Protein AF-A0A355S7F3-F1 (afdb_monomer)

Sequence (382 aa):
MSLRIQCPACQRQFTVDEELRGRTVECGSCEKQFVVDQDSVVRERDRYFPGDIRKPGLKHYGVAPGQSDSTPRVDFPTAMYSESASAADVIPPAPGRTIAGVAGMVILLIYLVVLVFGWMGQGFFGEMETGKRILLSGFVIVVGLLLVFSGGLRRQKQAIMGGVGVAVAVLGLSVFMPSGDPITRAPASLGLGAAENVPSDSVRVRMSAGEARLAMTYDPIQRAIDTFGQESVWALWAPAMGQHFRYQIQRYLQRKTGSAARPAFYPREQGGLMVIEGVAIKMPELVSLVERFAKVEDVYEDLRVLRIEVKGESLLEPSSELEALLSTTGSESFIVLNRKELEHIDIDRVRDAAQRLSTVAPTRFRAEISARLVELLDEEVD

Foldseek 3Di:
DKFWFADPPPRDIDIDDPVQAQHWDADPPPRDIDHNYPVRTDPDPLDDDVPRDPDDDPPSHDPDPDDDDDDDPDDDDPPPPPDDDDPVNVDDPDVQLQVLLVVLLVLLVVLLVQLVCLLVQAHPCVQPDLVVLLVVLVVSLVSSLVSNPSNDDPPCVVSNVSSVVSSVSSNVSSVPRDNDPPPDDDYPDDDDDDDDDDPPPPPDDDDDPVVVCVVQVLVVQVVLCVVANPQFKAKEAEPADDPVCVVLVQVLCCLQQVQPDRFDWDDDDHGTMTMGHRGNDDPVSVCVSQVLFWDFDDDDSVSNYTYTHGPVVLRDDDDPVLVVLCQPQPDPCNLVSLVNQCSRSHLVSVVVSLVSVVVDDDPPCVVVSVVSVVSVVVVVVD

pLDDT: mean 75.39, std 16.21, range [26.91, 95.75]

Mean predicted aligned error: 21.68 Å

Nearest PDB structures (foldseek):
  1uk5-assembly1_A  TM=4.512E-01  e=2.126E-01  Mus musculus
  3sxq-assembly1_A  TM=3.564E-01  e=6.833E+00  Thioalkalivibrio paradoxus
  3f29-assembly1_B  TM=3.390E-01  e=6.478E+00  Thioalkalivibrio nitratireducens

Secondary structure (DSSP, 8-state):
-EEEEE-TTT--EEEEEGGGTTSEEE-TTT--EEE--TTTB----S---TTS--S--GGGS--PPP--S-------------S---GGGTSPPPHHHHHHHHHHHHHHHHHHHHHHHHHTT-STTSSS-HHHHHHHHHHHHHHHHHHHHHT-TTT-HHHHHHHHHHHHHHHHHHHHSPP--TTS----PPP------------PPPPPHHHHHHHHT-HHHHHHHHHH-GGG-EEEEESS--TTHHHHHHHHHHHHHT-SSPPEEEE-SSSEEEEE-S----HHHHHHHHTTTEEEEEEETTTTEEEEEE-GGGTSPPPHHHHHHHH-TTSHHHHHHHHHHHT-S-HHHHHHHHHHHHT---GGGHHHHHHHHHHHHHTT--

Solvent-accessible surface area (backbone atoms only — not comparable to full-atom values): 22964 Å² total; per-residue (Å²): 112,78,38,47,32,37,42,92,87,78,63,54,71,49,78,42,57,52,88,46,58,72,34,78,45,67,37,96,86,75,71,50,73,46,62,39,42,80,89,30,43,58,76,76,77,84,74,65,60,98,81,76,64,97,65,94,69,71,86,63,59,80,74,72,79,80,83,73,95,71,84,79,89,75,84,71,80,78,79,78,75,72,76,81,81,50,76,75,76,74,49,77,73,58,66,68,32,53,50,37,19,51,49,16,44,50,52,47,51,52,52,40,50,48,51,53,36,13,70,73,60,64,25,86,62,44,83,48,56,66,71,61,45,44,52,52,52,51,50,51,41,54,54,20,50,51,27,35,59,62,31,44,73,84,89,32,55,65,56,50,53,48,45,52,53,50,42,51,51,43,51,49,52,57,70,70,51,74,82,68,67,94,82,77,76,84,78,69,81,81,87,88,75,94,70,82,86,70,85,77,81,68,82,77,77,81,71,54,73,70,57,45,42,62,75,68,56,45,65,67,56,51,54,47,27,76,72,57,34,69,76,18,35,43,32,43,38,23,73,52,43,66,73,81,52,50,62,53,51,31,52,38,49,20,67,75,54,67,23,91,54,70,39,46,75,46,82,47,97,54,17,32,37,36,39,42,57,68,25,87,69,50,68,73,59,52,50,62,61,45,54,75,53,21,45,75,77,48,77,38,72,95,74,37,31,37,32,35,46,58,43,60,83,80,72,52,80,75,50,75,68,52,50,52,44,57,67,35,80,88,42,86,58,18,63,60,50,29,55,56,31,54,70,44,73,46,66,67,54,20,51,53,24,49,56,56,54,71,77,55,84,72,74,85,52,47,66,60,51,49,53,51,51,49,53,54,52,70,63,70,79,115

Structure (mmCIF, N/CA/C/O backbone):
data_AF-A0A355S7F3-F1
#
_entry.id   AF-A0A355S7F3-F1
#
loop_
_atom_site.group_PDB
_atom_site.id
_atom_site.type_symbol
_atom_site.label_atom_id
_atom_site.label_alt_id
_atom_site.label_comp_id
_atom_site.label_asym_id
_atom_site.label_entity_id
_atom_site.label_seq_id
_atom_site.pdbx_PDB_ins_code
_atom_site.Cartn_x
_atom_site.Cartn_y
_atom_site.Cartn_z
_atom_site.occupancy
_atom_site.B_iso_or_equiv
_atom_site.auth_seq_id
_atom_site.auth_comp_id
_atom_site.auth_asym_id
_atom_site.auth_atom_id
_atom_site.pdbx_PDB_model_num
ATOM 1 N N . MET A 1 1 ? -10.234 -18.118 103.569 1.00 63.91 1 MET A N 1
ATOM 2 C CA . MET A 1 1 ? -10.249 -18.127 102.090 1.00 63.91 1 MET A CA 1
ATOM 3 C C . MET A 1 1 ? -9.819 -19.516 101.649 1.00 63.91 1 MET A C 1
ATOM 5 O O . MET A 1 1 ? -9.007 -20.125 102.334 1.00 63.91 1 MET A O 1
ATOM 9 N N . SER A 1 2 ? -10.430 -20.062 100.599 1.00 75.94 2 SER A N 1
ATOM 10 C CA . SER A 1 2 ? -10.214 -21.450 100.182 1.00 75.94 2 SER A CA 1
ATOM 11 C C . SER A 1 2 ? -9.326 -21.514 98.940 1.00 75.94 2 SER A C 1
ATOM 13 O O . SER A 1 2 ? -9.592 -20.822 97.959 1.00 75.94 2 SER A O 1
ATOM 15 N N . LEU A 1 3 ? -8.310 -22.366 98.964 1.00 80.06 3 LEU A N 1
ATOM 16 C CA . LEU A 1 3 ? -7.310 -22.553 97.921 1.00 80.06 3 LEU A CA 1
ATOM 17 C C . LEU A 1 3 ? -7.609 -23.842 97.134 1.00 80.06 3 LEU A C 1
ATOM 19 O O . LEU A 1 3 ? -7.866 -24.892 97.723 1.00 80.06 3 LEU A O 1
ATOM 23 N N . ARG A 1 4 ? -7.570 -23.796 95.796 1.00 83.50 4 ARG A N 1
ATOM 24 C CA . ARG A 1 4 ? -7.663 -25.007 94.961 1.00 83.50 4 ARG A CA 1
ATOM 25 C C . ARG A 1 4 ? -6.277 -25.577 94.696 1.00 83.50 4 ARG A C 1
ATOM 27 O O . ARG A 1 4 ? -5.413 -24.886 94.158 1.00 83.50 4 ARG A O 1
ATOM 34 N N . ILE A 1 5 ? -6.093 -26.848 95.030 1.00 84.38 5 ILE A N 1
ATOM 35 C CA . ILE A 1 5 ? -4.834 -27.568 94.830 1.00 84.38 5 ILE A CA 1
ATOM 36 C C . ILE A 1 5 ? -5.048 -28.818 93.986 1.00 84.38 5 ILE A C 1
ATOM 38 O O . ILE A 1 5 ? -6.148 -29.372 93.941 1.00 84.38 5 ILE A O 1
ATOM 42 N N . GLN A 1 6 ? -3.992 -29.258 93.311 1.00 85.88 6 GLN A N 1
ATOM 43 C CA . GLN A 1 6 ? -3.972 -30.457 92.486 1.00 85.88 6 GLN A CA 1
ATOM 44 C C . GLN A 1 6 ? -2.928 -31.438 93.019 1.00 85.88 6 GLN A C 1
ATOM 46 O O . GLN A 1 6 ? -1.766 -31.084 93.205 1.00 85.88 6 GLN A O 1
ATOM 51 N N . CYS A 1 7 ? -3.331 -32.690 93.253 1.00 84.50 7 CYS A N 1
ATOM 52 C CA . CYS A 1 7 ? -2.388 -33.716 93.697 1.00 84.50 7 CYS A CA 1
ATOM 53 C C . CYS A 1 7 ? -1.378 -34.040 92.579 1.00 84.50 7 CYS A C 1
ATOM 55 O O . CYS A 1 7 ? -1.808 -34.406 91.484 1.00 84.50 7 CYS A O 1
ATOM 57 N N . PRO A 1 8 ? -0.058 -34.029 92.836 1.00 82.88 8 PRO A N 1
ATOM 58 C CA . PRO A 1 8 ? 0.940 -34.344 91.811 1.00 82.88 8 PRO A CA 1
ATOM 59 C C . PRO A 1 8 ? 0.906 -35.814 91.365 1.00 82.88 8 PRO A C 1
ATOM 61 O O . PRO A 1 8 ? 1.367 -36.138 90.276 1.00 82.88 8 PRO A O 1
ATOM 64 N N . ALA A 1 9 ? 0.357 -36.717 92.186 1.00 82.50 9 ALA A N 1
ATOM 65 C CA . ALA A 1 9 ? 0.338 -38.149 91.890 1.00 82.50 9 ALA A CA 1
ATOM 66 C C . ALA A 1 9 ? -0.895 -38.606 91.103 1.00 82.50 9 ALA A C 1
ATOM 68 O O . ALA A 1 9 ? -0.763 -39.430 90.206 1.00 82.50 9 ALA A O 1
ATOM 69 N N . CYS A 1 10 ? -2.086 -38.099 91.434 1.00 85.25 10 CYS A N 1
ATOM 70 C CA . CYS A 1 10 ? -3.331 -38.508 90.770 1.00 85.25 10 CYS A CA 1
ATOM 71 C C . CYS A 1 10 ? -4.015 -37.385 89.979 1.00 85.25 10 CYS A C 1
ATOM 73 O O . CYS A 1 10 ? -5.067 -37.614 89.390 1.00 85.25 10 CYS A O 1
ATOM 75 N N . GLN A 1 11 ? -3.452 -36.172 89.993 1.00 82.81 11 GLN A N 1
ATOM 76 C CA . GLN A 1 11 ? -3.935 -34.987 89.275 1.00 82.81 11 GLN A CA 1
ATOM 77 C C . GLN A 1 11 ? -5.374 -34.552 89.600 1.00 82.81 11 GLN A C 1
ATOM 79 O O . GLN A 1 11 ? -5.900 -33.651 88.944 1.00 82.81 11 GLN A O 1
ATOM 84 N N . ARG A 1 12 ? -6.012 -35.120 90.632 1.00 82.12 12 ARG A N 1
ATOM 85 C CA . ARG A 1 12 ? -7.327 -34.669 91.103 1.00 82.12 12 ARG A CA 1
ATOM 86 C C . ARG A 1 12 ? -7.215 -33.330 91.824 1.00 82.12 12 ARG A C 1
ATOM 88 O O . ARG A 1 12 ? -6.281 -33.109 92.597 1.00 82.12 12 ARG A O 1
ATOM 95 N N . GLN A 1 13 ? -8.187 -32.462 91.557 1.00 86.12 13 GLN A N 1
ATOM 96 C CA . GLN A 1 13 ? -8.298 -31.135 92.155 1.00 86.12 13 GLN A CA 1
ATOM 97 C C . GLN A 1 13 ? -9.235 -31.173 93.360 1.00 86.12 13 GLN A C 1
ATOM 99 O O . GLN A 1 13 ? -10.306 -31.776 93.295 1.00 86.12 13 GLN A O 1
ATOM 104 N N . PHE A 1 14 ? -8.845 -30.516 94.445 1.00 84.38 14 PHE A N 1
ATOM 105 C CA . PHE A 1 14 ? -9.673 -30.365 95.637 1.00 84.38 14 PHE A CA 1
ATOM 106 C C . PHE A 1 14 ? -9.397 -29.022 96.312 1.00 84.38 14 PHE A C 1
ATOM 108 O O . PHE A 1 14 ? -8.441 -28.316 95.987 1.00 84.38 14 PHE A O 1
ATOM 115 N N . THR A 1 15 ? -10.304 -28.621 97.195 1.00 84.00 15 THR A N 1
ATOM 116 C CA . THR A 1 15 ? -10.276 -27.315 97.850 1.00 84.00 15 THR A CA 1
ATOM 117 C C . THR A 1 15 ? -9.843 -27.491 99.298 1.00 84.00 15 THR A C 1
ATOM 119 O O . THR A 1 15 ? -10.433 -28.289 100.018 1.00 84.00 15 THR A O 1
ATOM 122 N N . VAL A 1 16 ? -8.805 -26.764 99.698 1.00 82.81 16 VAL A N 1
ATOM 123 C CA . VAL A 1 16 ? -8.253 -26.755 101.057 1.00 82.81 16 VAL A CA 1
ATOM 124 C C . VAL A 1 16 ? -8.269 -25.335 101.609 1.00 82.81 16 VAL A C 1
ATOM 126 O O . VAL A 1 16 ? -8.307 -24.372 100.844 1.00 82.81 16 VAL A O 1
ATOM 129 N N . ASP A 1 17 ? -8.231 -25.183 102.927 1.00 83.81 17 ASP A N 1
ATOM 130 C CA . ASP A 1 17 ? -8.086 -23.863 103.538 1.00 83.81 17 ASP A CA 1
ATOM 131 C C . ASP A 1 17 ? -6.689 -23.287 103.282 1.00 83.81 17 ASP A C 1
ATOM 133 O O . ASP A 1 17 ? -5.684 -24.000 103.280 1.00 83.81 17 ASP A O 1
ATOM 137 N N . GLU A 1 18 ? -6.614 -21.975 103.057 1.00 80.75 18 GLU A N 1
ATOM 138 C CA . GLU A 1 18 ? -5.370 -21.287 102.687 1.00 80.75 18 GLU A CA 1
ATOM 139 C C . GLU A 1 18 ? -4.278 -21.362 103.772 1.00 80.75 18 GLU A C 1
ATOM 141 O O . GLU A 1 18 ? -3.089 -21.290 103.463 1.00 80.75 18 GLU A O 1
ATOM 146 N N . GLU A 1 19 ? -4.658 -21.613 105.028 1.00 79.94 19 GLU A N 1
ATOM 147 C CA . GLU A 1 19 ? -3.740 -21.829 106.158 1.00 79.94 19 GLU A CA 1
ATOM 148 C C . GLU A 1 19 ? -2.859 -23.083 106.006 1.00 79.94 19 GLU A C 1
ATOM 150 O O . GLU A 1 19 ? -1.837 -23.221 106.682 1.00 79.94 19 GLU A O 1
ATOM 155 N N . LEU A 1 20 ? -3.234 -24.000 105.108 1.00 79.00 20 LEU A N 1
ATOM 156 C CA . LEU A 1 20 ? -2.491 -25.228 104.819 1.00 79.00 20 LEU A CA 1
ATOM 157 C C . LEU A 1 20 ? -1.425 -25.046 103.728 1.00 79.00 20 LEU A C 1
ATOM 159 O O . LEU A 1 20 ? -0.737 -26.002 103.369 1.00 79.00 20 LEU A O 1
ATOM 163 N N . ARG A 1 21 ? -1.243 -23.825 103.212 1.00 78.56 21 ARG A N 1
ATOM 164 C CA . ARG A 1 21 ? -0.188 -23.500 102.247 1.00 78.56 21 ARG A CA 1
ATOM 165 C C . ARG A 1 21 ? 1.198 -23.684 102.878 1.00 78.56 21 ARG A C 1
ATOM 167 O O . ARG A 1 21 ? 1.467 -23.169 103.959 1.00 78.56 21 ARG A O 1
ATOM 174 N N . GLY A 1 22 ? 2.075 -24.435 102.211 1.00 78.81 22 GLY A N 1
ATOM 175 C CA . GLY A 1 22 ? 3.391 -24.823 102.732 1.00 78.81 22 GLY A CA 1
ATOM 176 C C . GLY A 1 22 ? 3.368 -25.930 103.796 1.00 78.81 22 GLY A C 1
ATOM 177 O O . GLY A 1 22 ? 4.412 -26.244 104.363 1.00 78.81 22 GLY A O 1
ATOM 178 N N . ARG A 1 23 ? 2.203 -26.534 104.084 1.00 83.25 23 ARG A N 1
ATOM 179 C CA . ARG A 1 23 ? 2.080 -27.709 104.964 1.00 83.25 23 ARG A CA 1
ATOM 180 C C . ARG A 1 23 ? 1.858 -28.980 104.145 1.00 83.25 23 ARG A C 1
ATOM 182 O O . ARG A 1 23 ? 1.397 -28.927 103.004 1.00 83.25 23 ARG A O 1
ATOM 189 N N . THR A 1 24 ? 2.188 -30.127 104.734 1.00 85.44 24 THR A N 1
ATOM 190 C CA . THR A 1 24 ? 1.929 -31.440 104.134 1.00 85.44 24 THR A CA 1
ATOM 191 C C . THR A 1 24 ? 0.456 -31.794 104.282 1.00 85.44 24 THR A C 1
ATOM 193 O O . THR A 1 24 ? -0.073 -31.795 105.393 1.00 85.44 24 THR A O 1
ATOM 196 N N . VAL A 1 25 ? -0.198 -32.111 103.168 1.00 86.38 25 VAL A N 1
ATOM 197 C CA . VAL A 1 25 ? -1.593 -32.557 103.121 1.00 86.38 25 VAL A CA 1
ATOM 198 C C . VAL A 1 25 ? -1.684 -33.930 102.470 1.00 86.38 25 VAL A C 1
ATOM 200 O O . VAL A 1 25 ? -0.863 -34.295 101.625 1.00 86.38 25 VAL A O 1
ATOM 203 N N . GLU A 1 26 ? -2.692 -34.699 102.863 1.00 86.94 26 GLU A N 1
ATOM 204 C CA . GLU A 1 26 ? -2.960 -36.020 102.304 1.00 86.94 26 GLU A CA 1
ATOM 205 C C . GLU A 1 26 ? -4.058 -35.942 101.242 1.00 86.94 26 GLU A C 1
ATOM 207 O O . GLU A 1 26 ? -5.111 -35.333 101.446 1.00 86.94 26 GLU A O 1
ATOM 212 N N . CYS A 1 27 ? -3.819 -36.544 100.076 1.00 84.69 27 CYS A N 1
ATOM 213 C CA . CYS A 1 27 ? -4.837 -36.594 99.037 1.00 84.69 27 CYS A CA 1
ATOM 214 C C . CYS A 1 27 ? -5.923 -37.617 99.392 1.00 84.69 27 CYS A C 1
ATOM 216 O O . CYS A 1 27 ? -5.682 -38.814 99.289 1.00 84.69 27 CYS A O 1
ATOM 218 N N . GLY A 1 28 ? -7.158 -37.177 99.646 1.00 81.19 28 GLY A N 1
ATOM 219 C CA . GLY A 1 28 ? -8.289 -38.078 99.936 1.00 81.19 28 GLY A CA 1
ATOM 220 C C . GLY A 1 28 ? -8.726 -39.020 98.797 1.00 81.19 28 GLY A C 1
ATOM 221 O O . GLY A 1 28 ? -9.760 -39.663 98.906 1.00 81.19 28 GLY A O 1
ATOM 222 N N . SER A 1 29 ? -8.004 -39.076 97.671 1.00 83.50 29 SER A N 1
ATOM 223 C CA . SER A 1 29 ? -8.267 -40.015 96.565 1.00 83.50 29 SER A CA 1
ATOM 224 C C . SER A 1 29 ? -7.171 -41.052 96.336 1.00 83.50 29 SER A C 1
ATOM 226 O O . SER A 1 29 ? -7.470 -42.112 95.800 1.00 83.50 29 SER A O 1
ATOM 228 N N . CYS A 1 30 ? -5.915 -40.742 96.653 1.00 85.81 30 CYS A N 1
ATOM 229 C CA . CYS A 1 30 ? -4.793 -41.666 96.457 1.00 85.81 30 CYS A CA 1
ATOM 230 C C . CYS A 1 30 ? -3.911 -41.816 97.701 1.00 85.81 30 CYS A C 1
ATOM 232 O O . CYS A 1 30 ? -2.855 -42.434 97.605 1.00 85.81 30 CYS A O 1
ATOM 234 N N . GLU A 1 31 ? -4.316 -41.200 98.817 1.00 86.94 31 GLU A N 1
ATOM 235 C CA . GLU A 1 31 ? -3.708 -41.283 100.157 1.00 86.94 31 GLU A CA 1
ATOM 236 C C . GLU A 1 31 ? -2.231 -40.858 100.206 1.00 86.94 31 GLU A C 1
ATOM 238 O O . GLU A 1 31 ? -1.518 -41.045 101.187 1.00 86.94 31 GLU A O 1
ATOM 243 N N . LYS A 1 32 ? -1.739 -40.229 99.133 1.00 83.88 32 LYS A N 1
ATOM 244 C CA . LYS A 1 32 ? -0.359 -39.765 99.056 1.00 83.88 32 LYS A CA 1
ATOM 245 C C . LYS A 1 32 ? -0.225 -38.394 99.706 1.00 83.88 32 LYS A C 1
ATOM 247 O O . LYS A 1 32 ? -0.976 -37.470 99.381 1.00 83.88 32 LYS A O 1
ATOM 252 N N . GLN A 1 33 ? 0.773 -38.265 100.572 1.00 87.06 33 GLN A N 1
ATOM 253 C CA . GLN A 1 33 ? 1.126 -37.015 101.236 1.00 87.06 33 GLN A CA 1
ATOM 254 C C . GLN A 1 33 ? 2.036 -36.162 100.346 1.00 87.06 33 GLN A C 1
ATOM 256 O O . GLN A 1 33 ? 2.990 -36.667 99.749 1.00 87.06 33 GLN A O 1
ATOM 261 N N . PHE A 1 34 ? 1.731 -34.870 100.238 1.00 84.81 34 PHE A N 1
ATOM 262 C CA . PHE A 1 34 ? 2.532 -33.900 99.490 1.00 84.81 34 PHE A CA 1
ATOM 263 C C . PHE A 1 34 ? 2.426 -32.507 100.119 1.00 84.81 34 PHE A C 1
ATOM 265 O O . PHE A 1 34 ? 1.475 -32.215 100.842 1.00 84.81 34 PHE A O 1
ATOM 272 N N . VAL A 1 35 ? 3.418 -31.654 99.870 1.00 84.81 35 VAL A N 1
ATOM 273 C CA . VAL A 1 35 ? 3.452 -30.283 100.396 1.00 84.81 35 VAL A CA 1
ATOM 274 C C . VAL A 1 35 ? 2.694 -29.350 99.456 1.00 84.81 35 VAL A C 1
ATOM 276 O O . VAL A 1 35 ? 2.816 -29.454 98.233 1.00 84.81 35 VAL A O 1
ATOM 279 N N . VAL A 1 36 ? 1.895 -28.444 100.024 1.00 82.56 36 VAL A N 1
ATOM 280 C CA . VAL A 1 36 ? 1.154 -27.436 99.255 1.00 82.56 36 VAL A CA 1
ATOM 281 C C . VAL A 1 36 ? 2.084 -26.289 98.839 1.00 82.56 36 VAL A C 1
ATOM 283 O O . VAL A 1 36 ? 2.074 -25.210 99.436 1.00 82.56 36 VAL A O 1
ATOM 286 N N . ASP A 1 37 ? 2.894 -26.535 97.810 1.00 78.00 37 ASP A N 1
ATOM 287 C CA . ASP A 1 37 ? 3.798 -25.559 97.186 1.00 78.00 37 ASP A CA 1
ATOM 288 C C . ASP A 1 37 ? 3.135 -24.830 96.007 1.00 78.00 37 ASP A C 1
ATOM 290 O O . ASP A 1 37 ? 2.085 -25.258 95.525 1.00 78.00 37 ASP A O 1
ATOM 294 N N . GLN A 1 38 ? 3.736 -23.734 95.511 1.00 69.75 38 GLN A N 1
ATOM 295 C CA . GLN A 1 38 ? 3.157 -22.908 94.430 1.00 69.75 38 GLN A CA 1
ATOM 296 C C . GLN A 1 38 ? 2.800 -23.705 93.166 1.00 69.75 38 GLN A C 1
ATOM 298 O O . GLN A 1 38 ? 1.830 -23.352 92.500 1.00 69.75 38 GLN A O 1
ATOM 303 N N . ASP A 1 39 ? 3.520 -24.792 92.889 1.00 69.75 39 ASP A N 1
ATOM 304 C CA . ASP A 1 39 ? 3.288 -25.665 91.732 1.00 69.75 39 ASP A CA 1
ATOM 305 C C . ASP A 1 39 ? 2.082 -26.600 91.913 1.00 69.75 39 ASP A C 1
ATOM 307 O O . ASP A 1 39 ? 1.488 -27.056 90.939 1.00 69.75 39 ASP A O 1
ATOM 311 N N . SER A 1 40 ? 1.687 -26.868 93.161 1.00 67.19 40 SER A N 1
ATOM 312 C CA . SER A 1 40 ? 0.491 -27.656 93.486 1.00 67.19 40 SER A CA 1
ATOM 313 C C . SER A 1 40 ? -0.786 -26.810 93.529 1.00 67.19 40 SER A C 1
ATOM 315 O O . SER A 1 40 ? -1.891 -27.357 93.535 1.00 67.19 40 SER A O 1
ATOM 317 N N . VAL A 1 41 ? -0.656 -25.477 93.551 1.00 77.00 41 VAL A N 1
ATOM 318 C CA . VAL A 1 41 ? -1.783 -24.541 93.584 1.00 77.00 41 VAL A CA 1
ATOM 319 C C . VAL A 1 41 ? -2.264 -24.262 92.167 1.00 77.00 41 VAL A C 1
ATOM 321 O O . VAL A 1 41 ? -1.561 -23.662 91.354 1.00 77.00 41 VAL A O 1
ATOM 324 N N . VAL A 1 42 ? -3.511 -24.629 91.879 1.00 73.38 42 VAL A N 1
ATOM 325 C CA . VAL A 1 42 ? -4.126 -24.322 90.588 1.00 73.38 42 VAL A CA 1
ATOM 326 C C . VAL A 1 42 ? -4.536 -22.855 90.600 1.00 73.38 42 VAL A C 1
ATOM 328 O O . VAL A 1 42 ? -5.529 -22.484 91.226 1.00 73.38 42 VAL A O 1
ATOM 331 N N . ARG A 1 43 ? -3.769 -22.008 89.905 1.00 64.75 43 ARG A N 1
ATOM 332 C CA . ARG A 1 43 ? -4.152 -20.609 89.681 1.00 64.75 43 ARG A CA 1
ATOM 333 C C . ARG A 1 43 ? -5.426 -20.574 88.846 1.00 64.75 43 ARG A C 1
ATOM 335 O O . ARG A 1 43 ? -5.448 -21.054 87.712 1.00 64.75 43 ARG A O 1
ATOM 342 N N . GLU A 1 44 ? -6.491 -20.028 89.420 1.00 62.81 44 GLU A N 1
ATOM 343 C CA . GLU A 1 44 ? -7.728 -19.784 88.690 1.00 62.81 44 GLU A CA 1
ATOM 344 C C . GLU A 1 44 ? -7.416 -18.804 87.545 1.00 62.81 44 GLU A C 1
ATOM 346 O O . GLU A 1 44 ? -6.693 -17.824 87.721 1.00 62.81 44 GLU A O 1
ATOM 351 N N . ARG A 1 45 ? -7.840 -19.127 86.318 1.00 59.75 45 ARG A N 1
ATOM 352 C CA . ARG A 1 45 ? -7.601 -18.251 85.165 1.00 59.75 45 ARG A CA 1
ATOM 353 C C . ARG A 1 45 ? -8.482 -17.013 85.316 1.00 59.75 45 ARG A C 1
ATOM 355 O O . ARG A 1 45 ? -9.690 -17.101 85.138 1.00 59.75 45 ARG A O 1
ATOM 362 N N . ASP A 1 46 ? -7.865 -15.860 85.553 1.00 56.22 46 ASP A N 1
ATOM 363 C CA . ASP A 1 46 ? -8.576 -14.579 85.713 1.00 56.22 46 ASP A CA 1
ATOM 364 C C . ASP A 1 46 ? -9.115 -13.991 84.398 1.00 56.22 46 ASP A C 1
ATOM 366 O O . ASP A 1 46 ? -9.776 -12.954 84.389 1.00 56.22 46 ASP A O 1
ATOM 370 N N . ARG A 1 47 ? -8.822 -14.621 83.254 1.00 57.16 47 ARG A N 1
ATOM 371 C CA . ARG A 1 47 ? -9.232 -14.130 81.935 1.00 57.16 47 ARG A CA 1
ATOM 372 C C . ARG A 1 47 ? -9.986 -15.216 81.191 1.00 57.16 47 ARG A C 1
ATOM 374 O O . ARG A 1 47 ? -9.398 -16.211 80.773 1.00 57.16 47 ARG A O 1
ATOM 381 N N . TYR A 1 48 ? -11.279 -14.985 81.020 1.00 59.16 48 TYR A N 1
ATOM 382 C CA . TYR A 1 48 ? -12.153 -15.795 80.185 1.00 59.16 48 TYR A CA 1
ATOM 383 C C . TYR A 1 48 ? -12.443 -15.046 78.888 1.00 59.16 48 TYR A C 1
ATOM 385 O O . TYR A 1 48 ? -12.811 -13.869 78.920 1.00 59.16 48 TYR A O 1
ATOM 393 N N . PHE A 1 49 ? -12.268 -15.717 77.749 1.00 57.41 49 PHE A N 1
ATOM 394 C CA . PHE A 1 49 ? -12.594 -15.141 76.449 1.00 57.41 49 PHE A CA 1
ATOM 395 C C . PHE A 1 49 ? -14.076 -15.373 76.112 1.00 57.41 49 PHE A C 1
ATOM 397 O O . PHE A 1 49 ? -14.654 -16.379 76.542 1.00 57.41 49 PHE A O 1
ATOM 404 N N . PRO A 1 50 ? -14.725 -14.455 75.368 1.00 55.06 50 PRO A N 1
ATOM 405 C CA . PRO A 1 50 ? -16.116 -14.622 74.954 1.00 55.06 50 PRO A CA 1
ATOM 406 C C . PRO A 1 50 ? -16.277 -15.917 74.141 1.00 55.06 50 PRO A C 1
ATOM 408 O O . PRO A 1 50 ? -15.804 -16.008 73.013 1.00 55.06 50 PRO A O 1
ATOM 411 N N . GLY A 1 51 ? -16.907 -16.930 74.744 1.00 59.47 51 GLY A N 1
ATOM 412 C CA . GLY A 1 51 ? -17.047 -18.282 74.184 1.00 59.47 51 GLY A CA 1
ATOM 413 C C . GLY A 1 51 ? -16.729 -19.408 75.177 1.00 59.47 51 GLY A C 1
ATOM 414 O O . GLY A 1 51 ? -17.322 -20.482 75.081 1.00 59.47 51 GLY A O 1
ATOM 415 N N . ASP A 1 52 ? -15.885 -19.145 76.179 1.00 61.34 52 ASP A N 1
ATOM 416 C CA . ASP A 1 52 ? -15.424 -20.174 77.126 1.00 61.34 52 ASP A CA 1
ATOM 417 C C . ASP A 1 52 ? -16.417 -20.461 78.268 1.00 61.34 52 ASP A C 1
ATOM 419 O O . ASP A 1 52 ? -16.416 -21.553 78.837 1.00 61.34 52 ASP A O 1
ATOM 423 N N . ILE A 1 53 ? -17.299 -19.514 78.615 1.00 60.34 53 ILE A N 1
ATOM 424 C CA . ILE A 1 53 ? -18.286 -19.685 79.694 1.00 60.34 53 ILE A CA 1
ATOM 425 C C . ILE A 1 53 ? -19.712 -19.618 79.134 1.00 60.34 53 ILE A C 1
ATOM 427 O O . ILE A 1 53 ? -20.141 -18.590 78.621 1.00 60.34 53 ILE A O 1
ATOM 431 N N . ARG A 1 54 ? -20.500 -20.687 79.316 1.00 56.34 54 ARG A N 1
ATOM 432 C CA . ARG A 1 54 ? -21.938 -20.738 78.965 1.00 56.34 54 ARG A CA 1
ATOM 433 C C . ARG A 1 54 ? -22.869 -20.200 80.064 1.00 56.34 54 ARG A C 1
ATOM 435 O O . ARG A 1 54 ? -24.033 -20.587 80.128 1.00 56.34 54 ARG A O 1
ATOM 442 N N . LYS A 1 55 ? -22.367 -19.361 80.974 1.00 58.88 55 LYS A N 1
ATOM 443 C CA . LYS A 1 55 ? -23.174 -18.774 82.055 1.00 58.88 55 LYS A CA 1
ATOM 444 C C . LYS A 1 55 ? -23.507 -17.316 81.719 1.00 58.88 55 LYS A C 1
ATOM 446 O O . LYS A 1 55 ? -22.594 -16.571 81.370 1.00 58.88 55 LYS A O 1
ATOM 451 N N . PRO A 1 56 ? -24.777 -16.889 81.824 1.00 55.31 56 PRO A N 1
ATOM 452 C CA . PRO A 1 56 ? -25.153 -15.504 81.571 1.00 55.31 56 PRO A CA 1
ATOM 453 C C . PRO A 1 56 ? -24.682 -14.596 82.720 1.00 55.31 56 PRO A C 1
ATOM 455 O O . PRO A 1 56 ? -25.020 -14.827 83.879 1.00 55.31 56 PRO A O 1
ATOM 458 N N . GLY A 1 57 ? -23.899 -13.559 82.403 1.00 60.66 57 GLY A N 1
ATOM 459 C CA . GLY A 1 57 ? -23.484 -12.524 83.357 1.00 60.66 57 GLY A CA 1
ATOM 460 C C . GLY A 1 57 ? -22.182 -11.808 82.973 1.00 60.66 57 GLY A C 1
ATOM 461 O O . GLY A 1 57 ? -21.173 -12.446 82.696 1.00 60.66 57 GLY A O 1
ATOM 462 N N . LEU A 1 58 ? -22.188 -10.469 83.004 1.00 60.81 58 LEU A N 1
ATOM 463 C CA . LEU A 1 58 ? -21.035 -9.614 82.659 1.00 60.81 58 LEU A CA 1
ATOM 464 C C . LEU A 1 58 ? -19.964 -9.522 83.760 1.00 60.81 58 LEU A C 1
ATOM 466 O O . LEU A 1 58 ? -18.885 -8.996 83.522 1.00 60.81 58 LEU A O 1
ATOM 470 N N . LYS A 1 59 ? -20.233 -10.058 84.957 1.00 61.88 59 LYS A N 1
ATOM 471 C CA . LYS A 1 59 ? -19.344 -9.941 86.129 1.00 61.88 59 LYS A CA 1
ATOM 472 C C . LYS A 1 59 ? -17.996 -10.663 85.974 1.00 61.88 59 LYS A C 1
ATOM 474 O O . LYS A 1 59 ? -17.101 -10.434 86.774 1.00 61.88 59 LYS A O 1
ATOM 479 N N . HIS A 1 60 ? -17.862 -11.537 84.977 1.00 58.28 60 HIS A N 1
ATOM 480 C CA . HIS A 1 60 ? -16.656 -12.338 84.728 1.00 58.28 60 HIS A CA 1
ATOM 481 C C . HIS A 1 60 ? -15.776 -11.776 83.605 1.00 58.28 60 HIS A C 1
ATOM 483 O O . HIS A 1 60 ? -14.676 -12.274 83.380 1.00 58.28 60 HIS A O 1
ATOM 489 N N . TYR A 1 61 ? -16.252 -10.745 82.905 1.00 58.12 61 TYR A N 1
ATOM 490 C CA . TYR A 1 61 ? -15.512 -10.091 81.838 1.00 58.12 61 TYR A CA 1
ATOM 491 C C . TYR A 1 61 ? -14.921 -8.790 82.384 1.00 58.12 61 TYR A C 1
ATOM 493 O O . TYR A 1 61 ? -15.652 -7.868 82.731 1.00 58.12 61 TYR A O 1
ATOM 501 N N . GLY A 1 62 ? -13.592 -8.715 82.466 1.00 57.22 62 GLY A N 1
ATOM 502 C CA . GLY A 1 62 ? -12.891 -7.449 82.699 1.00 57.22 62 GLY A CA 1
ATOM 503 C C . GLY A 1 62 ? -12.767 -6.993 84.154 1.00 57.22 62 GLY A C 1
ATOM 504 O O . GLY A 1 62 ? -12.809 -5.793 84.409 1.00 57.22 62 GLY A O 1
ATOM 505 N N . VAL A 1 63 ? -12.550 -7.904 85.108 1.00 57.75 63 VAL A N 1
ATOM 506 C CA . VAL A 1 63 ? -12.025 -7.484 86.417 1.00 57.75 63 VAL A CA 1
ATOM 507 C C . VAL A 1 63 ? -10.550 -7.127 86.230 1.00 57.75 63 VAL A C 1
ATOM 509 O O . VAL A 1 63 ? -9.700 -8.000 86.059 1.00 57.75 63 VAL A O 1
ATOM 512 N N . ALA A 1 64 ? -10.249 -5.828 86.187 1.00 51.72 64 ALA A N 1
ATOM 513 C CA . ALA A 1 64 ? -8.877 -5.345 86.253 1.00 51.72 64 ALA A CA 1
ATOM 514 C C . ALA A 1 64 ? -8.272 -5.778 87.602 1.00 51.72 64 ALA A C 1
ATOM 516 O O . ALA A 1 64 ? -8.948 -5.633 88.625 1.00 51.72 64 ALA A O 1
ATOM 517 N N . PRO A 1 65 ? -7.038 -6.316 87.642 1.00 53.38 65 PRO A N 1
ATOM 518 C CA . PRO A 1 65 ? -6.387 -6.601 88.912 1.00 53.38 65 PRO A CA 1
ATOM 519 C C . PRO A 1 65 ? -6.315 -5.305 89.726 1.00 53.38 65 PRO A C 1
ATOM 521 O O . PRO A 1 65 ? -5.911 -4.263 89.204 1.00 53.38 65 PRO A O 1
ATOM 524 N N . GLY A 1 66 ? -6.760 -5.367 90.984 1.00 51.03 66 GLY A N 1
ATOM 525 C CA . GLY A 1 66 ? -6.667 -4.252 91.920 1.00 51.03 66 GLY A CA 1
ATOM 526 C C . GLY A 1 66 ? -5.226 -3.754 91.972 1.00 51.03 66 GLY A C 1
ATOM 527 O O . GLY A 1 66 ? -4.303 -4.553 92.122 1.00 51.03 66 GLY A O 1
ATOM 528 N N . GLN A 1 67 ? -5.053 -2.449 91.771 1.00 44.84 67 GLN A N 1
ATOM 529 C CA . GLN A 1 67 ? -3.763 -1.768 91.763 1.00 44.84 67 GLN A CA 1
ATOM 530 C C . GLN A 1 67 ? -2.981 -2.108 93.037 1.00 44.84 67 GLN A C 1
ATOM 532 O O . GLN A 1 67 ? -3.285 -1.607 94.114 1.00 44.84 67 GLN A O 1
ATOM 537 N N . SER A 1 68 ? -1.958 -2.952 92.917 1.00 45.12 68 SER A N 1
ATOM 538 C CA . SER A 1 68 ? -0.817 -2.881 93.818 1.00 45.12 68 SER A CA 1
ATOM 539 C C . SER A 1 68 ? 0.005 -1.669 93.394 1.00 45.12 68 SER A C 1
ATOM 541 O O . SER A 1 68 ? 0.445 -1.601 92.243 1.00 45.12 68 SER A O 1
ATOM 543 N N . ASP A 1 69 ? 0.170 -0.720 94.309 1.00 52.75 69 ASP A N 1
ATOM 544 C CA . ASP A 1 69 ? 0.963 0.495 94.151 1.00 52.75 69 ASP A CA 1
ATOM 545 C C . ASP A 1 69 ? 2.353 0.205 93.573 1.00 52.75 69 ASP A C 1
ATOM 547 O O . ASP A 1 69 ? 3.245 -0.312 94.241 1.00 52.75 69 ASP A O 1
ATOM 551 N N . SER A 1 70 ? 2.525 0.514 92.292 1.00 52.72 70 SER A N 1
ATOM 552 C CA . SER A 1 70 ? 3.793 0.900 91.665 1.00 52.72 70 SER A CA 1
ATOM 553 C C . SER A 1 70 ? 3.536 1.123 90.179 1.00 52.72 70 SER A C 1
ATOM 555 O O . SER A 1 70 ? 3.722 0.245 89.344 1.00 52.72 70 SER A O 1
ATOM 557 N N . THR A 1 71 ? 3.083 2.320 89.814 1.00 43.53 71 THR A N 1
ATOM 558 C CA . THR A 1 71 ? 3.177 2.769 88.422 1.00 43.53 71 THR A CA 1
ATOM 559 C C . THR A 1 71 ? 4.647 3.068 88.112 1.00 43.53 71 THR A C 1
ATOM 561 O O . THR A 1 71 ? 5.188 4.010 88.700 1.00 43.53 71 THR A O 1
ATOM 564 N N . PRO A 1 72 ? 5.321 2.350 87.192 1.00 52.59 72 PRO A N 1
ATOM 565 C CA . PRO A 1 72 ? 6.522 2.893 86.586 1.00 52.59 72 PRO A CA 1
ATOM 566 C C . PRO A 1 72 ? 6.089 4.085 85.732 1.00 52.59 72 PRO A C 1
ATOM 568 O O . PRO A 1 72 ? 5.170 3.984 84.917 1.00 52.59 72 PRO A O 1
ATOM 571 N N . ARG A 1 73 ? 6.720 5.239 85.948 1.00 50.72 73 ARG A N 1
ATOM 572 C CA . ARG A 1 73 ? 6.521 6.432 85.126 1.00 50.72 73 ARG A CA 1
ATOM 573 C C . ARG A 1 73 ? 7.065 6.136 83.729 1.00 50.72 73 ARG A C 1
ATOM 575 O O . ARG A 1 73 ? 8.269 6.189 83.509 1.00 50.72 73 ARG A O 1
ATOM 582 N N . VAL A 1 74 ? 6.180 5.767 82.810 1.00 60.50 74 VAL A N 1
ATOM 583 C CA . VAL A 1 74 ? 6.502 5.656 81.388 1.00 60.50 74 VAL A CA 1
ATOM 584 C C . VAL A 1 74 ? 6.248 7.034 80.786 1.00 60.50 74 VAL A C 1
ATOM 586 O O . VAL A 1 74 ? 5.097 7.448 80.658 1.00 60.50 74 VAL A O 1
ATOM 589 N N . ASP A 1 75 ? 7.317 7.772 80.484 1.00 54.31 75 ASP A N 1
ATOM 590 C CA . ASP A 1 75 ? 7.210 9.010 79.712 1.00 54.31 75 ASP A CA 1
ATOM 591 C C . ASP A 1 75 ? 6.797 8.643 78.285 1.00 54.31 75 ASP A C 1
ATOM 593 O O . ASP A 1 75 ? 7.580 8.114 77.494 1.00 54.31 75 ASP A O 1
ATOM 597 N N . PHE A 1 76 ? 5.535 8.905 77.960 1.00 57.56 76 PHE A N 1
ATOM 598 C CA . PHE A 1 76 ? 5.088 8.898 76.579 1.00 57.56 76 PHE A CA 1
ATOM 599 C C . PHE A 1 76 ? 5.552 10.206 75.932 1.00 57.56 76 PHE A C 1
ATOM 601 O O . PHE A 1 76 ? 5.240 11.276 76.464 1.00 57.56 76 PHE A O 1
ATOM 608 N N . PRO A 1 77 ? 6.266 10.170 74.794 1.00 55.41 77 PRO A N 1
ATOM 609 C CA . PRO A 1 77 ? 6.511 11.382 74.031 1.00 55.41 77 PRO A CA 1
ATOM 610 C C . PRO A 1 77 ? 5.156 11.993 73.664 1.00 55.41 77 PRO A C 1
ATOM 612 O O . PRO A 1 77 ? 4.281 11.319 73.114 1.00 55.41 77 PRO A O 1
ATOM 615 N N . THR A 1 78 ? 4.962 13.262 74.015 1.00 57.75 78 THR A N 1
ATOM 616 C CA . THR A 1 78 ? 3.759 14.011 73.666 1.00 57.75 78 THR A CA 1
ATOM 617 C C . THR A 1 78 ? 3.635 14.039 72.149 1.00 57.75 78 THR A C 1
ATOM 619 O O . THR A 1 78 ? 4.483 14.585 71.445 1.00 57.75 78 THR A O 1
ATOM 622 N N . ALA A 1 79 ? 2.581 13.412 71.629 1.00 54.34 79 ALA A N 1
ATOM 623 C CA . ALA A 1 79 ? 2.277 13.469 70.213 1.00 54.34 79 ALA A CA 1
ATOM 624 C C . ALA A 1 79 ? 1.978 14.931 69.853 1.00 54.34 79 ALA A C 1
ATOM 626 O O . ALA A 1 79 ? 0.936 15.473 70.223 1.00 54.34 79 ALA A O 1
ATOM 627 N N . MET A 1 80 ? 2.907 15.587 69.155 1.00 45.69 80 MET A N 1
ATOM 628 C CA . MET A 1 80 ? 2.594 16.823 68.451 1.00 45.69 80 MET A CA 1
ATOM 629 C C . MET A 1 80 ? 1.667 16.440 67.305 1.00 45.69 80 MET A C 1
ATOM 631 O O . MET A 1 80 ? 2.109 15.946 66.269 1.00 45.69 80 MET A O 1
ATOM 635 N N . TYR A 1 81 ? 0.364 16.607 67.516 1.00 51.81 81 TYR A N 1
ATOM 636 C CA . TYR A 1 81 ? -0.600 16.497 66.437 1.00 51.81 81 TYR A CA 1
ATOM 637 C C . TYR A 1 81 ? -0.304 17.627 65.456 1.00 51.81 81 TYR A C 1
ATOM 639 O O . TYR A 1 81 ? -0.486 18.803 65.774 1.00 51.81 81 TYR A O 1
ATOM 647 N N . SER A 1 82 ? 0.200 17.262 64.277 1.00 53.84 82 SER A N 1
ATOM 648 C CA . SER A 1 82 ? 0.233 18.168 63.140 1.00 53.84 82 SER A CA 1
ATOM 649 C C . SER A 1 82 ? -1.176 18.711 62.924 1.00 53.84 82 SER A C 1
ATOM 651 O O . SER A 1 82 ? -2.138 17.942 62.919 1.00 53.84 82 SER A O 1
ATOM 653 N N . GLU A 1 83 ? -1.240 20.029 62.795 1.00 57.12 83 GLU A N 1
ATOM 654 C CA . GLU A 1 83 ? -2.363 20.880 62.418 1.00 57.12 83 GLU A CA 1
ATOM 655 C C . GLU A 1 83 ? -3.573 20.141 61.823 1.00 57.12 83 GLU A C 1
ATOM 657 O O . GLU A 1 83 ? -3.455 19.369 60.872 1.00 57.12 83 GLU A O 1
ATOM 662 N N . SER A 1 84 ? -4.739 20.383 62.431 1.00 52.16 84 SER A N 1
ATOM 663 C CA . SER A 1 84 ? -6.023 19.719 62.188 1.00 52.16 84 SER A CA 1
ATOM 664 C C . SER A 1 84 ? -6.244 19.321 60.726 1.00 52.16 84 SER A C 1
ATOM 666 O O . SER A 1 84 ? -6.479 20.184 59.874 1.00 52.16 84 SER A O 1
ATOM 668 N N . ALA A 1 85 ? -6.238 18.011 60.460 1.00 53.31 85 ALA A N 1
ATOM 669 C CA . ALA A 1 85 ? -6.716 17.456 59.201 1.00 53.31 85 ALA A CA 1
ATOM 670 C C . ALA A 1 85 ? -8.147 17.961 58.964 1.00 53.31 85 ALA A C 1
ATOM 672 O O . ALA A 1 85 ? -9.067 17.686 59.739 1.00 53.31 85 ALA A O 1
ATOM 673 N N . SER A 1 86 ? -8.316 18.770 57.922 1.00 58.12 86 SER A N 1
ATOM 674 C CA . SER A 1 86 ? -9.613 19.323 57.551 1.00 58.12 86 SER A CA 1
ATOM 675 C C . SER A 1 86 ? -10.478 18.190 57.000 1.00 58.12 86 SER A C 1
ATOM 677 O O . SER A 1 86 ? -9.960 17.281 56.359 1.00 58.12 86 SER A O 1
ATOM 679 N N . ALA A 1 87 ? -11.802 18.236 57.178 1.00 54.22 87 ALA A N 1
ATOM 680 C CA . ALA A 1 87 ? -12.720 17.227 56.627 1.00 54.22 87 ALA A CA 1
ATOM 681 C C . ALA A 1 87 ? -12.546 17.002 55.103 1.00 54.22 87 ALA A C 1
ATOM 683 O O . ALA A 1 87 ? -12.878 15.938 54.589 1.00 54.22 87 ALA A O 1
ATOM 684 N N . ALA A 1 88 ? -11.959 17.969 54.389 1.00 57.25 88 ALA A N 1
ATOM 685 C CA . ALA A 1 88 ? -11.579 17.855 52.982 1.00 57.25 88 ALA A CA 1
ATOM 686 C C . ALA A 1 88 ? -10.392 16.902 52.696 1.00 57.25 88 ALA A C 1
ATOM 688 O O . ALA A 1 88 ? -10.209 16.522 51.544 1.00 57.25 88 ALA A O 1
ATOM 689 N N . ASP A 1 89 ? -9.599 16.506 53.698 1.00 56.91 89 ASP A N 1
ATOM 690 C CA . ASP A 1 89 ? -8.470 15.567 53.552 1.00 56.91 89 ASP A CA 1
ATOM 691 C C . ASP A 1 89 ? -8.892 14.094 53.668 1.00 56.91 89 ASP A C 1
ATOM 693 O O . ASP A 1 89 ? -8.152 13.201 53.241 1.00 56.91 89 ASP A O 1
ATOM 697 N N . VAL A 1 90 ? -10.076 13.848 54.242 1.00 57.59 90 VAL A N 1
ATOM 698 C CA . VAL A 1 90 ? -10.657 12.511 54.449 1.00 57.59 90 VAL A CA 1
ATOM 699 C C . VAL A 1 90 ? -11.636 12.148 53.329 1.00 57.59 90 VAL A C 1
ATOM 701 O O . VAL A 1 90 ? -11.859 10.970 53.062 1.00 57.59 90 VAL A O 1
ATOM 704 N N . ILE A 1 91 ? -12.195 13.144 52.633 1.00 59.97 91 ILE A N 1
ATOM 705 C CA . ILE A 1 91 ? -13.070 12.906 51.484 1.00 59.97 91 ILE A CA 1
ATOM 706 C C . ILE A 1 91 ? -12.185 12.574 50.275 1.00 59.97 91 ILE A C 1
ATOM 708 O O . ILE A 1 91 ? -11.423 13.439 49.831 1.00 59.97 91 ILE A O 1
ATOM 712 N N . PRO A 1 92 ? -12.261 11.351 49.713 1.00 59.81 92 PRO A N 1
ATOM 713 C CA . PRO A 1 92 ? -11.558 11.055 48.479 1.00 59.81 92 PRO A CA 1
ATOM 714 C C . PRO A 1 92 ? -12.056 12.033 47.405 1.00 59.81 92 PRO A C 1
ATOM 716 O O . PRO A 1 92 ? -13.271 12.190 47.239 1.00 59.81 92 PRO A O 1
ATOM 719 N N . PRO A 1 93 ? -11.156 12.737 46.695 1.00 60.47 93 PRO A N 1
ATOM 720 C CA . PRO A 1 93 ? -11.573 13.599 45.604 1.00 60.47 93 PRO A CA 1
ATOM 721 C C . PRO A 1 93 ? -12.391 12.770 44.615 1.00 60.47 93 PRO A C 1
ATOM 723 O O . PRO A 1 93 ? -12.048 11.620 44.333 1.00 60.47 93 PRO A O 1
ATOM 726 N N . ALA A 1 94 ? -13.476 13.353 44.100 1.00 65.50 94 ALA A N 1
ATOM 727 C CA . ALA A 1 94 ? -14.279 12.701 43.075 1.00 65.50 94 ALA A CA 1
ATOM 728 C C . ALA A 1 94 ? -13.343 12.201 41.958 1.00 65.50 94 ALA A C 1
ATOM 730 O O . ALA A 1 94 ? -12.515 12.992 41.486 1.00 65.50 94 ALA A O 1
ATOM 731 N N . PRO A 1 95 ? -13.453 10.928 41.533 1.00 66.56 95 PRO A N 1
ATOM 732 C CA . PRO A 1 95 ? -12.480 10.300 40.637 1.00 66.56 95 PRO A CA 1
ATOM 733 C C . PRO A 1 95 ? -12.287 11.101 39.344 1.00 66.56 95 PRO A C 1
ATOM 735 O O . PRO A 1 95 ? -11.182 11.181 38.823 1.00 66.56 95 PRO A O 1
ATOM 738 N N . GLY A 1 96 ? -13.323 11.800 38.873 1.00 71.44 96 GLY A N 1
ATOM 739 C CA . GLY A 1 96 ? -13.227 12.662 37.694 1.00 71.44 96 GLY A CA 1
ATOM 740 C C . GLY A 1 96 ? -12.201 13.797 37.810 1.00 71.44 96 GLY A C 1
ATOM 741 O O . GLY A 1 96 ? -11.566 14.137 36.817 1.00 71.44 96 GLY A O 1
ATOM 742 N N . ARG A 1 97 ? -11.977 14.366 39.003 1.00 73.94 97 ARG A N 1
ATOM 743 C CA . ARG A 1 97 ? -11.025 15.480 39.182 1.00 73.94 97 ARG A CA 1
ATOM 744 C C . ARG A 1 97 ? -9.582 14.989 39.162 1.00 73.94 97 ARG A C 1
ATOM 746 O O . ARG A 1 97 ? -8.743 15.582 38.491 1.00 73.94 97 ARG A O 1
ATOM 753 N N . THR A 1 98 ? -9.290 13.877 39.834 1.00 74.12 98 THR A N 1
ATOM 754 C CA . THR A 1 98 ? -7.944 13.284 39.797 1.00 74.12 98 THR A CA 1
ATOM 755 C C . THR A 1 98 ? -7.595 12.785 38.400 1.00 74.12 98 THR A C 1
ATOM 757 O O . THR A 1 98 ? -6.483 13.029 37.936 1.00 74.12 98 THR A O 1
ATOM 760 N N . ILE A 1 99 ? -8.557 12.176 37.699 1.00 79.12 99 ILE A N 1
ATOM 761 C CA . ILE A 1 99 ? -8.397 11.745 36.305 1.00 79.12 99 ILE A CA 1
ATOM 762 C C . ILE A 1 99 ? -8.130 12.947 35.390 1.00 79.12 99 ILE A C 1
ATOM 764 O O . ILE A 1 99 ? -7.205 12.884 34.586 1.00 79.12 99 ILE A O 1
ATOM 768 N N . ALA A 1 100 ? -8.862 14.057 35.542 1.00 82.38 100 ALA A N 1
ATOM 769 C CA . ALA A 1 100 ? -8.651 15.262 34.735 1.00 82.38 100 ALA A CA 1
ATOM 770 C C . ALA A 1 100 ? -7.244 15.859 34.919 1.00 82.38 100 ALA A C 1
ATOM 772 O O . ALA A 1 100 ? -6.581 16.186 33.934 1.00 82.38 100 ALA A O 1
ATOM 773 N N . GLY A 1 101 ? -6.753 15.936 36.161 1.00 80.94 101 GLY A N 1
ATOM 774 C CA . GLY A 1 101 ? -5.405 16.439 36.441 1.00 80.94 101 GLY A CA 1
ATOM 775 C C . GLY A 1 101 ? -4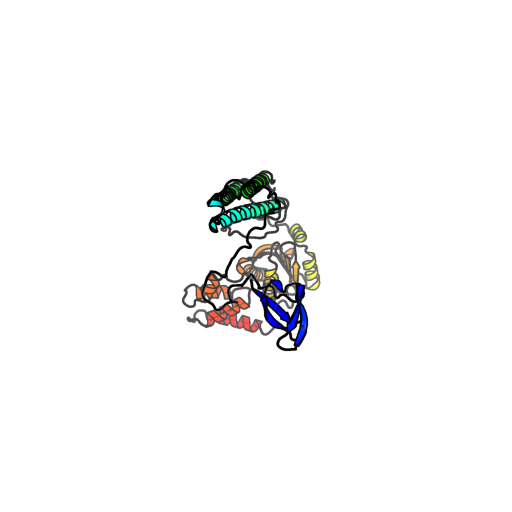.298 15.559 35.848 1.00 80.94 101 GLY A C 1
ATOM 776 O O . GLY A 1 101 ? -3.358 16.070 35.239 1.00 80.94 101 GLY A O 1
ATOM 777 N N . VAL A 1 102 ? -4.430 14.232 35.971 1.00 82.25 102 VAL A N 1
ATOM 778 C CA . VAL A 1 102 ? -3.479 13.271 35.385 1.00 82.25 102 VAL A CA 1
ATOM 779 C C . VAL A 1 102 ? -3.534 13.313 33.857 1.00 82.25 102 VAL A C 1
ATOM 781 O O . VAL A 1 102 ? -2.489 13.367 33.213 1.00 82.25 102 VAL A O 1
ATOM 784 N N . ALA A 1 103 ? -4.731 13.362 33.270 1.00 85.75 103 ALA A N 1
ATOM 785 C CA . ALA A 1 103 ? -4.912 13.454 31.825 1.00 85.75 103 ALA A CA 1
ATOM 786 C C . ALA A 1 103 ? -4.274 14.726 31.247 1.00 85.75 103 ALA A C 1
ATOM 788 O O . ALA A 1 103 ? -3.561 14.648 30.249 1.00 85.75 103 ALA A O 1
ATOM 789 N N . GLY A 1 104 ? -4.450 15.880 31.903 1.00 85.06 104 GLY A N 1
ATOM 790 C CA . GLY A 1 104 ? -3.813 17.135 31.490 1.00 85.06 104 GLY A CA 1
ATOM 791 C C . GLY A 1 104 ? -2.284 17.052 31.478 1.00 85.06 104 GLY A C 1
ATOM 792 O O . GLY A 1 104 ? -1.644 17.494 30.524 1.00 85.06 104 GLY A O 1
ATOM 793 N N . MET A 1 105 ? -1.692 16.421 32.496 1.00 84.25 105 MET A N 1
ATOM 794 C CA . MET A 1 105 ? -0.242 16.213 32.561 1.00 84.25 105 MET A CA 1
ATOM 795 C C . MET A 1 105 ? 0.254 15.255 31.468 1.00 84.25 105 MET A C 1
ATOM 797 O O . MET A 1 105 ? 1.273 15.526 30.833 1.00 84.25 105 MET A O 1
ATOM 801 N N . VAL A 1 106 ? -0.479 14.170 31.206 1.00 87.88 106 VAL A N 1
ATOM 802 C CA . VAL A 1 106 ? -0.158 13.205 30.143 1.00 87.88 106 VAL A CA 1
ATOM 803 C C . VAL A 1 106 ? -0.218 13.863 28.763 1.00 87.88 106 VAL A C 1
ATOM 805 O O . VAL A 1 106 ? 0.699 13.674 27.971 1.00 87.88 106 VAL A O 1
ATOM 808 N N . ILE A 1 107 ? -1.232 14.690 28.488 1.00 89.31 107 ILE A N 1
ATOM 809 C CA . ILE A 1 107 ? -1.359 15.420 27.216 1.00 89.31 107 ILE A CA 1
ATOM 810 C C . ILE A 1 107 ? -0.157 16.348 26.990 1.00 89.31 107 ILE A C 1
ATOM 812 O O . ILE A 1 107 ? 0.427 16.336 25.907 1.00 89.31 107 ILE A O 1
ATOM 816 N N . LEU A 1 108 ? 0.252 17.112 28.011 1.00 87.25 108 LEU A N 1
ATOM 817 C CA . LEU A 1 108 ? 1.415 18.002 27.917 1.00 87.25 108 LEU A CA 1
ATOM 818 C C . LEU A 1 108 ? 2.721 17.230 27.690 1.00 87.25 108 LEU A C 1
ATOM 820 O O . LEU A 1 108 ? 3.551 17.659 26.890 1.00 87.25 108 LEU A O 1
ATOM 824 N N . LEU A 1 109 ? 2.899 16.089 28.362 1.00 88.19 109 LEU A N 1
ATOM 825 C CA . LEU A 1 109 ? 4.081 15.241 28.192 1.00 88.19 109 LEU A CA 1
ATOM 826 C C . LEU A 1 109 ? 4.132 14.593 26.807 1.00 88.19 109 LEU A C 1
ATOM 828 O O . LEU A 1 109 ? 5.180 14.625 26.168 1.00 88.19 109 LEU A O 1
ATOM 832 N N . ILE A 1 110 ? 3.014 14.054 26.318 1.00 89.31 110 ILE A N 1
ATOM 833 C CA . ILE A 1 110 ? 2.930 13.497 24.962 1.00 89.31 110 ILE A CA 1
ATOM 834 C C . ILE A 1 110 ? 3.252 14.589 23.942 1.00 89.31 110 ILE A C 1
ATOM 836 O O . ILE A 1 110 ? 4.078 14.376 23.061 1.00 89.31 110 ILE A O 1
ATOM 840 N N . TYR A 1 111 ? 2.670 15.779 24.088 1.00 87.94 111 TYR A N 1
ATOM 841 C CA . TYR A 1 111 ? 2.929 16.880 23.166 1.00 87.94 111 TYR A CA 1
ATOM 842 C C . TYR A 1 111 ? 4.395 17.341 23.183 1.00 87.94 111 TYR A C 1
ATOM 844 O O . TYR A 1 111 ? 4.982 17.559 22.123 1.00 87.94 111 TYR A O 1
ATOM 852 N N . LEU A 1 112 ? 5.022 17.419 24.364 1.00 86.44 112 LEU A N 1
ATOM 853 C CA . LEU A 1 112 ? 6.456 17.696 24.494 1.00 86.44 112 LEU A CA 1
ATOM 854 C C . LEU A 1 112 ? 7.295 16.651 23.748 1.00 86.44 112 LEU A C 1
ATOM 856 O O . LEU A 1 112 ? 8.214 17.010 23.015 1.00 86.44 112 LEU A O 1
ATOM 860 N N . VAL A 1 113 ? 6.965 15.368 23.905 1.00 84.81 113 VAL A N 1
ATOM 861 C CA . VAL A 1 113 ? 7.649 14.269 23.215 1.00 84.81 113 VAL A CA 1
ATOM 862 C C . VAL A 1 113 ? 7.516 14.417 21.696 1.00 84.81 113 VAL A C 1
ATOM 864 O O . VAL A 1 113 ? 8.518 14.326 20.988 1.00 84.81 113 VAL A O 1
ATOM 867 N N . VAL A 1 114 ? 6.323 14.735 21.186 1.00 83.38 114 VAL A N 1
ATOM 868 C CA . VAL A 1 114 ? 6.109 14.956 19.744 1.00 83.38 114 VAL A CA 1
ATOM 869 C C . VAL A 1 114 ? 6.916 16.156 19.228 1.00 83.38 114 VAL A C 1
ATOM 871 O O . VAL A 1 114 ? 7.488 16.080 18.141 1.00 83.38 114 VAL A O 1
ATOM 874 N N . LEU A 1 115 ? 7.036 17.242 20.000 1.00 80.75 115 LEU A N 1
ATOM 875 C CA . LEU A 1 115 ? 7.884 18.383 19.630 1.00 80.75 115 LEU A CA 1
ATOM 876 C C . LEU A 1 115 ? 9.377 18.028 19.601 1.00 80.75 115 LEU A C 1
ATOM 878 O O . LEU A 1 115 ? 10.087 18.459 18.694 1.00 80.75 115 LEU A O 1
ATOM 882 N N . VAL A 1 116 ? 9.852 17.218 20.550 1.00 81.50 116 VAL A N 1
ATOM 883 C CA . VAL A 1 116 ? 11.245 16.744 20.581 1.00 81.50 116 VAL A CA 1
ATOM 884 C C . VAL A 1 116 ? 11.549 15.849 19.374 1.00 81.50 116 VAL A C 1
ATOM 886 O O . VAL A 1 116 ? 12.587 16.019 18.734 1.00 81.50 116 VAL A O 1
ATOM 889 N N . PHE A 1 117 ? 10.627 14.960 18.995 1.00 74.56 117 PHE A N 1
ATOM 890 C CA . PHE A 1 117 ? 10.748 14.179 17.758 1.00 74.56 117 PHE A CA 1
ATOM 891 C C . PHE A 1 117 ? 10.676 15.050 16.495 1.00 74.56 117 PHE A C 1
ATOM 893 O O . PHE A 1 117 ? 11.392 14.792 15.526 1.00 74.56 117 PHE A O 1
ATOM 900 N N . GLY A 1 118 ? 9.882 16.125 16.523 1.00 69.75 118 GLY A N 1
ATOM 901 C CA . GLY A 1 118 ? 9.879 17.155 15.484 1.00 69.75 118 GLY A CA 1
ATOM 902 C C . GLY A 1 118 ? 11.245 17.826 15.326 1.00 69.75 118 GLY A C 1
ATOM 903 O O . GLY A 1 118 ? 11.727 17.978 14.206 1.00 69.75 118 GLY A O 1
ATOM 904 N N . TRP A 1 119 ? 11.916 18.163 16.431 1.00 67.12 119 TRP A N 1
ATOM 905 C CA . TRP A 1 119 ? 13.249 18.775 16.406 1.00 67.12 119 TRP A CA 1
ATOM 906 C C . TRP A 1 119 ? 14.330 17.832 15.850 1.00 67.12 119 TRP A C 1
ATOM 908 O O . TRP A 1 119 ? 15.233 18.279 15.141 1.00 67.12 119 TRP A O 1
ATOM 918 N N . MET A 1 120 ? 14.199 16.522 16.088 1.00 64.88 120 MET A N 1
ATOM 919 C CA . MET A 1 120 ? 15.081 15.497 15.511 1.00 64.88 120 MET A CA 1
ATOM 920 C C . MET A 1 120 ? 14.792 15.182 14.030 1.00 64.88 120 MET A C 1
ATOM 922 O O . MET A 1 120 ? 15.463 14.337 13.444 1.00 64.88 120 MET A O 1
ATOM 926 N N . GLY A 1 121 ? 13.836 15.874 13.398 1.00 59.03 121 GLY A N 1
ATOM 927 C CA . GLY A 1 121 ? 13.520 15.709 11.977 1.00 59.03 121 GLY A CA 1
ATOM 928 C C . GLY A 1 121 ? 12.711 14.452 11.643 1.00 59.03 121 GLY A C 1
ATOM 929 O O . GLY A 1 121 ? 12.635 14.090 10.476 1.00 59.03 121 GLY A O 1
ATOM 930 N N . GLN A 1 122 ? 12.112 13.792 12.642 1.00 58.03 122 GLN A N 1
ATOM 931 C CA . GLN A 1 122 ? 11.286 12.585 12.471 1.00 58.03 122 GLN A CA 1
ATOM 932 C C . GLN A 1 122 ? 9.846 12.758 12.993 1.00 58.03 122 GLN A C 1
ATOM 934 O O . GLN A 1 122 ? 9.180 11.782 13.327 1.00 58.03 122 GLN A O 1
ATOM 939 N N . GLY A 1 123 ? 9.351 13.995 13.102 1.00 58.34 123 GLY A N 1
ATOM 940 C CA . GLY A 1 123 ? 8.032 14.283 13.672 1.00 58.34 123 GLY A CA 1
ATOM 941 C C . GLY A 1 123 ? 7.153 15.160 12.784 1.00 58.34 123 GLY A C 1
ATOM 942 O O . GLY A 1 123 ? 7.646 16.042 12.085 1.00 58.34 123 GLY A O 1
ATOM 943 N N . PHE A 1 124 ? 5.834 14.973 12.900 1.00 59.34 124 PHE A N 1
ATOM 944 C CA . PHE A 1 124 ? 4.773 15.702 12.181 1.00 59.34 124 PHE A CA 1
ATOM 945 C C . PHE A 1 124 ? 4.906 17.231 12.167 1.00 59.34 124 PHE A C 1
ATOM 947 O O . PHE A 1 124 ? 4.427 17.886 11.248 1.00 59.34 124 PHE A O 1
ATOM 954 N N . PHE A 1 125 ? 5.529 17.825 13.188 1.00 59.62 125 PHE A N 1
ATOM 955 C CA . PHE A 1 125 ? 5.656 19.281 13.311 1.00 59.62 125 PHE A CA 1
ATOM 956 C C . PHE A 1 125 ? 6.907 19.864 12.638 1.00 59.62 125 PHE A C 1
ATOM 958 O O . PHE A 1 125 ? 7.121 21.073 12.726 1.00 59.62 125 PHE A O 1
ATOM 965 N N . GLY A 1 126 ? 7.730 19.033 11.988 1.00 58.34 126 GLY A N 1
ATOM 966 C CA . GLY A 1 126 ? 8.892 19.485 11.217 1.00 58.34 126 GLY A CA 1
ATOM 967 C C . GLY A 1 126 ? 8.513 20.265 9.953 1.00 58.34 126 GLY A C 1
ATOM 968 O O . GLY A 1 126 ? 9.193 21.225 9.610 1.00 58.34 126 GLY A O 1
ATOM 969 N N . GLU A 1 127 ? 7.396 19.901 9.317 1.00 56.41 127 GLU A N 1
ATOM 970 C CA . GLU A 1 127 ? 6.892 20.516 8.075 1.00 56.41 127 GLU A CA 1
ATOM 971 C C . GLU A 1 127 ? 5.863 21.636 8.331 1.00 56.41 127 GLU A C 1
ATOM 973 O O . GLU A 1 127 ? 5.417 22.316 7.407 1.00 56.41 127 GLU A O 1
ATOM 978 N N . MET A 1 128 ? 5.467 21.849 9.592 1.00 65.62 128 MET A N 1
ATOM 979 C CA . MET A 1 128 ? 4.441 22.826 9.953 1.00 65.62 128 MET A CA 1
ATOM 980 C C . MET A 1 128 ? 5.032 24.235 10.070 1.00 65.62 128 MET A C 1
ATOM 982 O O . MET A 1 128 ? 5.970 24.469 10.832 1.00 65.62 128 MET A O 1
ATOM 986 N N . GLU A 1 129 ? 4.430 25.187 9.353 1.00 72.56 129 GLU A N 1
ATOM 987 C CA . GLU A 1 129 ? 4.762 26.613 9.414 1.00 72.56 129 GLU A CA 1
ATOM 988 C C . GLU A 1 129 ? 4.860 27.105 10.871 1.00 72.56 129 GLU A C 1
ATOM 990 O O . GLU A 1 129 ? 3.990 26.821 11.705 1.00 72.56 129 GLU A O 1
ATOM 995 N N . THR A 1 130 ? 5.916 27.862 11.184 1.00 70.81 130 THR A N 1
ATOM 996 C CA . THR A 1 130 ? 6.252 28.298 12.552 1.00 70.81 130 THR A CA 1
ATOM 997 C C . THR A 1 130 ? 5.095 29.014 13.249 1.00 70.81 130 THR A C 1
ATOM 999 O O . THR A 1 130 ? 4.849 28.769 14.431 1.00 70.81 130 THR A O 1
ATOM 1002 N N . GLY A 1 131 ? 4.317 29.819 12.518 1.00 76.56 131 GLY A N 1
ATOM 1003 C CA . GLY A 1 131 ? 3.126 30.491 13.046 1.00 76.56 131 GLY A CA 1
ATOM 1004 C C . GLY A 1 131 ? 2.027 29.521 13.498 1.00 76.56 131 GLY A C 1
ATOM 1005 O O . GLY A 1 131 ? 1.489 29.657 14.598 1.00 76.56 131 GLY A O 1
ATOM 1006 N N . LYS A 1 132 ? 1.737 28.488 12.697 1.00 79.06 132 LYS A N 1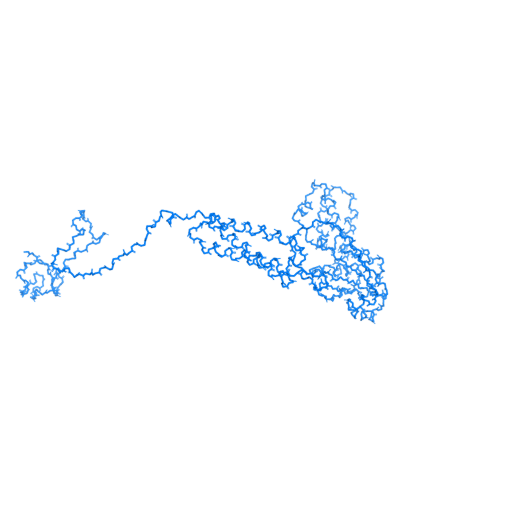
ATOM 1007 C CA . LYS A 1 132 ? 0.728 27.463 13.026 1.00 79.06 132 LYS A CA 1
ATOM 1008 C C . LYS A 1 132 ? 1.179 26.597 14.203 1.00 79.06 132 LYS A C 1
ATOM 1010 O O . LYS A 1 132 ? 0.365 26.241 15.054 1.00 79.06 132 LYS A O 1
ATOM 1015 N N . ARG A 1 133 ? 2.485 26.320 14.301 1.00 78.38 133 ARG A N 1
ATOM 1016 C CA . ARG A 1 133 ? 3.101 25.582 15.416 1.00 78.38 133 ARG A CA 1
ATOM 1017 C C . ARG A 1 133 ? 2.979 26.303 16.748 1.00 78.38 133 ARG A C 1
ATOM 1019 O O . ARG A 1 133 ? 2.574 25.675 17.722 1.00 78.38 133 ARG A O 1
ATOM 1026 N N . ILE A 1 134 ? 3.265 27.603 16.776 1.00 83.00 134 ILE A N 1
ATOM 1027 C CA . ILE A 1 134 ? 3.154 28.422 17.991 1.00 83.00 134 ILE A CA 1
ATOM 1028 C C . ILE A 1 134 ? 1.690 28.529 18.447 1.00 83.00 134 ILE A C 1
ATOM 1030 O O . ILE A 1 134 ? 1.401 28.434 19.642 1.00 83.00 134 ILE A O 1
ATOM 1034 N N . LEU A 1 135 ? 0.753 28.668 17.502 1.00 86.44 135 LEU A N 1
ATOM 1035 C CA . LEU A 1 135 ? -0.681 28.720 17.800 1.00 86.44 135 LEU A CA 1
ATOM 1036 C C . LEU A 1 135 ? -1.169 27.397 18.413 1.00 86.44 135 LEU A C 1
ATOM 1038 O O . LEU A 1 135 ? -1.818 27.402 19.462 1.00 86.44 135 LEU A O 1
ATOM 1042 N N . LEU A 1 136 ? -0.800 26.262 17.812 1.00 86.12 136 LEU A N 1
ATOM 1043 C CA . LEU A 1 136 ? -1.184 24.937 18.300 1.00 86.12 136 LEU A CA 1
ATOM 1044 C C . LEU A 1 136 ? -0.541 24.610 19.656 1.00 86.12 136 LEU A C 1
ATOM 1046 O O . LEU A 1 136 ? -1.235 24.136 20.556 1.00 86.12 136 LEU A O 1
ATOM 1050 N N . SER A 1 137 ? 0.743 24.934 19.860 1.00 86.06 137 SER A N 1
ATOM 1051 C CA . SER A 1 137 ? 1.383 24.768 21.173 1.00 86.06 137 SER A CA 1
ATOM 1052 C C . SER A 1 137 ? 0.724 25.630 22.245 1.00 86.06 137 SER A C 1
ATOM 1054 O O . SER A 1 137 ? 0.530 25.160 23.364 1.00 86.06 137 SER A O 1
ATOM 1056 N N . GLY A 1 138 ? 0.333 26.862 21.905 1.00 87.94 138 GLY A N 1
ATOM 1057 C CA . GLY A 1 138 ? -0.405 27.738 22.811 1.00 87.94 138 GLY A CA 1
ATOM 1058 C C . GLY A 1 138 ? -1.732 27.119 23.249 1.00 87.94 138 GLY A C 1
ATOM 1059 O O . GLY A 1 138 ? -2.026 27.069 24.443 1.00 87.94 138 GLY A O 1
ATOM 1060 N N . PHE A 1 139 ? -2.499 26.570 22.304 1.00 90.00 139 PHE A N 1
ATOM 1061 C CA . PHE A 1 139 ? -3.770 25.910 22.600 1.00 90.00 139 PHE A CA 1
ATOM 1062 C C . PHE A 1 139 ? -3.598 24.693 23.522 1.00 90.00 139 PHE A C 1
ATOM 1064 O O . PHE A 1 139 ? -4.285 24.584 24.540 1.00 90.00 139 PHE A O 1
ATOM 1071 N N . VAL A 1 140 ? -2.641 23.810 23.216 1.00 89.50 140 VAL A N 1
ATOM 1072 C CA . VAL A 1 140 ? -2.382 22.599 24.015 1.00 89.50 140 VAL A CA 1
ATOM 1073 C C . VAL A 1 140 ? -1.937 22.948 25.435 1.00 89.50 140 VAL A C 1
ATOM 1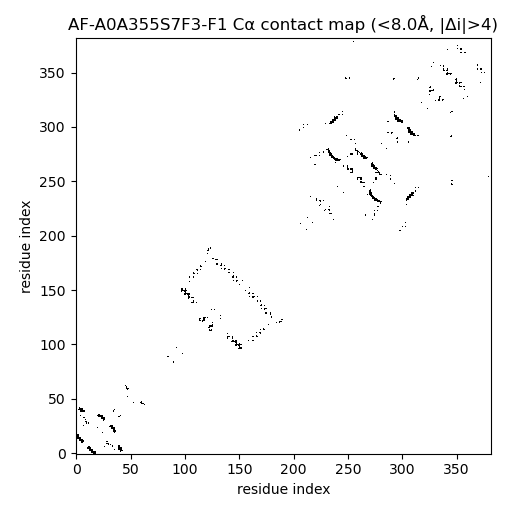075 O O . VAL A 1 140 ? -2.359 22.297 26.390 1.00 89.50 140 VAL A O 1
ATOM 1078 N N . ILE A 1 141 ? -1.144 24.008 25.603 1.00 90.06 141 ILE A N 1
ATOM 1079 C CA . ILE A 1 141 ? -0.721 24.482 26.925 1.00 90.06 141 ILE A CA 1
ATOM 1080 C C . ILE A 1 141 ? -1.897 25.002 27.740 1.00 90.06 141 ILE A C 1
ATOM 1082 O O . ILE A 1 141 ? -2.022 24.648 28.912 1.00 90.06 141 ILE A O 1
ATOM 1086 N N . VAL A 1 142 ? -2.770 25.812 27.138 1.00 91.31 142 VAL A N 1
ATOM 1087 C CA . VAL A 1 142 ? -3.944 26.359 27.831 1.00 91.31 142 VAL A CA 1
ATOM 1088 C C . VAL A 1 142 ? -4.863 25.229 28.290 1.00 91.31 142 VAL A C 1
ATOM 1090 O O . VAL A 1 142 ? -5.247 25.190 29.459 1.00 91.31 142 VAL A O 1
ATOM 1093 N N . VAL A 1 143 ? -5.164 24.274 27.407 1.00 90.62 143 VAL A N 1
ATOM 1094 C CA . VAL A 1 143 ? -6.022 23.124 27.733 1.00 90.62 143 VAL A CA 1
ATOM 1095 C C . VAL A 1 143 ? -5.366 22.226 28.784 1.00 90.62 143 VAL A C 1
ATOM 1097 O O . VAL A 1 143 ? -6.011 21.852 29.764 1.00 90.62 143 VAL A O 1
ATOM 1100 N N . GLY A 1 144 ? -4.075 21.922 28.631 1.00 86.25 144 GLY A N 1
ATOM 1101 C CA . GLY A 1 144 ? -3.322 21.095 29.572 1.00 86.25 144 GLY A CA 1
ATOM 1102 C C . GLY A 1 144 ? -3.252 21.709 30.971 1.00 86.25 144 GLY A C 1
ATOM 1103 O O . GLY A 1 144 ? -3.531 21.026 31.957 1.00 86.25 144 GLY A O 1
ATOM 1104 N N . LEU A 1 145 ? -2.960 23.009 31.077 1.00 86.88 145 LEU A N 1
ATOM 1105 C CA . LEU A 1 145 ? -2.922 23.716 32.360 1.00 86.88 145 LEU A CA 1
ATOM 1106 C C . LEU A 1 145 ? -4.308 23.843 32.998 1.00 86.88 145 LEU A C 1
ATOM 1108 O O . LEU A 1 145 ? -4.421 23.702 34.214 1.00 86.88 145 LEU A O 1
ATOM 1112 N N . LEU A 1 146 ? -5.363 24.057 32.206 1.00 87.81 146 LEU A N 1
ATOM 1113 C CA . LEU A 1 146 ? -6.738 24.114 32.709 1.00 87.81 146 LEU A CA 1
ATOM 1114 C C . LEU A 1 146 ? -7.163 22.763 33.300 1.00 87.81 146 LEU A C 1
ATOM 1116 O O . LEU A 1 146 ? -7.724 22.720 34.397 1.00 87.81 146 LEU A O 1
ATOM 1120 N N . LEU A 1 147 ? -6.823 21.658 32.631 1.00 84.81 147 LEU A N 1
ATOM 1121 C CA . LEU A 1 147 ? -7.063 20.304 33.134 1.00 84.81 147 LEU A CA 1
ATOM 1122 C C . LEU A 1 147 ? -6.266 20.016 34.415 1.00 84.81 147 LEU A C 1
ATOM 1124 O O . LEU A 1 147 ? -6.844 19.542 35.394 1.00 84.81 147 LEU A O 1
ATOM 1128 N N . VAL A 1 148 ? -4.982 20.386 34.465 1.00 84.69 148 VAL A N 1
ATOM 1129 C CA . VAL A 1 148 ? -4.150 20.252 35.676 1.00 84.69 148 VAL A CA 1
ATOM 1130 C C . VAL A 1 148 ? -4.710 21.088 36.834 1.00 84.69 148 VAL A C 1
ATOM 1132 O O . VAL A 1 148 ? -4.785 20.608 37.964 1.00 84.69 148 VAL A O 1
ATOM 1135 N N . PHE A 1 149 ? -5.186 22.307 36.569 1.00 83.62 149 PHE A N 1
ATOM 1136 C CA . PHE A 1 149 ? -5.790 23.173 37.585 1.00 83.62 149 PHE A CA 1
ATOM 1137 C C . PHE A 1 149 ? -7.139 22.637 38.088 1.00 83.62 149 PHE A C 1
ATOM 1139 O O . PHE A 1 149 ? -7.447 22.725 39.280 1.00 83.62 149 PHE A O 1
ATOM 1146 N N . SER A 1 150 ? -7.924 22.011 37.205 1.00 79.38 150 SER A N 1
ATOM 1147 C CA . SER A 1 150 ? -9.197 21.370 37.559 1.00 79.38 150 SER A CA 1
ATOM 1148 C C . SER A 1 150 ? -9.036 20.156 38.494 1.00 79.38 150 SER A C 1
ATOM 1150 O O . SER A 1 150 ? -9.989 19.789 39.192 1.00 79.38 150 SER A O 1
ATOM 1152 N N . GLY A 1 151 ? -7.820 19.590 38.568 1.00 72.38 151 GLY A N 1
ATOM 1153 C CA . GLY A 1 151 ? -7.463 18.423 39.380 1.00 72.38 151 GLY A CA 1
ATOM 1154 C C . GLY A 1 151 ? -7.311 18.657 40.889 1.00 72.38 151 GLY A C 1
ATOM 1155 O O . GLY A 1 151 ? -7.349 17.694 41.656 1.00 72.38 151 GLY A O 1
ATOM 1156 N N . GLY A 1 152 ? -7.257 19.918 41.339 1.00 66.69 152 GLY A N 1
ATOM 1157 C CA . GLY A 1 152 ? -7.351 20.306 42.755 1.00 66.69 152 GLY A CA 1
ATOM 1158 C C . GLY A 1 152 ? -6.052 20.843 43.376 1.00 66.69 152 GLY A C 1
ATOM 1159 O O . GLY A 1 152 ? -5.028 20.179 43.431 1.00 66.69 152 GLY A O 1
ATOM 1160 N N . LEU A 1 153 ? -6.109 22.048 43.949 1.00 57.69 153 LEU A N 1
ATOM 1161 C CA . LEU A 1 153 ? -4.942 22.871 44.314 1.00 57.69 153 LEU A CA 1
ATOM 1162 C C . LEU A 1 153 ? -4.104 22.424 45.530 1.00 57.69 153 LEU A C 1
ATOM 1164 O O . LEU A 1 153 ? -2.932 22.791 45.625 1.00 57.69 153 LEU A O 1
ATOM 1168 N N . ARG A 1 154 ? -4.667 21.691 46.503 1.00 56.44 154 ARG A N 1
ATOM 1169 C CA . ARG A 1 154 ? -4.010 21.519 47.820 1.00 56.44 154 ARG A CA 1
ATOM 1170 C C . ARG A 1 154 ? -3.030 20.345 47.912 1.00 56.44 154 ARG A C 1
ATOM 1172 O O . ARG A 1 154 ? -1.958 20.532 48.478 1.00 56.44 154 ARG A O 1
ATOM 1179 N N . ARG A 1 155 ? -3.342 19.181 47.325 1.00 57.69 155 ARG A N 1
ATOM 1180 C CA . ARG A 1 155 ? -2.433 18.008 47.289 1.00 57.69 155 ARG A CA 1
ATOM 1181 C C . ARG A 1 155 ? -1.598 17.901 46.008 1.00 57.69 155 ARG A C 1
ATOM 1183 O O . ARG A 1 155 ? -0.650 17.129 45.973 1.00 57.69 155 ARG A O 1
ATOM 1190 N N . GLN A 1 156 ? -1.890 18.709 44.988 1.00 63.00 156 GLN A N 1
ATOM 1191 C CA . GLN A 1 156 ? -1.198 18.685 43.695 1.00 63.00 156 GLN A CA 1
ATOM 1192 C C . GLN A 1 156 ? -0.296 19.903 43.451 1.00 63.00 156 GLN A C 1
ATOM 1194 O O . GLN A 1 156 ? 0.043 20.175 42.306 1.00 63.00 156 GLN A O 1
ATOM 1199 N N . LYS A 1 157 ? 0.175 20.618 44.488 1.00 68.69 157 LYS A N 1
ATOM 1200 C CA . LYS A 1 157 ? 1.174 21.696 44.296 1.00 68.69 157 LYS A CA 1
ATOM 1201 C C . LYS A 1 157 ? 2.386 21.219 43.476 1.00 68.69 157 LYS A C 1
ATOM 1203 O O . LYS A 1 157 ? 2.865 21.949 42.617 1.00 68.69 157 LYS A O 1
ATOM 1208 N N . GLN A 1 158 ? 2.812 19.968 43.678 1.00 67.12 158 GLN A N 1
ATOM 1209 C CA . GLN A 1 158 ? 3.868 19.324 42.889 1.00 67.12 158 GLN A CA 1
ATOM 1210 C C . GLN A 1 158 ? 3.457 19.054 41.430 1.00 67.12 158 GLN A C 1
ATOM 1212 O O . GLN A 1 158 ? 4.262 19.270 40.532 1.00 67.12 158 GLN A O 1
ATOM 1217 N N . ALA A 1 159 ? 2.210 18.642 41.171 1.00 68.94 159 ALA A N 1
ATOM 1218 C CA . ALA A 1 159 ? 1.724 18.394 39.810 1.00 68.94 159 ALA A CA 1
ATOM 1219 C C . ALA A 1 159 ? 1.459 19.697 39.038 1.00 68.94 159 ALA A C 1
ATOM 1221 O O . ALA A 1 159 ? 1.733 19.761 37.846 1.00 68.94 159 ALA A O 1
ATOM 1222 N N . ILE A 1 160 ? 1.010 20.758 39.716 1.00 75.69 160 ILE A N 1
ATOM 1223 C CA . ILE A 1 160 ? 0.885 22.102 39.137 1.00 75.69 160 ILE A CA 1
ATOM 1224 C C . ILE A 1 160 ? 2.273 22.643 38.783 1.00 75.69 160 ILE A C 1
ATOM 1226 O O . ILE A 1 160 ? 2.475 23.114 37.669 1.00 75.69 160 ILE A O 1
ATOM 1230 N N . MET A 1 161 ? 3.250 22.520 39.687 1.00 80.38 161 MET A N 1
ATOM 1231 C CA . MET A 1 161 ? 4.628 22.942 39.418 1.00 80.38 161 MET A CA 1
ATOM 1232 C C . MET A 1 161 ? 5.259 22.138 38.269 1.00 80.38 161 MET A C 1
ATOM 1234 O O . MET A 1 161 ? 5.899 22.718 37.396 1.00 80.38 161 MET A O 1
ATOM 1238 N N . GLY A 1 162 ? 5.014 20.823 38.220 1.00 78.62 162 GLY A N 1
ATOM 1239 C CA . GLY A 1 162 ? 5.428 19.962 37.111 1.00 78.62 162 GLY A CA 1
ATOM 1240 C C . GLY A 1 162 ? 4.764 20.340 35.784 1.00 78.62 162 GLY A C 1
ATOM 1241 O O . GLY A 1 162 ? 5.452 20.485 34.779 1.00 78.62 162 GLY A O 1
ATOM 1242 N N . GLY A 1 163 ? 3.448 20.570 35.777 1.00 80.56 163 GLY A N 1
ATOM 1243 C CA . GLY A 1 163 ? 2.698 20.981 34.586 1.00 80.56 163 GLY A CA 1
ATOM 1244 C C . GLY A 1 163 ? 3.144 22.338 34.040 1.00 80.56 163 GLY A C 1
ATOM 1245 O O . GLY A 1 163 ? 3.320 22.483 32.833 1.00 80.56 163 GLY A O 1
ATOM 1246 N N . VAL A 1 164 ? 3.412 23.309 34.920 1.00 84.81 164 VAL A N 1
ATOM 1247 C CA . VAL A 1 164 ? 3.981 24.611 34.535 1.00 84.81 164 VAL A CA 1
ATOM 1248 C C . VAL A 1 164 ? 5.393 24.444 33.967 1.00 84.81 164 VAL A C 1
ATOM 1250 O O . VAL A 1 164 ? 5.693 25.023 32.926 1.00 84.81 164 VAL A O 1
ATOM 1253 N N . GLY A 1 165 ? 6.242 23.617 34.585 1.00 84.81 165 GLY A N 1
ATOM 1254 C CA . GLY A 1 165 ? 7.584 23.328 34.068 1.00 84.81 165 GLY A CA 1
ATOM 1255 C C . GLY A 1 165 ? 7.562 22.719 32.662 1.00 84.81 165 GLY A C 1
ATOM 1256 O O . GLY A 1 165 ? 8.293 23.169 31.780 1.00 84.81 165 GLY A O 1
ATOM 1257 N N . VAL A 1 166 ? 6.670 21.753 32.422 1.00 83.44 166 VAL A N 1
ATOM 1258 C CA . VAL A 1 166 ? 6.484 21.141 31.095 1.00 83.44 166 VAL A CA 1
ATOM 1259 C C . VAL A 1 166 ? 5.941 22.160 30.090 1.00 83.44 166 VAL A C 1
ATOM 1261 O O . VAL A 1 166 ? 6.442 22.226 28.973 1.00 83.44 166 VAL A O 1
ATOM 1264 N N . ALA A 1 167 ? 4.982 23.006 30.472 1.00 85.75 167 ALA A N 1
ATOM 1265 C CA . ALA A 1 167 ? 4.452 24.052 29.594 1.00 85.75 167 ALA A CA 1
ATOM 1266 C C . ALA A 1 167 ? 5.528 25.065 29.157 1.00 85.75 167 ALA A C 1
ATOM 1268 O O . ALA A 1 167 ? 5.580 25.443 27.986 1.00 85.75 167 ALA A O 1
ATOM 1269 N N . VAL A 1 168 ? 6.420 25.466 30.069 1.00 87.69 168 VAL A N 1
ATOM 1270 C CA . VAL A 1 168 ? 7.562 26.340 29.745 1.00 87.69 168 VAL A CA 1
ATOM 1271 C C . VAL A 1 168 ? 8.526 25.645 28.782 1.00 87.69 168 VAL A C 1
ATOM 1273 O O . VAL A 1 168 ? 8.965 26.263 27.813 1.00 87.69 168 VAL A O 1
ATOM 1276 N N . ALA A 1 169 ? 8.812 24.357 28.996 1.00 84.44 169 ALA A N 1
ATOM 1277 C CA . ALA A 1 169 ? 9.647 23.575 28.086 1.00 84.44 169 ALA A CA 1
ATOM 1278 C C . ALA A 1 169 ? 9.027 23.465 26.681 1.00 84.44 169 ALA A C 1
ATOM 1280 O O . ALA A 1 169 ? 9.727 23.654 25.689 1.00 84.44 169 ALA A O 1
ATOM 1281 N N . VAL A 1 170 ? 7.711 23.237 26.591 1.00 85.31 170 VAL A N 1
ATOM 1282 C CA . VAL A 1 170 ? 6.958 23.192 25.326 1.00 85.31 170 VAL A CA 1
ATOM 1283 C C . VAL A 1 170 ? 7.019 24.537 24.593 1.00 85.31 170 VAL A C 1
ATOM 1285 O O . VAL A 1 170 ? 7.301 24.557 23.394 1.00 85.31 170 VAL A O 1
ATOM 1288 N N . LEU A 1 171 ? 6.804 25.663 25.289 1.00 84.50 171 LEU A N 1
ATOM 1289 C CA . LEU A 1 171 ? 6.918 26.998 24.679 1.00 84.50 171 LEU A CA 1
ATOM 1290 C C . LEU A 1 171 ? 8.331 27.264 24.177 1.00 84.50 171 LEU A C 1
ATOM 1292 O O . LEU A 1 171 ? 8.495 27.677 23.030 1.00 84.50 171 LEU A O 1
ATOM 1296 N N . GLY A 1 172 ? 9.342 26.978 25.000 1.00 82.62 172 GLY A N 1
ATOM 1297 C CA . GLY A 1 172 ? 10.741 27.117 24.611 1.00 82.62 172 GLY A CA 1
ATOM 1298 C C . GLY A 1 172 ? 11.045 26.326 23.340 1.00 82.62 172 GLY A C 1
ATOM 1299 O O . GLY A 1 172 ? 11.511 26.897 22.356 1.00 82.62 172 GLY A O 1
ATOM 1300 N N . LEU A 1 173 ? 10.694 25.038 23.305 1.00 79.19 173 LEU A N 1
ATOM 1301 C CA . LEU A 1 173 ? 10.944 24.202 22.130 1.00 79.19 173 LEU A CA 1
ATOM 1302 C C . LEU A 1 173 ? 10.197 24.705 20.886 1.00 79.19 173 LEU A C 1
ATOM 1304 O O . LEU A 1 173 ? 10.748 24.691 19.791 1.00 79.19 173 LEU A O 1
ATOM 1308 N N . SER A 1 174 ? 8.962 25.189 21.044 1.00 80.12 174 SER A N 1
ATOM 1309 C CA . SER A 1 174 ? 8.154 25.673 19.917 1.00 80.12 174 SER A CA 1
ATOM 1310 C C . SER A 1 174 ? 8.731 26.927 19.241 1.00 80.12 174 SER A C 1
ATOM 1312 O O . SER A 1 174 ? 8.604 27.066 18.019 1.00 80.12 174 SER A O 1
ATOM 1314 N N . VAL A 1 175 ? 9.392 27.801 20.014 1.00 79.38 175 VAL A N 1
ATOM 1315 C CA . VAL A 1 175 ? 9.969 29.076 19.552 1.00 79.38 175 VAL A CA 1
ATOM 1316 C C . VAL A 1 175 ? 11.401 28.902 19.043 1.00 79.38 175 VAL A C 1
ATOM 1318 O O . VAL A 1 175 ? 11.749 29.477 18.017 1.00 79.38 175 VAL A O 1
ATOM 1321 N N . PHE A 1 176 ? 12.225 28.100 19.725 1.00 74.56 176 PHE A N 1
ATOM 1322 C CA . PHE A 1 176 ? 13.642 27.918 19.377 1.00 74.56 176 PHE A CA 1
ATOM 1323 C C . PHE A 1 176 ? 13.899 26.841 18.313 1.00 74.56 176 PHE A C 1
ATOM 1325 O O . PHE A 1 176 ? 15.031 26.698 17.854 1.00 74.56 176 PHE A O 1
ATOM 1332 N N . MET A 1 177 ? 12.881 26.080 17.904 1.00 67.62 177 MET A N 1
ATOM 1333 C CA . MET A 1 177 ? 13.026 25.100 16.830 1.00 67.62 177 MET A CA 1
ATOM 1334 C C . MET A 1 177 ? 13.222 25.822 15.480 1.00 67.62 177 MET A C 1
ATOM 1336 O O . MET A 1 177 ? 12.302 26.532 15.049 1.00 67.62 177 MET A O 1
ATOM 1340 N N . PRO A 1 178 ? 14.381 25.643 14.809 1.00 58.22 178 PRO A N 1
ATOM 1341 C CA . PRO A 1 178 ? 14.700 26.338 13.566 1.00 58.22 178 PRO A CA 1
ATOM 1342 C C . PRO A 1 178 ? 13.661 26.017 12.489 1.00 58.22 178 PRO A C 1
ATOM 1344 O O . PRO A 1 178 ? 13.204 24.876 12.379 1.00 58.22 178 PRO A O 1
ATOM 1347 N N . SER A 1 179 ? 13.270 27.031 11.716 1.00 51.56 179 SER A N 1
ATOM 1348 C CA . SER A 1 179 ? 12.460 26.856 10.510 1.00 51.56 179 SER A CA 1
ATOM 1349 C C . SER A 1 179 ? 13.210 25.904 9.582 1.00 51.56 179 SER A C 1
ATOM 1351 O O . SER A 1 179 ? 14.346 26.191 9.210 1.00 51.56 179 SER A O 1
ATOM 1353 N N . GLY A 1 180 ? 12.631 24.747 9.266 1.00 49.22 180 GLY A N 1
ATOM 1354 C CA . GLY A 1 180 ? 13.234 23.840 8.298 1.00 49.22 180 GLY A CA 1
ATOM 1355 C C . GLY A 1 180 ? 13.233 24.507 6.928 1.00 49.22 180 GLY A C 1
ATOM 1356 O O . GLY A 1 180 ? 12.170 24.659 6.333 1.00 49.22 180 GLY A O 1
ATOM 1357 N N . ASP A 1 181 ? 14.401 24.919 6.435 1.00 39.72 181 ASP A N 1
ATOM 1358 C CA . ASP A 1 181 ? 14.559 25.201 5.011 1.00 39.72 181 ASP A CA 1
ATOM 1359 C C . ASP A 1 181 ? 14.276 23.903 4.236 1.00 39.72 181 ASP A C 1
ATOM 1361 O O . ASP A 1 181 ? 14.834 22.851 4.578 1.00 39.72 181 ASP A O 1
ATOM 1365 N N . PRO A 1 182 ? 13.440 23.937 3.186 1.00 41.97 182 PRO A N 1
ATOM 1366 C CA . PRO A 1 182 ? 12.872 22.738 2.570 1.00 41.97 182 PRO A CA 1
ATOM 1367 C C . PRO A 1 182 ? 13.858 21.927 1.706 1.00 41.97 182 PRO A C 1
ATOM 1369 O O . PRO A 1 182 ? 13.429 21.127 0.883 1.00 41.97 182 PRO A O 1
ATOM 1372 N N . ILE A 1 183 ? 15.177 22.109 1.844 1.00 37.03 183 ILE A N 1
ATOM 1373 C CA . ILE A 1 183 ? 16.154 21.549 0.888 1.00 37.03 183 ILE A CA 1
ATOM 1374 C C . ILE A 1 183 ? 16.961 20.367 1.436 1.00 37.03 183 ILE A C 1
ATOM 1376 O O . ILE A 1 183 ? 17.545 19.619 0.660 1.00 37.03 183 ILE A O 1
ATOM 1380 N N . THR A 1 184 ? 16.963 20.086 2.737 1.00 37.84 184 THR A N 1
ATOM 1381 C CA . THR A 1 184 ? 17.695 18.906 3.229 1.00 37.84 184 THR A CA 1
ATOM 1382 C C . THR A 1 184 ? 16.977 18.235 4.382 1.00 37.84 184 THR A C 1
ATOM 1384 O O . THR A 1 184 ? 17.241 18.554 5.535 1.00 37.84 184 THR A O 1
ATOM 1387 N N . ARG A 1 185 ? 16.085 17.288 4.071 1.00 32.41 185 ARG A N 1
ATOM 1388 C CA . ARG A 1 185 ? 15.850 16.044 4.833 1.00 32.41 185 ARG A CA 1
ATOM 1389 C C . ARG A 1 185 ? 14.694 15.271 4.201 1.00 32.41 185 ARG A C 1
ATOM 1391 O O . ARG A 1 185 ? 13.585 15.776 4.096 1.00 32.41 185 ARG A O 1
ATOM 1398 N N . ALA A 1 186 ? 14.983 14.042 3.785 1.00 32.03 186 ALA A N 1
ATOM 1399 C CA . ALA A 1 186 ? 13.985 13.058 3.388 1.00 32.03 186 ALA A CA 1
ATOM 1400 C C . ALA A 1 186 ? 12.994 12.812 4.545 1.00 32.03 186 ALA A C 1
ATOM 1402 O O . ALA A 1 186 ? 13.452 12.643 5.681 1.00 32.03 186 ALA A O 1
ATOM 1403 N N . PRO A 1 187 ? 11.670 12.766 4.309 1.00 37.16 187 PRO A N 1
ATOM 1404 C CA . PRO A 1 187 ? 10.722 12.544 5.385 1.00 37.16 187 PRO A CA 1
ATOM 1405 C C . PRO A 1 187 ? 10.497 11.043 5.574 1.00 37.16 187 PRO A C 1
ATOM 1407 O O . PRO A 1 187 ? 10.082 10.338 4.656 1.00 37.16 187 PRO A O 1
ATOM 1410 N N . ALA A 1 188 ? 10.744 10.548 6.783 1.00 30.27 188 ALA A N 1
ATOM 1411 C CA . ALA A 1 188 ? 10.102 9.331 7.260 1.00 30.27 188 ALA A CA 1
ATOM 1412 C C . ALA A 1 188 ? 8.699 9.727 7.739 1.00 30.27 188 ALA A C 1
ATOM 1414 O O . ALA A 1 188 ? 8.547 10.323 8.805 1.00 30.27 188 ALA A O 1
ATOM 1415 N N . SER A 1 189 ? 7.683 9.454 6.923 1.00 34.88 189 SER A N 1
ATOM 1416 C CA . SER A 1 189 ? 6.284 9.714 7.247 1.00 34.88 189 SER A CA 1
ATOM 1417 C C . SER A 1 189 ? 5.690 8.551 8.051 1.00 34.88 189 SER A C 1
ATOM 1419 O O . SER A 1 189 ? 5.555 7.426 7.576 1.00 34.88 189 SER A O 1
ATOM 1421 N N . LEU A 1 190 ? 5.298 8.835 9.290 1.00 32.81 190 LEU A N 1
ATOM 1422 C CA . LEU A 1 190 ? 4.182 8.162 9.954 1.00 32.81 190 LEU A CA 1
ATOM 1423 C C . LEU A 1 190 ? 3.019 9.142 9.860 1.00 32.81 1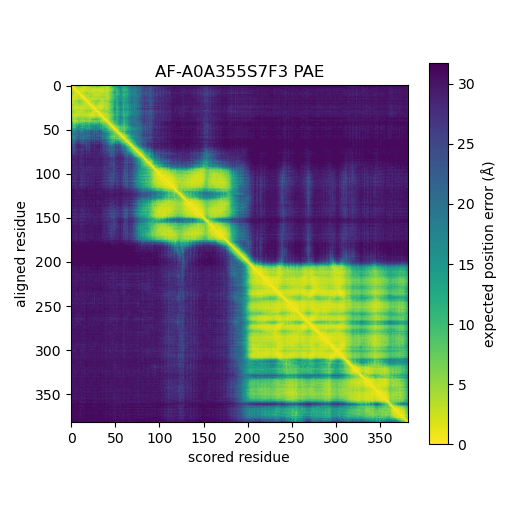90 LEU A C 1
ATOM 1425 O O . LEU A 1 190 ? 3.186 10.296 10.225 1.00 32.81 190 LEU A O 1
ATOM 1429 N N . GLY A 1 191 ? 1.899 8.709 9.282 1.00 35.28 191 GLY A N 1
ATOM 1430 C CA . GLY A 1 191 ? 0.732 9.539 8.983 1.00 35.28 191 GLY A CA 1
ATOM 1431 C C . GLY A 1 191 ? -0.373 9.420 10.030 1.00 35.28 191 GLY A C 1
ATOM 1432 O O . GLY A 1 191 ? -0.520 8.384 10.671 1.00 35.28 191 GLY A O 1
ATOM 1433 N N . LEU A 1 192 ? -1.117 10.513 10.213 1.00 36.28 192 LEU A N 1
ATOM 1434 C CA . LEU A 1 192 ? -2.405 10.605 10.898 1.00 36.28 192 LEU A CA 1
ATOM 1435 C C . LEU A 1 192 ? -2.884 12.055 10.816 1.00 36.28 192 LEU A C 1
ATOM 1437 O O . LEU A 1 192 ? -2.347 12.951 11.461 1.00 36.28 192 LEU A O 1
ATOM 1441 N N . GLY A 1 193 ? -3.904 12.264 9.995 1.00 26.91 193 GLY A N 1
ATOM 1442 C CA . GLY A 1 193 ? -4.561 13.549 9.828 1.00 26.91 193 GLY A CA 1
ATOM 1443 C C . GLY A 1 193 ? -5.086 13.681 8.414 1.00 26.91 193 GLY A C 1
ATOM 1444 O O . GLY A 1 193 ? -4.351 14.087 7.524 1.00 26.91 193 GLY A O 1
ATOM 1445 N N . ALA A 1 194 ? -6.349 13.296 8.232 1.00 40.16 194 ALA A N 1
ATOM 1446 C CA . ALA A 1 194 ? -7.127 13.534 7.029 1.00 40.16 194 ALA A CA 1
ATOM 1447 C C . ALA A 1 194 ? -6.984 15.002 6.600 1.00 40.16 194 ALA A C 1
ATOM 1449 O O . ALA A 1 194 ? -7.478 15.904 7.277 1.00 40.16 194 ALA A O 1
ATOM 1450 N N . ALA A 1 195 ? -6.268 15.232 5.504 1.00 31.64 195 ALA A N 1
ATOM 1451 C CA . ALA A 1 195 ? -6.189 16.525 4.855 1.00 31.64 195 ALA A CA 1
ATOM 1452 C C . ALA A 1 195 ? -6.981 16.424 3.557 1.00 31.64 195 ALA A C 1
ATOM 1454 O O . ALA A 1 195 ? -6.642 15.676 2.645 1.00 31.64 195 ALA A O 1
ATOM 1455 N N . GLU A 1 196 ? -8.080 17.161 3.547 1.00 31.59 196 GLU A N 1
ATOM 1456 C CA . GLU A 1 196 ? -8.904 17.470 2.395 1.00 31.59 196 GLU A CA 1
ATOM 1457 C C . GLU A 1 196 ? -8.016 17.834 1.196 1.00 31.59 196 GLU A C 1
ATOM 1459 O O . GLU A 1 196 ? -7.181 18.739 1.269 1.00 31.59 196 GLU A O 1
ATOM 1464 N N . ASN A 1 197 ? -8.163 17.067 0.115 1.00 33.94 197 ASN A N 1
ATOM 1465 C CA . ASN A 1 197 ? -7.394 17.201 -1.114 1.00 33.94 197 ASN A CA 1
ATOM 1466 C C . ASN A 1 197 ? -7.620 18.582 -1.747 1.00 33.94 197 ASN A C 1
ATOM 1468 O O . ASN A 1 197 ? -8.548 18.774 -2.532 1.00 33.94 197 ASN A O 1
ATOM 1472 N N . VAL A 1 198 ? -6.729 19.531 -1.464 1.00 32.56 198 VAL A N 1
ATOM 1473 C CA . VAL A 1 198 ? -6.461 20.644 -2.377 1.00 32.56 198 VAL A CA 1
ATOM 1474 C C . VAL A 1 198 ? -5.373 20.160 -3.338 1.00 32.56 198 VAL A C 1
ATOM 1476 O O . VAL A 1 198 ? -4.277 19.832 -2.876 1.00 32.56 198 VAL A O 1
ATOM 1479 N N . PRO A 1 199 ? -5.625 20.079 -4.656 1.00 40.88 199 PRO A N 1
ATOM 1480 C CA . PRO A 1 199 ? -4.597 19.683 -5.602 1.00 40.88 199 PRO A CA 1
ATOM 1481 C C . PRO A 1 199 ? -3.551 20.801 -5.670 1.00 40.88 199 PRO A C 1
ATOM 1483 O O . PRO A 1 199 ? -3.764 21.842 -6.287 1.00 40.88 199 PRO A O 1
ATOM 1486 N N . SER A 1 200 ? -2.418 20.599 -4.997 1.00 36.84 200 SER A N 1
ATOM 1487 C CA . SER A 1 200 ? -1.220 21.402 -5.221 1.00 36.84 200 SER A CA 1
ATOM 1488 C C . SER A 1 200 ? -0.620 20.966 -6.551 1.00 36.84 200 SER A C 1
ATOM 1490 O O . SER A 1 200 ? 0.194 20.042 -6.620 1.00 36.84 200 SER A O 1
ATOM 1492 N N . ASP A 1 201 ? -1.057 21.628 -7.618 1.00 39.75 201 ASP A N 1
ATOM 1493 C CA . ASP A 1 201 ? -0.461 21.557 -8.951 1.00 39.75 201 ASP A CA 1
ATOM 1494 C C . ASP A 1 201 ? 0.885 22.309 -8.941 1.00 39.75 201 ASP A C 1
ATOM 1496 O O . ASP A 1 201 ? 1.108 23.315 -9.611 1.00 39.75 201 ASP A O 1
ATOM 1500 N N . SER A 1 202 ? 1.796 21.857 -8.076 1.00 46.66 202 SER A N 1
ATOM 1501 C CA . SER A 1 202 ? 3.211 22.172 -8.204 1.00 46.66 202 SER A CA 1
ATOM 1502 C C . SER A 1 202 ? 3.696 21.444 -9.450 1.00 46.66 202 SER A C 1
ATOM 1504 O O . SER A 1 202 ? 3.735 20.215 -9.489 1.00 46.66 202 SER A O 1
ATOM 1506 N N . VAL A 1 203 ? 3.994 22.207 -10.498 1.00 48.44 203 VAL A N 1
ATOM 1507 C CA . VAL A 1 203 ? 4.503 21.696 -11.772 1.00 48.44 203 VAL A CA 1
ATOM 1508 C C . VAL A 1 203 ? 5.781 20.895 -11.494 1.00 48.44 203 VAL A C 1
ATOM 1510 O O . VAL A 1 203 ? 6.860 21.464 -11.325 1.00 48.44 203 VAL A O 1
ATOM 1513 N N . ARG A 1 204 ? 5.659 19.564 -11.382 1.00 60.69 204 ARG A N 1
ATOM 1514 C CA . ARG A 1 204 ? 6.803 18.659 -11.224 1.00 60.69 204 ARG A CA 1
ATOM 1515 C C . ARG A 1 204 ? 7.598 18.719 -12.527 1.00 60.69 204 ARG A C 1
ATOM 1517 O O . ARG A 1 204 ? 7.087 18.389 -13.594 1.00 60.69 204 ARG A O 1
ATOM 1524 N N . VAL A 1 205 ? 8.842 19.182 -12.450 1.00 73.62 205 VAL A N 1
ATOM 1525 C CA . VAL A 1 205 ? 9.737 19.232 -13.610 1.00 73.62 205 VAL A CA 1
ATOM 1526 C C . VAL A 1 205 ? 10.215 17.811 -13.908 1.00 73.62 205 VAL A C 1
ATOM 1528 O O . VAL A 1 205 ? 10.837 17.173 -13.057 1.00 73.62 205 VAL A O 1
ATOM 1531 N N . ARG A 1 206 ? 9.922 17.317 -15.117 1.00 82.31 206 ARG A N 1
ATOM 1532 C CA . ARG A 1 206 ? 10.407 16.021 -15.610 1.00 82.31 206 ARG A CA 1
ATOM 1533 C C . ARG A 1 206 ? 11.934 15.986 -15.562 1.00 82.31 206 ARG A C 1
ATOM 1535 O O . ARG A 1 206 ? 12.593 16.839 -16.153 1.00 82.31 206 ARG A O 1
ATOM 1542 N N . MET A 1 207 ? 12.491 14.982 -14.886 1.00 84.75 207 MET A N 1
ATOM 1543 C CA . MET A 1 207 ? 13.944 14.780 -14.827 1.00 84.75 207 MET A CA 1
ATOM 1544 C C . MET A 1 207 ? 14.472 14.393 -16.209 1.00 84.75 207 MET A C 1
ATOM 1546 O O . MET A 1 207 ? 13.794 13.670 -16.948 1.00 84.75 207 MET A O 1
ATOM 1550 N N . SER A 1 208 ? 15.695 14.806 -16.541 1.00 88.69 208 SER A N 1
ATOM 1551 C CA . SER A 1 208 ? 16.366 14.316 -17.748 1.00 88.69 208 SER A CA 1
ATOM 1552 C C . SER A 1 208 ? 16.625 12.803 -17.658 1.00 88.69 208 SER A C 1
ATOM 1554 O O . SER A 1 208 ? 16.698 12.230 -16.569 1.00 88.69 208 SER A O 1
ATOM 1556 N N . ALA A 1 209 ? 16.793 12.127 -18.800 1.00 86.25 209 ALA A N 1
ATOM 1557 C CA . ALA A 1 209 ? 17.035 10.680 -18.819 1.00 86.25 209 ALA A CA 1
ATOM 1558 C C . ALA A 1 209 ? 18.307 10.279 -18.040 1.00 86.25 209 ALA A C 1
ATOM 1560 O O . ALA A 1 209 ? 18.319 9.256 -17.359 1.00 86.25 209 ALA A O 1
ATOM 1561 N N . GLY A 1 210 ? 19.364 11.100 -18.089 1.00 87.31 210 GLY A N 1
ATOM 1562 C CA . GLY A 1 210 ? 20.603 10.856 -17.343 1.00 87.31 210 GLY A CA 1
ATOM 1563 C C . GLY A 1 210 ? 20.414 10.948 -15.827 1.00 87.31 210 GLY A C 1
ATOM 1564 O O . GLY A 1 210 ? 20.868 10.070 -15.092 1.00 87.31 210 GLY A O 1
ATOM 1565 N N . GLU A 1 211 ? 19.685 11.962 -15.359 1.00 88.31 211 GLU A N 1
ATOM 1566 C CA . GLU A 1 211 ? 19.354 12.123 -13.938 1.00 88.31 211 GLU A CA 1
ATOM 1567 C C . GLU A 1 211 ? 18.445 10.996 -13.444 1.00 88.31 211 GLU A C 1
ATOM 1569 O O . GLU A 1 211 ? 18.688 10.430 -12.378 1.00 88.31 211 GLU A O 1
ATOM 1574 N N . ALA A 1 212 ? 17.435 10.618 -14.235 1.00 86.94 212 ALA A N 1
ATOM 1575 C CA . ALA A 1 212 ? 16.544 9.510 -13.908 1.00 86.94 212 ALA A CA 1
ATOM 1576 C C . ALA A 1 212 ? 17.319 8.187 -13.792 1.00 86.94 212 ALA A C 1
ATOM 1578 O O . ALA A 1 212 ? 17.117 7.441 -12.834 1.00 86.94 212 ALA A O 1
ATOM 1579 N N . ARG A 1 213 ? 18.250 7.917 -14.722 1.00 91.25 213 ARG A N 1
ATOM 1580 C CA . ARG A 1 213 ? 19.101 6.713 -14.721 1.00 91.25 213 ARG A CA 1
ATOM 1581 C C . ARG A 1 213 ? 19.920 6.586 -13.432 1.00 91.25 213 ARG A C 1
ATOM 1583 O O . ARG A 1 213 ? 20.014 5.490 -12.876 1.00 91.25 213 ARG A O 1
ATOM 1590 N N . LEU A 1 214 ? 20.490 7.697 -12.960 1.00 88.56 214 LEU A N 1
ATOM 1591 C CA . LEU A 1 214 ? 21.231 7.756 -11.697 1.00 88.56 214 LEU A CA 1
ATOM 1592 C C . LEU A 1 214 ? 20.299 7.555 -10.496 1.00 88.56 214 LEU A C 1
ATOM 1594 O O . LEU A 1 214 ? 20.572 6.707 -9.648 1.00 88.56 214 LEU A O 1
ATOM 1598 N N . ALA A 1 215 ? 19.175 8.273 -10.457 1.00 86.38 215 ALA A N 1
ATOM 1599 C CA . ALA A 1 215 ? 18.231 8.239 -9.342 1.00 86.38 215 ALA A CA 1
ATOM 1600 C C . ALA A 1 215 ? 17.581 6.860 -9.130 1.00 86.38 215 ALA A C 1
ATOM 1602 O O . ALA A 1 215 ? 17.388 6.436 -7.992 1.00 86.38 215 ALA A O 1
ATOM 1603 N N . MET A 1 216 ? 17.266 6.129 -10.205 1.00 88.44 216 MET A N 1
ATOM 1604 C CA . MET A 1 216 ? 16.638 4.804 -10.099 1.00 88.44 216 MET A CA 1
ATOM 1605 C C . MET A 1 216 ? 17.637 3.658 -9.856 1.00 88.44 216 MET A C 1
ATOM 1607 O O . MET A 1 216 ? 17.224 2.540 -9.521 1.00 88.44 216 MET A O 1
ATOM 1611 N N . THR A 1 217 ? 18.942 3.925 -10.001 1.00 89.94 217 THR A N 1
ATOM 1612 C CA . THR A 1 217 ? 20.006 2.908 -10.036 1.00 89.94 217 THR A CA 1
ATOM 1613 C C . THR A 1 217 ? 19.705 1.860 -11.112 1.00 89.94 217 THR A C 1
ATOM 1615 O O . THR A 1 217 ? 19.207 0.774 -10.820 1.00 89.94 217 THR A O 1
ATOM 1618 N N . TYR A 1 218 ? 19.950 2.223 -12.373 1.00 92.94 218 TYR A N 1
ATOM 1619 C CA . TYR A 1 218 ? 19.496 1.504 -13.574 1.00 92.94 218 TYR A CA 1
ATOM 1620 C C . TYR A 1 218 ? 20.104 0.102 -13.805 1.00 92.94 218 TYR A C 1
ATOM 1622 O O . TYR A 1 218 ? 19.608 -0.653 -14.641 1.00 92.94 218 TYR A O 1
ATOM 1630 N N . ASP A 1 219 ? 21.143 -0.290 -13.065 1.00 94.25 219 ASP A N 1
ATOM 1631 C CA . ASP A 1 219 ? 21.874 -1.552 -13.277 1.00 94.25 219 ASP A CA 1
ATOM 1632 C C . ASP A 1 219 ? 21.006 -2.826 -13.332 1.00 94.25 219 ASP A C 1
ATOM 1634 O O . ASP A 1 219 ? 21.312 -3.724 -14.119 1.00 94.25 219 ASP A O 1
ATOM 1638 N N . PRO A 1 220 ? 19.923 -2.978 -12.541 1.00 94.31 220 PRO A N 1
ATOM 1639 C CA . PRO A 1 220 ? 19.040 -4.133 -12.665 1.00 94.31 220 PRO A CA 1
ATOM 1640 C C . PRO A 1 220 ? 18.321 -4.210 -14.014 1.00 94.31 220 PRO A C 1
ATOM 1642 O O . PRO A 1 220 ? 18.178 -5.298 -14.559 1.00 94.31 220 PRO A O 1
ATOM 1645 N N . ILE A 1 221 ? 17.917 -3.065 -14.568 1.00 94.31 221 ILE A N 1
ATOM 1646 C CA . ILE A 1 221 ? 17.229 -3.001 -15.862 1.00 94.31 221 ILE A CA 1
ATOM 1647 C C . ILE A 1 221 ? 18.215 -3.326 -16.972 1.00 94.31 221 ILE A C 1
ATOM 1649 O O . ILE A 1 221 ? 17.898 -4.117 -17.850 1.00 94.31 221 ILE A O 1
ATOM 1653 N N . GLN A 1 222 ? 19.429 -2.770 -16.897 1.00 94.88 222 GLN A N 1
ATOM 1654 C CA . GLN A 1 222 ? 20.474 -3.076 -17.868 1.00 94.88 222 GLN A CA 1
ATOM 1655 C C . GLN A 1 222 ? 20.758 -4.582 -17.912 1.00 94.88 222 GLN A C 1
ATOM 1657 O O . GLN A 1 222 ? 20.721 -5.165 -18.985 1.00 94.88 222 GLN A O 1
ATOM 1662 N N . ARG A 1 223 ? 20.917 -5.236 -16.754 1.00 94.81 223 ARG A N 1
ATOM 1663 C CA . ARG A 1 223 ? 21.122 -6.695 -16.692 1.00 94.81 223 ARG A CA 1
ATOM 1664 C C . ARG A 1 223 ? 19.964 -7.494 -17.291 1.00 94.81 223 ARG A C 1
ATOM 1666 O O . ARG A 1 223 ? 20.200 -8.497 -17.963 1.00 94.81 223 ARG A O 1
ATOM 1673 N N . ALA A 1 224 ? 18.725 -7.065 -17.053 1.00 93.69 224 ALA A N 1
ATOM 1674 C CA . ALA A 1 224 ? 17.555 -7.696 -17.654 1.00 93.69 224 ALA A CA 1
ATOM 1675 C C . ALA A 1 224 ? 17.546 -7.517 -19.182 1.00 93.69 224 ALA A C 1
ATOM 1677 O O . ALA A 1 224 ? 17.328 -8.485 -19.907 1.00 93.69 224 ALA A O 1
ATOM 1678 N N . ILE A 1 225 ? 17.853 -6.314 -19.677 1.00 94.75 225 ILE A N 1
ATOM 1679 C CA . ILE A 1 225 ? 17.969 -6.017 -21.113 1.00 94.75 225 ILE A CA 1
ATOM 1680 C C . ILE A 1 225 ? 19.075 -6.856 -21.758 1.00 94.75 225 ILE A C 1
ATOM 1682 O O . ILE A 1 225 ? 18.861 -7.408 -22.833 1.00 94.75 225 ILE A O 1
ATOM 1686 N N . ASP A 1 226 ? 20.222 -7.003 -21.098 1.00 95.56 226 ASP A N 1
ATOM 1687 C CA . ASP A 1 226 ? 21.340 -7.806 -21.601 1.00 95.56 226 A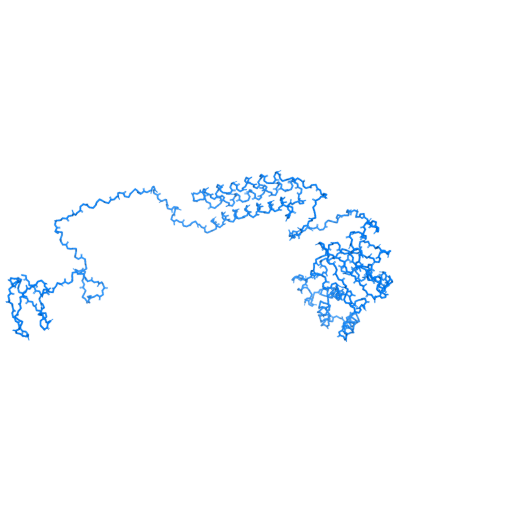SP A CA 1
ATOM 1688 C C . ASP A 1 226 ? 20.968 -9.300 -21.711 1.00 95.56 226 ASP A C 1
ATOM 1690 O O . ASP A 1 226 ? 21.514 -10.017 -22.547 1.00 95.56 226 ASP A O 1
ATOM 1694 N N . THR A 1 227 ? 20.022 -9.769 -20.886 1.00 94.25 227 THR A N 1
ATOM 1695 C CA . THR A 1 227 ? 19.585 -11.175 -20.839 1.00 94.25 227 THR A CA 1
ATOM 1696 C C . THR A 1 227 ? 18.431 -11.470 -21.800 1.00 94.25 227 THR A C 1
ATOM 1698 O O . THR A 1 227 ? 18.454 -12.479 -22.500 1.00 94.25 227 THR A O 1
ATOM 1701 N N . PHE A 1 228 ? 17.409 -10.611 -21.832 1.00 91.38 228 PHE A N 1
ATOM 1702 C CA . PHE A 1 228 ? 16.152 -10.860 -22.550 1.00 91.38 228 PHE A CA 1
ATOM 1703 C C . PHE A 1 228 ? 15.993 -10.012 -23.822 1.00 91.38 228 PHE A C 1
ATOM 1705 O O . PHE A 1 228 ? 15.130 -10.307 -24.653 1.00 91.38 228 PHE A O 1
ATOM 1712 N N . GLY A 1 229 ? 16.815 -8.977 -23.997 1.00 92.00 229 GLY A N 1
ATOM 1713 C CA . GLY A 1 229 ? 16.699 -7.984 -25.062 1.00 92.00 229 GLY A CA 1
ATOM 1714 C C . GLY A 1 229 ? 15.898 -6.746 -24.646 1.00 92.00 229 GLY A C 1
ATOM 1715 O O . GLY A 1 229 ? 15.028 -6.790 -23.781 1.00 92.00 229 GLY A O 1
ATOM 1716 N N . GLN A 1 230 ? 16.175 -5.609 -25.287 1.00 91.12 230 GLN A N 1
ATOM 1717 C CA . GLN A 1 230 ? 15.552 -4.326 -24.931 1.00 91.12 230 GLN A CA 1
ATOM 1718 C C . GLN A 1 230 ? 14.037 -4.316 -25.164 1.00 91.12 230 GLN A C 1
ATOM 1720 O O . GLN A 1 230 ? 13.300 -3.673 -24.420 1.00 91.12 230 GLN A O 1
ATOM 1725 N N . GLU A 1 231 ? 13.560 -5.033 -26.183 1.00 89.56 231 GLU A N 1
ATOM 1726 C CA . GLU A 1 231 ? 12.140 -5.059 -26.538 1.00 89.56 231 GLU A CA 1
ATOM 1727 C C . GLU A 1 231 ? 11.275 -5.848 -25.560 1.00 89.56 231 GLU A C 1
ATOM 1729 O O . GLU A 1 231 ? 10.083 -5.558 -25.457 1.00 89.56 231 GLU A O 1
ATOM 1734 N N . SER A 1 232 ? 11.873 -6.773 -24.811 1.00 91.56 232 SER A N 1
ATOM 1735 C CA . SER A 1 232 ? 11.161 -7.700 -23.932 1.00 91.56 232 SER A CA 1
ATOM 1736 C C . SER A 1 232 ? 11.190 -7.302 -22.453 1.00 91.56 232 SER A C 1
ATOM 1738 O O . SER A 1 232 ? 10.691 -8.036 -21.596 1.00 91.56 232 SER A O 1
ATOM 1740 N N . VAL A 1 233 ? 11.789 -6.148 -22.143 1.00 94.44 233 VAL A N 1
ATOM 1741 C CA . VAL A 1 233 ? 11.967 -5.652 -20.778 1.00 94.44 233 VAL A CA 1
ATOM 1742 C C . VAL A 1 233 ? 11.258 -4.317 -20.607 1.00 94.44 233 VAL A C 1
ATOM 1744 O O . VAL A 1 233 ? 11.313 -3.425 -21.461 1.00 94.44 233 VAL A O 1
ATOM 1747 N N . TRP A 1 234 ? 10.597 -4.186 -19.463 1.00 95.56 234 TRP A N 1
ATOM 1748 C CA . TRP A 1 234 ? 10.013 -2.942 -18.986 1.00 95.56 234 TRP A CA 1
ATOM 1749 C C . TRP A 1 234 ? 10.232 -2.811 -17.489 1.00 95.56 234 TRP A C 1
ATOM 1751 O O . TRP A 1 234 ? 10.163 -3.797 -16.758 1.00 95.56 234 TRP A O 1
ATOM 1761 N N . ALA A 1 235 ? 10.450 -1.588 -17.016 1.00 95.44 235 ALA A N 1
ATOM 1762 C CA . ALA A 1 235 ? 10.567 -1.317 -15.594 1.00 95.44 235 ALA A CA 1
ATOM 1763 C C . ALA A 1 235 ? 9.555 -0.278 -15.117 1.00 95.44 235 ALA A C 1
ATOM 1765 O O . ALA A 1 235 ? 9.246 0.686 -15.816 1.00 95.44 235 ALA A O 1
ATOM 1766 N N . LEU A 1 236 ? 9.070 -0.463 -13.894 1.00 95.75 236 LEU A N 1
ATOM 1767 C CA . LEU A 1 236 ? 8.251 0.502 -13.178 1.00 95.75 236 LEU A CA 1
ATOM 1768 C C . LEU A 1 236 ? 9.076 1.066 -12.028 1.00 95.75 236 LEU A C 1
ATOM 1770 O O . LEU A 1 236 ? 9.455 0.339 -11.106 1.00 95.75 236 LEU A O 1
ATOM 1774 N N . TRP A 1 237 ? 9.357 2.360 -12.082 1.00 95.06 237 TRP A N 1
ATOM 1775 C CA . TRP A 1 237 ? 10.055 3.074 -11.028 1.00 95.06 237 TRP A CA 1
ATOM 1776 C C . TRP A 1 237 ? 9.050 3.836 -10.171 1.00 95.06 237 TRP A C 1
ATOM 1778 O O . TRP A 1 237 ? 8.441 4.799 -10.629 1.00 95.06 237 TRP A O 1
ATOM 1788 N N . ALA A 1 238 ? 8.896 3.406 -8.920 1.00 93.25 238 ALA A N 1
ATOM 1789 C CA . ALA A 1 238 ? 8.075 4.078 -7.925 1.00 93.25 238 ALA A CA 1
ATOM 1790 C C . ALA A 1 238 ? 8.991 4.691 -6.852 1.00 93.25 238 ALA A C 1
ATOM 1792 O O . ALA A 1 238 ? 9.497 3.949 -6.004 1.00 93.25 238 ALA A O 1
ATOM 1793 N N . PRO A 1 239 ? 9.237 6.017 -6.862 1.00 88.62 239 PRO A N 1
ATOM 1794 C CA . PRO A 1 239 ? 10.072 6.671 -5.851 1.00 88.62 239 PRO A CA 1
ATOM 1795 C C . PRO A 1 239 ? 9.527 6.483 -4.430 1.00 88.62 239 PRO A C 1
ATOM 1797 O O . PRO A 1 239 ? 10.297 6.255 -3.498 1.00 88.62 239 PRO A O 1
ATOM 1800 N N . ALA A 1 240 ? 8.199 6.508 -4.298 1.00 85.88 240 ALA A N 1
ATOM 1801 C CA . ALA A 1 240 ? 7.470 6.236 -3.070 1.00 85.88 240 ALA A CA 1
ATOM 1802 C C . ALA A 1 240 ? 6.443 5.118 -3.309 1.00 85.88 240 ALA A C 1
ATOM 1804 O O . ALA A 1 240 ? 5.578 5.227 -4.179 1.00 85.88 240 ALA A O 1
ATOM 1805 N N . MET A 1 241 ? 6.545 4.026 -2.550 1.00 84.69 241 MET A N 1
ATOM 1806 C CA . MET A 1 241 ? 5.599 2.913 -2.588 1.00 84.69 241 MET A CA 1
ATOM 1807 C C . MET A 1 241 ? 5.626 2.142 -1.267 1.00 84.69 241 MET A C 1
ATOM 1809 O O . MET A 1 241 ? 6.660 1.607 -0.865 1.00 84.69 241 MET A O 1
ATOM 1813 N N . GLY A 1 242 ? 4.460 2.006 -0.631 1.00 77.25 242 GLY A N 1
ATOM 1814 C CA . GLY A 1 242 ? 4.300 1.152 0.544 1.00 77.25 242 GLY A CA 1
ATOM 1815 C C . GLY A 1 242 ? 4.678 -0.303 0.243 1.00 77.25 242 GLY A C 1
ATOM 1816 O O . GLY A 1 242 ? 4.214 -0.887 -0.736 1.00 77.25 242 GLY A O 1
ATOM 1817 N N . GLN A 1 243 ? 5.504 -0.918 1.095 1.00 76.88 243 GLN A N 1
ATOM 1818 C CA . GLN A 1 243 ? 6.006 -2.280 0.852 1.00 76.88 243 GLN A CA 1
ATOM 1819 C C . GLN A 1 243 ? 4.906 -3.349 0.801 1.00 76.88 243 GLN A C 1
ATOM 1821 O O . GLN A 1 243 ? 5.075 -4.364 0.130 1.00 76.88 243 GLN A O 1
ATOM 1826 N N . HIS A 1 244 ? 3.777 -3.123 1.472 1.00 77.75 244 HIS A N 1
ATOM 1827 C CA . HIS A 1 244 ? 2.637 -4.042 1.484 1.00 77.75 244 HIS A CA 1
ATOM 1828 C C . HIS A 1 244 ? 1.979 -4.182 0.100 1.00 77.75 244 HIS A C 1
ATOM 1830 O O . HIS A 1 244 ? 1.526 -5.267 -0.252 1.00 77.75 244 HIS A O 1
ATOM 1836 N N . PHE A 1 245 ? 2.031 -3.142 -0.741 1.00 82.19 245 PHE A N 1
ATOM 1837 C CA . PHE A 1 245 ? 1.494 -3.184 -2.107 1.00 82.19 245 PHE A CA 1
ATOM 1838 C C . PHE A 1 245 ? 2.358 -3.991 -3.081 1.00 82.19 245 PHE A C 1
ATOM 1840 O O . PHE A 1 245 ? 1.877 -4.432 -4.125 1.00 82.19 245 PHE A O 1
ATOM 1847 N N . ARG A 1 246 ? 3.634 -4.226 -2.742 1.00 86.94 246 ARG A N 1
ATOM 1848 C CA . ARG A 1 246 ? 4.610 -4.905 -3.607 1.00 86.94 246 ARG A CA 1
ATOM 1849 C C . ARG A 1 246 ? 4.067 -6.224 -4.148 1.00 86.94 246 ARG A C 1
ATOM 1851 O O . ARG A 1 246 ? 4.116 -6.462 -5.350 1.00 86.94 246 ARG A O 1
ATOM 1858 N N . TYR A 1 247 ? 3.584 -7.090 -3.261 1.00 86.69 247 TYR A N 1
ATOM 1859 C CA . TYR A 1 247 ? 3.192 -8.447 -3.634 1.00 86.69 247 TYR A CA 1
ATOM 1860 C C . TYR A 1 247 ? 1.975 -8.462 -4.563 1.00 86.69 247 TYR A C 1
ATOM 1862 O O . TYR A 1 247 ? 1.950 -9.202 -5.549 1.00 86.69 247 TYR A O 1
ATOM 1870 N N . GLN A 1 248 ? 0.998 -7.606 -4.269 1.00 86.44 248 GLN A N 1
ATOM 1871 C CA . GLN A 1 248 ? -0.234 -7.460 -5.037 1.00 86.44 248 GLN A CA 1
ATOM 1872 C C . GLN A 1 248 ? 0.064 -6.934 -6.448 1.00 86.44 248 GLN A C 1
ATOM 1874 O O . GLN A 1 248 ? -0.374 -7.537 -7.427 1.00 86.44 248 GLN A O 1
ATOM 1879 N N . ILE A 1 249 ? 0.897 -5.891 -6.559 1.00 90.06 249 ILE A N 1
ATOM 1880 C CA . ILE A 1 249 ? 1.318 -5.318 -7.844 1.00 90.06 249 ILE A CA 1
ATOM 1881 C C . ILE A 1 249 ? 2.142 -6.329 -8.650 1.00 90.06 249 ILE A C 1
ATOM 1883 O O . ILE A 1 249 ? 1.862 -6.545 -9.826 1.00 90.06 249 ILE A O 1
ATOM 1887 N N . GLN A 1 250 ? 3.121 -7.002 -8.033 1.00 91.56 250 GLN A N 1
ATOM 1888 C CA . GLN A 1 250 ? 3.936 -8.011 -8.717 1.00 91.56 250 GLN A CA 1
ATOM 1889 C C . GLN A 1 250 ? 3.079 -9.150 -9.286 1.00 91.56 250 GLN A C 1
ATOM 1891 O O . GLN A 1 250 ? 3.275 -9.548 -10.432 1.00 91.56 250 GLN A O 1
ATOM 1896 N N . ARG A 1 251 ? 2.123 -9.668 -8.503 1.00 88.94 251 ARG A N 1
ATOM 1897 C CA . ARG A 1 251 ? 1.196 -10.705 -8.974 1.00 88.94 251 ARG A CA 1
ATOM 1898 C C . ARG A 1 251 ? 0.290 -10.188 -10.087 1.00 88.94 251 ARG A C 1
ATOM 1900 O O . ARG A 1 251 ? 0.110 -10.887 -11.075 1.00 88.94 251 ARG A O 1
ATOM 1907 N N . TYR A 1 252 ? -0.259 -8.985 -9.944 1.00 88.94 252 TYR A N 1
ATOM 1908 C CA . TYR A 1 252 ? -1.101 -8.376 -10.972 1.00 88.94 252 TYR A CA 1
ATOM 1909 C C . TYR A 1 252 ? -0.354 -8.225 -12.303 1.00 88.94 252 TYR A C 1
ATOM 1911 O O . TYR A 1 252 ? -0.857 -8.651 -13.340 1.00 88.94 252 TYR A O 1
ATOM 1919 N N . LEU A 1 253 ? 0.871 -7.697 -12.268 1.00 91.25 253 LEU A N 1
ATOM 1920 C CA . LEU A 1 253 ? 1.707 -7.537 -13.455 1.00 91.25 253 LEU A CA 1
ATOM 1921 C C . LEU A 1 253 ? 2.087 -8.881 -14.068 1.00 91.25 253 LEU A C 1
ATOM 1923 O O . LEU A 1 253 ? 1.989 -9.021 -15.279 1.00 91.25 253 LEU A O 1
ATOM 1927 N N . GLN A 1 254 ? 2.466 -9.876 -13.260 1.00 90.94 254 GLN A N 1
ATOM 1928 C CA . GLN A 1 254 ? 2.748 -11.225 -13.759 1.00 90.94 254 GLN A CA 1
ATOM 1929 C C . GLN A 1 254 ? 1.554 -11.775 -14.552 1.00 90.94 254 GLN A C 1
ATOM 1931 O O . GLN A 1 254 ? 1.717 -12.152 -15.709 1.00 90.94 254 GLN A O 1
ATOM 1936 N N . ARG A 1 255 ? 0.347 -11.716 -13.966 1.00 86.06 255 ARG A N 1
ATOM 1937 C CA . ARG A 1 255 ? -0.894 -12.182 -14.604 1.00 86.06 255 ARG A CA 1
ATOM 1938 C C . ARG A 1 255 ? -1.206 -11.423 -15.892 1.00 86.06 255 ARG A C 1
ATOM 1940 O O . ARG A 1 255 ? -1.521 -12.033 -16.903 1.00 86.06 255 ARG A O 1
ATOM 1947 N N . LYS A 1 256 ? -1.124 -10.088 -15.874 1.00 87.44 256 LYS A N 1
ATOM 1948 C CA . LYS A 1 256 ? -1.553 -9.256 -17.013 1.00 87.44 256 LYS A CA 1
ATOM 1949 C C . LYS A 1 256 ? -0.529 -9.100 -18.123 1.00 87.44 256 LYS A C 1
ATOM 1951 O O . LYS A 1 256 ? -0.910 -8.761 -19.234 1.00 87.44 256 LYS A O 1
ATOM 1956 N N . THR A 1 257 ? 0.742 -9.357 -17.846 1.00 88.12 257 THR A N 1
ATOM 1957 C CA . THR A 1 257 ? 1.793 -9.325 -18.873 1.00 88.12 257 THR A CA 1
ATOM 1958 C C . THR A 1 257 ? 2.132 -10.706 -19.427 1.00 88.12 257 THR A C 1
ATOM 1960 O O . THR A 1 257 ? 2.877 -10.787 -20.399 1.00 88.12 257 THR A O 1
ATOM 1963 N N . GLY A 1 258 ? 1.614 -11.783 -18.819 1.00 84.00 258 GLY A N 1
ATOM 1964 C CA . GLY A 1 258 ? 1.957 -13.158 -19.187 1.00 84.00 258 GLY A CA 1
ATOM 1965 C C . GLY A 1 258 ? 3.427 -13.502 -18.928 1.00 84.00 258 GLY A C 1
ATOM 1966 O O . GLY A 1 258 ? 3.969 -14.406 -19.559 1.00 84.00 258 GLY A O 1
ATOM 1967 N N . SER A 1 259 ? 4.105 -12.760 -18.043 1.00 87.31 259 SER A N 1
ATOM 1968 C CA . SER A 1 259 ? 5.506 -13.034 -17.718 1.00 87.31 259 SER A CA 1
ATOM 1969 C C . SER A 1 259 ? 5.622 -14.388 -17.017 1.00 87.31 259 SER A C 1
ATOM 1971 O O . SER A 1 259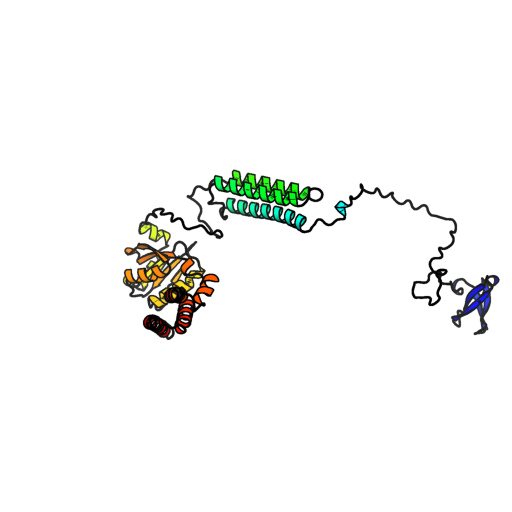 ? 4.936 -14.650 -16.026 1.00 87.31 259 SER A O 1
ATOM 1973 N N . ALA A 1 260 ? 6.527 -15.239 -17.509 1.00 84.00 260 ALA A N 1
ATOM 1974 C CA . ALA A 1 260 ? 6.769 -16.568 -16.944 1.00 84.00 260 ALA A CA 1
ATOM 1975 C C . ALA A 1 260 ? 7.231 -16.506 -15.477 1.00 84.00 260 ALA A C 1
ATOM 1977 O O . ALA A 1 260 ? 6.935 -17.394 -14.679 1.00 84.00 260 ALA A O 1
ATOM 1978 N N . ALA A 1 261 ? 7.948 -15.443 -15.111 1.00 86.50 261 ALA A N 1
ATOM 1979 C CA . ALA A 1 261 ? 8.401 -15.198 -13.754 1.00 86.50 261 ALA A CA 1
ATOM 1980 C C . ALA A 1 261 ? 7.683 -13.992 -13.150 1.00 86.50 261 ALA A C 1
ATOM 1982 O O . ALA A 1 261 ? 7.232 -13.072 -13.831 1.00 86.50 261 ALA A O 1
ATOM 1983 N N . ARG A 1 262 ? 7.609 -13.961 -11.820 1.00 90.00 262 ARG A N 1
ATOM 1984 C CA . ARG A 1 262 ? 7.127 -12.772 -11.124 1.00 90.00 262 ARG A CA 1
ATOM 1985 C C . ARG A 1 262 ? 8.109 -11.614 -11.358 1.00 90.00 262 ARG A C 1
ATOM 1987 O O . ARG A 1 262 ? 9.300 -11.824 -11.124 1.00 90.00 262 ARG A O 1
ATOM 1994 N N . PRO A 1 263 ? 7.635 -10.398 -11.699 1.00 93.25 263 PRO A N 1
ATOM 1995 C CA . PRO A 1 263 ? 8.497 -9.234 -11.875 1.00 93.25 263 PRO A CA 1
ATOM 1996 C C . PRO A 1 263 ? 9.445 -9.041 -10.694 1.00 93.25 263 PRO A C 1
ATOM 1998 O O . PRO A 1 263 ? 9.005 -9.030 -9.539 1.00 93.25 263 PRO A O 1
ATOM 2001 N N . ALA A 1 264 ? 10.739 -8.889 -10.958 1.00 93.00 264 ALA A N 1
ATOM 2002 C CA . ALA A 1 264 ? 11.741 -8.699 -9.920 1.00 93.00 264 ALA A CA 1
ATOM 2003 C C . ALA A 1 264 ? 11.536 -7.341 -9.237 1.00 93.00 264 ALA A C 1
ATOM 2005 O O . ALA A 1 264 ? 11.273 -6.340 -9.896 1.00 93.00 264 ALA A O 1
ATOM 2006 N N . PHE A 1 265 ? 11.651 -7.290 -7.908 1.00 92.75 265 PHE A N 1
ATOM 2007 C CA . PHE A 1 265 ? 11.529 -6.043 -7.151 1.00 92.75 265 PHE A CA 1
ATOM 2008 C C . PHE A 1 265 ? 12.837 -5.709 -6.452 1.00 92.75 265 PHE A C 1
ATOM 2010 O O . PHE A 1 265 ? 13.343 -6.499 -5.651 1.00 92.75 265 PHE A O 1
ATOM 2017 N N . TYR A 1 266 ? 13.328 -4.503 -6.706 1.00 92.06 266 TYR A N 1
ATOM 2018 C CA . TYR A 1 266 ? 14.524 -3.951 -6.099 1.00 92.06 266 TYR A CA 1
ATOM 2019 C C . TYR A 1 266 ? 14.117 -2.802 -5.165 1.00 92.06 266 TYR A C 1
ATOM 2021 O O . TYR A 1 266 ? 13.731 -1.736 -5.654 1.00 92.06 266 TYR A O 1
ATOM 2029 N N . PRO A 1 267 ? 14.178 -2.995 -3.833 1.00 88.75 267 PRO A N 1
ATOM 2030 C CA . PRO A 1 267 ? 13.785 -1.964 -2.880 1.00 88.75 267 PRO A CA 1
ATOM 2031 C C . PRO A 1 267 ? 14.686 -0.729 -2.986 1.00 88.75 267 PRO A C 1
ATOM 2033 O O . PRO A 1 267 ? 15.878 -0.827 -3.296 1.00 88.75 267 PRO A O 1
ATOM 2036 N N . ARG A 1 268 ? 14.097 0.436 -2.723 1.00 86.62 268 ARG A N 1
ATOM 2037 C CA . ARG A 1 268 ? 14.766 1.731 -2.539 1.00 86.62 268 ARG A CA 1
ATOM 2038 C C . ARG A 1 268 ? 14.249 2.350 -1.241 1.00 86.62 268 ARG A C 1
ATOM 2040 O O . ARG A 1 268 ? 13.327 1.804 -0.644 1.00 86.62 268 ARG A O 1
ATOM 2047 N N . GLU A 1 269 ? 14.831 3.464 -0.809 1.00 80.56 269 GLU A N 1
ATOM 2048 C CA . GLU A 1 269 ? 14.551 4.068 0.504 1.00 80.56 269 GLU A CA 1
ATOM 2049 C C . GLU A 1 269 ? 13.053 4.146 0.842 1.00 80.56 269 GLU A C 1
ATOM 2051 O O . GLU A 1 269 ? 12.632 3.604 1.861 1.00 80.56 269 GLU A O 1
ATOM 2056 N N . GLN A 1 270 ? 12.245 4.755 -0.032 1.00 80.62 270 GLN A N 1
ATOM 2057 C CA . GLN A 1 270 ? 10.805 4.953 0.196 1.00 80.62 270 GLN A CA 1
ATOM 2058 C C . GLN A 1 270 ? 9.907 4.192 -0.788 1.00 80.62 270 GLN A C 1
ATOM 2060 O O . GLN A 1 270 ? 8.683 4.258 -0.690 1.00 80.62 270 GLN A O 1
ATOM 2065 N N . GLY A 1 271 ? 10.490 3.448 -1.726 1.00 87.31 271 GLY A N 1
ATOM 2066 C CA . GLY A 1 271 ? 9.759 2.787 -2.802 1.00 87.31 271 GLY A CA 1
ATOM 2067 C C . GLY A 1 271 ? 10.566 1.666 -3.438 1.00 87.31 271 GLY A C 1
ATOM 2068 O O . GLY A 1 271 ? 11.184 0.850 -2.749 1.00 87.31 271 GLY A O 1
ATOM 2069 N N . GLY A 1 272 ? 10.572 1.594 -4.764 1.00 90.50 272 GLY A N 1
ATOM 2070 C CA . GLY A 1 272 ? 11.357 0.580 -5.447 1.00 90.50 272 GLY A CA 1
ATOM 2071 C C . GLY A 1 272 ? 11.252 0.587 -6.959 1.00 90.50 272 GLY A C 1
ATOM 2072 O O . GLY A 1 272 ? 10.544 1.381 -7.576 1.00 90.50 272 GLY A O 1
ATOM 2073 N N . LEU A 1 273 ? 12.000 -0.341 -7.540 1.00 93.19 273 LEU A N 1
ATOM 2074 C CA . LEU A 1 273 ? 12.042 -0.598 -8.966 1.00 93.19 273 LEU A CA 1
ATOM 2075 C C . LEU A 1 273 ? 11.503 -2.003 -9.226 1.00 93.19 273 LEU A C 1
ATOM 2077 O O . LEU A 1 273 ? 12.043 -2.973 -8.691 1.00 93.19 273 LEU A O 1
ATOM 2081 N N . MET A 1 274 ? 10.447 -2.118 -10.026 1.00 94.69 274 MET A N 1
ATOM 2082 C CA . MET A 1 274 ? 9.961 -3.401 -10.532 1.00 94.69 274 MET A CA 1
ATOM 2083 C C . MET A 1 274 ? 10.451 -3.604 -11.952 1.00 94.69 274 MET A C 1
ATOM 2085 O O . MET A 1 274 ? 10.297 -2.709 -12.773 1.00 94.69 274 MET A O 1
ATOM 2089 N N . VAL A 1 275 ? 11.009 -4.771 -12.244 1.00 95.50 275 VAL A N 1
ATOM 2090 C CA . VAL A 1 275 ? 11.478 -5.139 -13.579 1.00 95.50 275 VAL A CA 1
ATOM 2091 C C . VAL A 1 275 ? 10.641 -6.311 -14.069 1.00 95.50 275 VAL A C 1
ATOM 2093 O O . VAL A 1 275 ? 10.550 -7.342 -13.404 1.00 95.50 275 VAL A O 1
ATOM 2096 N N . ILE A 1 276 ? 9.982 -6.113 -15.204 1.00 95.25 276 ILE A N 1
ATOM 2097 C CA . ILE A 1 276 ? 9.180 -7.107 -15.906 1.00 95.25 276 ILE A CA 1
ATOM 2098 C C . ILE A 1 276 ? 10.052 -7.644 -17.038 1.00 95.25 276 ILE A C 1
ATOM 2100 O O . ILE A 1 276 ? 10.511 -6.882 -17.891 1.00 95.25 276 ILE A O 1
ATOM 2104 N N . GLU A 1 277 ? 10.301 -8.946 -17.008 1.00 94.12 277 GLU A N 1
ATOM 2105 C CA . GLU A 1 277 ? 11.275 -9.618 -17.864 1.00 94.12 277 GLU A CA 1
ATOM 2106 C C . GLU A 1 277 ? 10.566 -10.560 -18.844 1.00 94.12 277 GLU A C 1
ATOM 2108 O O . GLU A 1 277 ? 9.572 -11.204 -18.490 1.00 94.12 277 GLU A O 1
ATOM 2113 N N . GLY A 1 278 ? 11.090 -10.653 -20.070 1.00 89.38 278 GLY A N 1
ATOM 2114 C CA . GLY A 1 278 ? 10.663 -11.642 -21.061 1.00 89.38 278 GLY A CA 1
ATOM 2115 C C . GLY A 1 278 ? 9.230 -11.467 -21.574 1.00 89.38 278 GLY A C 1
ATOM 2116 O O . GLY A 1 278 ? 8.567 -12.464 -21.844 1.00 89.38 278 GLY A O 1
ATOM 2117 N N . VAL A 1 279 ? 8.735 -10.231 -21.697 1.00 91.00 279 VAL A N 1
ATOM 2118 C CA . VAL A 1 279 ? 7.344 -9.937 -22.095 1.00 91.00 279 VAL A CA 1
ATOM 2119 C C . VAL A 1 279 ? 7.258 -9.238 -23.448 1.00 91.00 279 VAL A C 1
ATOM 2121 O O . VAL A 1 279 ? 8.024 -8.329 -23.731 1.00 91.00 279 VAL A O 1
ATOM 2124 N N . ALA A 1 280 ? 6.273 -9.593 -24.275 1.00 88.88 280 ALA A N 1
ATOM 2125 C CA . ALA A 1 280 ? 6.053 -8.971 -25.590 1.00 88.88 280 ALA A CA 1
ATOM 2126 C C . ALA A 1 280 ? 5.086 -7.763 -25.557 1.00 88.88 280 ALA A C 1
ATOM 2128 O O . ALA A 1 280 ? 4.525 -7.379 -26.584 1.00 88.88 280 ALA A O 1
ATOM 2129 N N . ILE A 1 281 ? 4.861 -7.172 -24.377 1.00 89.25 281 ILE A N 1
ATOM 2130 C CA . ILE A 1 281 ? 3.886 -6.092 -24.182 1.00 89.25 281 ILE A CA 1
ATOM 2131 C C . ILE A 1 281 ? 4.388 -4.750 -24.735 1.00 89.25 281 ILE A C 1
ATOM 2133 O O . ILE A 1 281 ? 5.537 -4.343 -24.523 1.00 89.25 281 ILE A O 1
ATOM 2137 N N . LYS A 1 282 ? 3.506 -4.025 -25.431 1.00 90.19 282 LYS A N 1
ATOM 2138 C CA . LYS A 1 282 ? 3.810 -2.692 -25.972 1.00 90.19 282 LYS A CA 1
ATOM 2139 C C . LYS A 1 282 ? 3.602 -1.604 -24.918 1.00 90.19 282 LYS A C 1
ATOM 2141 O O . LYS A 1 282 ? 2.769 -1.741 -24.027 1.00 90.19 282 LYS A O 1
ATOM 2146 N N . MET A 1 283 ? 4.307 -0.480 -25.069 1.00 89.69 283 MET A N 1
ATOM 2147 C CA . MET A 1 283 ? 4.239 0.648 -24.127 1.00 89.69 283 MET A CA 1
ATOM 2148 C C . MET A 1 283 ? 2.802 1.124 -23.833 1.00 89.69 283 MET A C 1
ATOM 2150 O O . MET A 1 283 ? 2.458 1.187 -22.655 1.00 89.69 283 MET A O 1
ATOM 2154 N N . PRO A 1 284 ? 1.931 1.390 -24.832 1.00 90.81 284 PRO A N 1
ATOM 2155 C CA . PRO A 1 284 ? 0.590 1.913 -24.548 1.00 90.81 284 PRO A CA 1
ATOM 2156 C C . PRO A 1 284 ? -0.271 0.932 -23.746 1.00 90.81 284 PRO A C 1
ATOM 2158 O O . PRO A 1 284 ? -1.045 1.323 -22.876 1.00 90.81 284 PRO A O 1
ATOM 2161 N N . GLU A 1 285 ? -0.103 -0.360 -24.019 1.00 92.06 285 GLU A N 1
ATOM 2162 C CA . GLU A 1 285 ? -0.800 -1.430 -23.317 1.00 92.06 285 GLU A CA 1
ATOM 2163 C C . GLU A 1 285 ? -0.319 -1.526 -21.866 1.00 92.06 285 GLU A C 1
ATOM 2165 O O . GLU A 1 285 ? -1.135 -1.529 -20.944 1.00 92.06 285 GLU A O 1
ATOM 2170 N N . LEU A 1 286 ? 0.999 -1.483 -21.646 1.00 92.12 286 LEU A N 1
ATOM 2171 C CA . LEU A 1 286 ? 1.581 -1.467 -20.308 1.00 92.12 286 LEU A CA 1
ATOM 2172 C C . LEU A 1 286 ? 1.138 -0.242 -19.495 1.00 92.12 286 LEU A C 1
ATOM 2174 O O . LEU A 1 286 ? 0.787 -0.391 -18.327 1.00 92.12 286 LEU A O 1
ATOM 2178 N N . VAL A 1 287 ? 1.110 0.949 -20.099 1.00 92.62 287 VAL A N 1
ATOM 2179 C CA . VAL A 1 287 ? 0.606 2.170 -19.447 1.00 92.62 287 VAL A CA 1
ATOM 2180 C C . VAL A 1 287 ? -0.838 1.971 -18.987 1.00 92.62 287 VAL A C 1
ATOM 2182 O O . VAL A 1 287 ? -1.127 2.199 -17.814 1.00 92.62 287 VAL A O 1
ATOM 2185 N N . SER A 1 288 ? -1.711 1.432 -19.847 1.00 90.62 288 SER A N 1
ATOM 2186 C CA . SER A 1 288 ? -3.114 1.163 -19.492 1.00 90.62 288 SER A CA 1
ATOM 2187 C C . SER A 1 288 ? -3.266 0.191 -18.311 1.00 90.62 288 SER A C 1
ATOM 2189 O O . SER A 1 288 ? -4.168 0.338 -17.485 1.00 90.62 288 SER A O 1
ATOM 2191 N N . LEU A 1 289 ? -2.371 -0.798 -18.194 1.00 89.75 289 LEU A N 1
ATOM 2192 C CA . LEU A 1 289 ? -2.369 -1.740 -17.073 1.00 89.75 289 LEU A CA 1
ATOM 2193 C C . LEU A 1 289 ? -1.926 -1.069 -15.774 1.00 89.75 289 LEU A C 1
ATOM 2195 O O . LEU A 1 289 ? -2.497 -1.349 -14.718 1.00 89.75 289 LEU A O 1
ATOM 2199 N N . VAL A 1 290 ? -0.908 -0.212 -15.857 1.00 91.69 290 VAL A N 1
ATOM 2200 C CA . VAL A 1 290 ? -0.317 0.500 -14.719 1.00 91.69 290 VAL A CA 1
ATOM 2201 C C . VAL A 1 290 ? -1.260 1.573 -14.179 1.00 91.69 290 VAL A C 1
ATOM 2203 O O . VAL A 1 290 ? -1.377 1.726 -12.963 1.00 91.69 290 VAL A O 1
ATOM 2206 N N . GLU A 1 291 ? -1.999 2.260 -15.051 1.00 90.38 291 GLU A N 1
ATOM 2207 C CA . GLU A 1 291 ? -2.947 3.319 -14.673 1.00 90.38 291 GLU A CA 1
ATOM 2208 C C . GLU A 1 291 ? -4.071 2.851 -13.731 1.00 90.38 291 GLU A C 1
ATOM 2210 O O . GLU A 1 291 ? -4.660 3.663 -13.002 1.00 90.38 291 GLU A O 1
ATOM 2215 N N . ARG A 1 292 ? -4.332 1.535 -13.693 1.00 85.50 292 ARG A N 1
ATOM 2216 C CA . ARG A 1 292 ? -5.316 0.920 -12.789 1.00 85.50 292 ARG A CA 1
ATOM 2217 C C . ARG A 1 292 ? -4.921 0.997 -11.316 1.00 85.50 292 ARG A C 1
ATOM 2219 O O . ARG A 1 292 ? -5.802 1.062 -10.467 1.00 85.50 292 ARG A O 1
ATOM 2226 N N . PHE A 1 293 ? -3.625 0.997 -11.001 1.00 86.88 293 PHE A N 1
ATOM 2227 C CA . PHE A 1 293 ? -3.135 1.022 -9.614 1.00 86.88 293 PHE A CA 1
ATOM 2228 C C . PHE A 1 293 ? -2.175 2.177 -9.310 1.00 86.88 293 PHE A C 1
ATOM 2230 O O . PHE A 1 293 ? -1.879 2.455 -8.148 1.00 86.88 293 PHE A O 1
ATOM 2237 N N . ALA A 1 294 ? -1.681 2.870 -10.330 1.00 89.44 294 ALA A N 1
ATOM 2238 C CA . ALA A 1 294 ? -0.763 3.985 -10.182 1.00 89.44 294 ALA A CA 1
ATOM 2239 C C . ALA A 1 294 ? -1.114 5.117 -11.151 1.00 89.44 294 ALA A C 1
ATOM 2241 O O . ALA A 1 294 ? -1.871 4.945 -12.100 1.00 89.44 294 ALA A O 1
ATOM 2242 N N . LYS A 1 295 ? -0.587 6.310 -10.902 1.00 90.81 295 LYS A N 1
ATOM 2243 C CA . LYS A 1 295 ? -0.523 7.389 -11.886 1.00 90.81 295 LYS A CA 1
ATOM 2244 C C . LYS A 1 295 ? 0.826 7.290 -12.592 1.00 90.81 295 LYS A C 1
ATOM 2246 O O . LYS A 1 295 ? 1.853 7.227 -11.921 1.00 90.81 295 LYS A O 1
ATOM 2251 N N . VAL A 1 296 ? 0.831 7.264 -13.922 1.00 91.50 296 VAL A N 1
ATOM 2252 C CA . VAL A 1 296 ? 2.074 7.349 -14.698 1.00 91.50 296 VAL A CA 1
ATOM 2253 C C . VAL A 1 296 ? 2.476 8.820 -14.765 1.00 91.50 296 VAL A C 1
ATOM 2255 O O . VAL A 1 296 ? 1.717 9.645 -15.267 1.00 91.50 296 VAL A O 1
ATOM 2258 N N . GLU A 1 297 ? 3.628 9.155 -14.190 1.00 91.00 297 GLU A N 1
ATOM 2259 C CA . GLU A 1 297 ? 4.134 10.530 -14.151 1.00 91.00 297 GLU A CA 1
ATOM 2260 C C . GLU A 1 297 ? 4.947 10.851 -15.400 1.00 91.00 297 GLU A C 1
ATOM 2262 O O . GLU A 1 297 ? 4.671 11.822 -16.096 1.00 91.00 297 GLU A O 1
ATOM 2267 N N . ASP A 1 298 ? 5.932 10.000 -15.690 1.00 91.12 298 ASP A N 1
ATOM 2268 C CA . ASP A 1 298 ? 6.873 10.173 -16.789 1.00 91.12 298 ASP A CA 1
ATOM 2269 C C . ASP A 1 298 ? 7.114 8.837 -17.493 1.00 91.12 298 ASP A C 1
ATOM 2271 O O . ASP A 1 298 ? 7.199 7.778 -16.863 1.00 91.12 298 ASP A O 1
ATOM 2275 N N . VAL A 1 299 ? 7.303 8.898 -18.810 1.00 92.38 299 VAL A N 1
ATOM 2276 C CA . VAL A 1 299 ? 7.692 7.752 -19.637 1.00 92.38 299 VAL A CA 1
ATOM 2277 C C . VAL A 1 299 ? 9.100 7.991 -20.168 1.00 92.38 299 VAL A C 1
ATOM 2279 O O . VAL A 1 299 ? 9.351 8.961 -20.881 1.00 92.38 299 VAL A O 1
ATOM 2282 N N . TYR A 1 300 ? 10.039 7.117 -19.819 1.00 91.50 300 TYR A N 1
ATOM 2283 C CA . TYR A 1 300 ? 11.410 7.130 -20.325 1.00 91.50 300 TYR A CA 1
ATOM 2284 C C . TYR A 1 300 ? 11.578 5.988 -21.328 1.00 91.50 300 TYR A C 1
ATOM 2286 O O . TYR A 1 300 ? 12.028 4.901 -20.968 1.00 91.50 300 TYR A O 1
ATOM 2294 N N . GLU A 1 301 ? 11.191 6.230 -22.582 1.00 90.19 301 GLU A N 1
ATOM 2295 C CA . GLU A 1 301 ? 11.191 5.211 -23.645 1.00 90.19 301 GLU A CA 1
ATOM 2296 C C . GLU A 1 301 ? 12.587 4.623 -23.887 1.00 90.19 301 GLU A C 1
ATOM 2298 O O . GLU A 1 301 ? 12.740 3.402 -23.889 1.00 90.19 301 GLU A O 1
ATOM 2303 N N . ASP A 1 302 ? 13.612 5.478 -23.962 1.00 89.69 302 ASP A N 1
ATOM 2304 C CA . ASP A 1 302 ? 15.010 5.066 -24.163 1.00 89.69 302 ASP A CA 1
ATOM 2305 C C . ASP A 1 302 ? 15.522 4.144 -23.048 1.00 89.69 302 ASP A C 1
ATOM 2307 O O . ASP A 1 302 ? 16.343 3.257 -23.280 1.00 89.69 302 ASP A O 1
ATOM 2311 N N . LEU A 1 303 ? 15.020 4.345 -21.827 1.00 92.25 303 LEU A N 1
ATOM 2312 C CA . LEU A 1 303 ? 15.371 3.552 -20.650 1.00 92.25 303 LEU A CA 1
ATOM 2313 C C . LEU A 1 303 ? 14.403 2.385 -20.420 1.00 92.25 303 LEU A C 1
ATOM 2315 O O . LEU A 1 303 ? 14.617 1.594 -19.508 1.00 92.25 303 LEU A O 1
ATOM 2319 N N . ARG A 1 304 ? 13.322 2.274 -21.203 1.00 93.81 304 ARG A N 1
ATOM 2320 C CA . ARG A 1 304 ? 12.251 1.287 -20.990 1.00 93.81 304 ARG A CA 1
ATOM 2321 C C . ARG A 1 304 ? 11.649 1.364 -19.581 1.00 93.81 304 ARG A C 1
ATOM 2323 O O . ARG A 1 304 ? 11.321 0.341 -18.979 1.00 93.81 304 ARG A O 1
ATOM 2330 N N . VAL A 1 305 ? 11.500 2.582 -19.048 1.00 95.00 305 VAL A N 1
ATOM 2331 C CA . VAL A 1 305 ? 11.013 2.820 -17.678 1.00 95.00 305 VAL A CA 1
ATOM 2332 C C . VAL A 1 305 ? 9.776 3.706 -17.658 1.00 95.00 305 VAL A C 1
ATOM 2334 O O . VAL A 1 305 ? 9.751 4.772 -18.269 1.00 95.00 305 VAL A O 1
ATOM 2337 N N . LEU A 1 306 ? 8.780 3.296 -16.878 1.00 95.12 306 LEU A N 1
ATOM 2338 C CA . LEU A 1 306 ? 7.650 4.122 -16.469 1.00 95.12 306 LEU A CA 1
ATOM 2339 C C . LEU A 1 306 ? 7.890 4.608 -15.042 1.00 95.12 306 LEU A C 1
ATOM 2341 O O . LEU A 1 306 ? 8.058 3.798 -14.129 1.00 95.12 306 LEU A O 1
ATOM 2345 N N . ARG A 1 307 ? 7.900 5.923 -14.836 1.00 93.88 307 ARG A N 1
ATOM 2346 C CA . ARG A 1 307 ? 7.883 6.509 -13.497 1.00 93.88 307 ARG A CA 1
ATOM 2347 C C . ARG A 1 307 ? 6.442 6.592 -13.020 1.00 93.88 307 ARG A C 1
ATOM 2349 O O . ARG A 1 307 ? 5.591 7.141 -13.720 1.00 93.88 307 ARG A O 1
ATOM 2356 N N . ILE A 1 308 ? 6.176 6.040 -11.843 1.00 93.81 308 ILE A N 1
ATOM 2357 C CA . ILE A 1 308 ? 4.819 5.849 -11.344 1.00 93.81 308 ILE A CA 1
ATOM 2358 C C . ILE A 1 308 ? 4.663 6.342 -9.905 1.00 93.81 308 ILE A C 1
ATOM 2360 O O . ILE A 1 308 ? 5.567 6.216 -9.080 1.00 93.81 308 ILE A O 1
ATOM 2364 N N . GLU A 1 309 ? 3.473 6.841 -9.597 1.00 90.56 309 GLU A N 1
ATOM 2365 C CA . GLU A 1 309 ? 3.024 7.182 -8.249 1.00 90.56 309 GLU A CA 1
ATOM 2366 C C . GLU A 1 309 ? 1.881 6.230 -7.872 1.00 90.56 309 GLU A C 1
ATOM 2368 O O . GLU A 1 309 ? 0.808 6.252 -8.478 1.00 90.56 309 GLU A O 1
ATOM 2373 N N . VAL A 1 310 ? 2.123 5.327 -6.920 1.00 86.44 310 VAL A N 1
ATOM 2374 C CA . VAL A 1 310 ? 1.154 4.279 -6.563 1.00 86.44 310 VAL A CA 1
ATOM 2375 C C . VAL A 1 310 ? -0.025 4.887 -5.802 1.00 86.44 310 VAL A C 1
ATOM 2377 O O . VAL A 1 310 ? 0.155 5.527 -4.767 1.00 86.44 310 VAL A O 1
ATOM 2380 N N . LYS A 1 311 ? -1.249 4.650 -6.290 1.00 79.00 311 LYS A N 1
ATOM 2381 C CA . LYS A 1 311 ? -2.487 5.127 -5.662 1.00 79.00 311 LYS A CA 1
ATOM 2382 C C . LYS A 1 311 ? -2.839 4.211 -4.491 1.00 79.00 311 LYS A C 1
ATOM 2384 O O . LYS A 1 311 ? -3.614 3.272 -4.651 1.00 79.00 311 LYS A O 1
ATOM 2389 N N . GLY A 1 312 ? -2.266 4.483 -3.317 1.00 66.31 312 GLY A N 1
ATOM 2390 C CA . GLY A 1 312 ? -2.452 3.651 -2.123 1.00 66.31 312 GLY A CA 1
ATOM 2391 C C . GLY A 1 312 ? -3.923 3.367 -1.792 1.00 66.31 312 GLY A C 1
ATOM 2392 O O . GLY A 1 312 ? -4.267 2.230 -1.504 1.00 66.31 312 GLY A O 1
ATOM 2393 N N . GLU A 1 313 ? -4.813 4.352 -1.943 1.00 61.91 313 GLU A N 1
ATOM 2394 C CA . GLU A 1 313 ? -6.258 4.208 -1.681 1.00 61.91 313 GLU A CA 1
ATOM 2395 C C . GLU A 1 313 ? -6.944 3.120 -2.521 1.00 61.91 313 GLU A C 1
ATOM 2397 O O . GLU A 1 313 ? -7.904 2.505 -2.069 1.00 61.91 313 GLU A O 1
ATOM 2402 N N . SER A 1 314 ? -6.454 2.858 -3.737 1.00 61.34 314 SER A N 1
ATOM 2403 C CA . SER A 1 314 ? -7.015 1.830 -4.628 1.00 61.34 314 SER A CA 1
ATOM 2404 C C . SER A 1 314 ? -6.498 0.426 -4.322 1.00 61.34 314 SER A C 1
ATOM 2406 O O . SER A 1 314 ? -6.865 -0.508 -5.018 1.00 61.34 314 SER A O 1
ATOM 2408 N N . LEU A 1 315 ? -5.616 0.281 -3.333 1.00 65.50 315 LEU A N 1
ATOM 2409 C CA . LEU A 1 315 ? -4.955 -0.973 -2.973 1.00 65.50 315 LEU A CA 1
ATOM 2410 C C . LEU A 1 315 ? -5.208 -1.383 -1.515 1.00 65.50 315 LEU A C 1
ATOM 2412 O O . LEU A 1 315 ? -4.830 -2.483 -1.114 1.00 65.50 315 LEU A O 1
ATOM 2416 N N . LEU A 1 316 ? -5.826 -0.503 -0.724 1.00 69.81 316 LEU A N 1
ATOM 2417 C CA . LEU A 1 316 ? -6.217 -0.771 0.656 1.00 69.81 316 LEU A CA 1
ATOM 2418 C C . LEU A 1 316 ? -7.456 -1.664 0.721 1.00 69.81 316 LEU A C 1
ATOM 2420 O O . LEU A 1 316 ? -8.278 -1.688 -0.198 1.00 69.81 316 LEU A O 1
ATOM 2424 N N . GLU A 1 317 ? -7.596 -2.363 1.846 1.00 68.88 317 GLU A N 1
ATOM 2425 C CA . GLU A 1 317 ? -8.825 -3.073 2.193 1.00 68.88 317 GLU A CA 1
ATOM 2426 C C . GLU A 1 317 ? -10.024 -2.107 2.197 1.00 68.88 317 GLU A C 1
ATOM 2428 O O . GLU A 1 317 ? -9.874 -0.926 2.543 1.00 68.88 317 GLU A O 1
ATOM 2433 N N . PRO A 1 318 ? -11.213 -2.570 1.770 1.00 71.88 318 PRO A N 1
ATOM 2434 C CA . PRO A 1 318 ? -12.410 -1.744 1.792 1.00 71.88 318 PRO A CA 1
ATOM 2435 C C . PRO A 1 318 ? -12.716 -1.289 3.227 1.00 71.88 318 PRO A C 1
ATOM 2437 O O . PRO A 1 318 ? -12.585 -2.049 4.182 1.00 71.88 318 PRO A O 1
ATOM 2440 N N . SER A 1 319 ? -13.131 -0.030 3.394 1.00 76.81 319 SER A N 1
ATOM 2441 C CA . SER A 1 319 ? -13.602 0.446 4.697 1.00 76.81 319 SER A CA 1
ATOM 2442 C C . SER A 1 319 ? -14.859 -0.320 5.121 1.00 76.81 319 SER A C 1
ATOM 2444 O O . SER A 1 319 ? -15.617 -0.791 4.274 1.00 76.81 319 SER A O 1
ATOM 2446 N N . SER A 1 320 ? -15.141 -0.379 6.424 1.00 78.62 320 SER A N 1
ATOM 2447 C CA . SER A 1 320 ? -16.354 -1.029 6.950 1.00 78.62 320 SER A CA 1
ATOM 2448 C C . SER A 1 320 ? -17.647 -0.475 6.332 1.00 78.62 320 SER A C 1
ATOM 2450 O O . SER A 1 320 ? -18.610 -1.207 6.109 1.00 78.62 320 SER A O 1
ATOM 2452 N N . GLU A 1 321 ? -17.661 0.818 6.004 1.00 81.06 321 GLU A N 1
ATOM 2453 C CA . GLU A 1 321 ? -18.759 1.467 5.285 1.00 81.06 321 GLU A CA 1
ATOM 2454 C C . GLU A 1 321 ? -18.879 0.960 3.841 1.00 81.06 321 GLU A C 1
ATOM 2456 O O . GLU A 1 321 ? -19.981 0.646 3.384 1.00 81.06 321 GLU A O 1
ATOM 2461 N N . LEU A 1 322 ? -17.755 0.838 3.126 1.00 81.69 322 LEU A N 1
ATOM 2462 C CA . LEU A 1 322 ? -17.733 0.309 1.765 1.00 81.69 322 LEU A CA 1
ATOM 2463 C C . LEU A 1 322 ? -18.142 -1.169 1.740 1.00 81.69 322 LEU A C 1
ATOM 2465 O O . LEU A 1 322 ? -18.938 -1.552 0.890 1.00 81.69 322 LEU A O 1
ATOM 2469 N N . GLU A 1 323 ? -17.676 -1.984 2.686 1.00 84.00 323 GLU A N 1
ATOM 2470 C CA . GLU A 1 323 ? -18.078 -3.392 2.817 1.00 84.00 323 GLU A CA 1
ATOM 2471 C C . GLU A 1 323 ? -19.587 -3.552 3.040 1.00 84.00 323 GLU A C 1
ATOM 2473 O O . GLU A 1 323 ? -20.229 -4.403 2.411 1.00 84.00 323 GLU A O 1
ATOM 2478 N N . ALA A 1 324 ? -20.176 -2.704 3.889 1.00 84.00 324 ALA A N 1
ATOM 2479 C CA . ALA A 1 324 ? -21.616 -2.694 4.120 1.00 84.00 324 ALA A CA 1
ATOM 2480 C C . ALA A 1 324 ? -22.389 -2.362 2.832 1.00 84.00 324 ALA A C 1
ATOM 2482 O O . ALA A 1 324 ? -23.370 -3.037 2.502 1.00 84.00 324 ALA A O 1
ATOM 2483 N N . LEU A 1 325 ? -21.926 -1.376 2.057 1.00 84.12 325 LEU A N 1
ATOM 2484 C CA . LEU A 1 325 ? -22.531 -1.010 0.772 1.00 84.12 325 LEU A CA 1
ATOM 2485 C C . LEU A 1 325 ? -22.350 -2.102 -0.293 1.00 84.12 325 LEU A C 1
ATOM 2487 O O . LEU A 1 325 ? -23.294 -2.412 -1.020 1.00 84.12 325 LEU A O 1
ATOM 2491 N N . LEU A 1 326 ? -21.173 -2.733 -0.347 1.00 84.88 326 LEU A N 1
ATOM 2492 C CA . LEU A 1 326 ? -20.872 -3.841 -1.257 1.00 84.88 326 LEU A CA 1
ATOM 2493 C C . LEU A 1 326 ? -21.720 -5.081 -0.973 1.00 84.88 326 LEU A C 1
ATOM 2495 O O . LEU A 1 326 ? -21.937 -5.864 -1.892 1.00 84.88 326 LEU A O 1
ATOM 2499 N N . SER A 1 327 ? -22.207 -5.254 0.257 1.00 85.19 327 SER A N 1
ATOM 2500 C CA . SER A 1 327 ? -23.014 -6.409 0.678 1.00 85.19 327 SER A CA 1
ATOM 2501 C C . SER A 1 327 ? -24.528 -6.148 0.630 1.00 85.19 327 SER A C 1
ATOM 2503 O O . SER A 1 327 ? -25.331 -7.084 0.613 1.00 85.19 327 SER A O 1
ATOM 2505 N N . THR A 1 328 ? -24.952 -4.882 0.574 1.00 84.62 328 THR A N 1
ATOM 2506 C CA . THR A 1 328 ? -26.372 -4.501 0.625 1.00 84.62 328 THR A CA 1
ATOM 2507 C C . THR A 1 328 ? -27.019 -4.552 -0.759 1.00 84.62 328 THR A C 1
ATOM 2509 O O . THR A 1 328 ? -27.086 -3.547 -1.465 1.00 84.62 328 THR A O 1
ATOM 2512 N N . THR A 1 329 ? -27.564 -5.718 -1.117 1.00 79.44 329 THR A N 1
ATOM 2513 C CA . THR A 1 329 ? -28.189 -6.005 -2.431 1.00 79.44 329 THR A CA 1
ATOM 2514 C C . THR A 1 329 ? -29.298 -5.016 -2.830 1.00 79.44 329 THR A C 1
ATOM 2516 O O . THR A 1 329 ? -29.525 -4.780 -4.012 1.00 79.44 329 THR A O 1
ATOM 2519 N N . GLY A 1 330 ? -29.994 -4.423 -1.855 1.00 71.44 330 GLY A N 1
ATOM 2520 C CA . GLY A 1 330 ? -31.091 -3.478 -2.095 1.00 71.44 330 GLY A CA 1
ATOM 2521 C C . GLY A 1 330 ? -30.667 -2.029 -2.358 1.00 71.44 330 GLY A C 1
ATOM 2522 O O . GLY A 1 330 ? -31.535 -1.188 -2.572 1.00 71.44 330 GLY A O 1
ATOM 2523 N N . SER A 1 331 ? -29.370 -1.709 -2.306 1.00 77.44 331 SER A 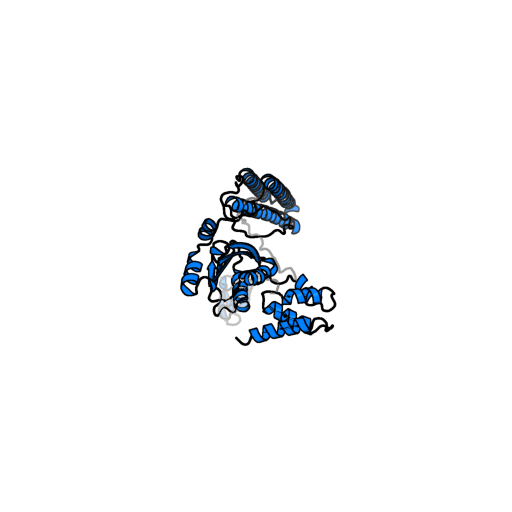N 1
ATOM 2524 C CA . SER A 1 331 ? -28.887 -0.345 -2.542 1.00 77.44 331 SER A CA 1
ATOM 2525 C C . SER A 1 331 ? -28.635 -0.089 -4.031 1.00 77.44 331 SER A C 1
ATOM 2527 O O . SER A 1 331 ? -28.123 -0.949 -4.745 1.00 77.44 331 SER A O 1
ATOM 2529 N N . GLU A 1 332 ? -28.952 1.116 -4.509 1.00 76.00 332 GLU A N 1
ATOM 2530 C CA . GLU A 1 332 ? -28.661 1.526 -5.893 1.00 76.00 332 GLU A CA 1
ATOM 2531 C C . GLU A 1 332 ? -27.148 1.504 -6.186 1.00 76.00 332 GLU A C 1
ATOM 2533 O O . GLU A 1 332 ? -26.709 1.203 -7.297 1.00 76.00 332 GLU A O 1
ATOM 2538 N N . SER A 1 333 ? -26.334 1.747 -5.156 1.00 81.25 333 SER A N 1
ATOM 2539 C CA . SER A 1 333 ? -24.877 1.731 -5.233 1.00 81.25 333 SER A CA 1
ATOM 2540 C C . SER A 1 333 ? -24.273 0.324 -5.274 1.00 81.25 333 SER A C 1
ATOM 2542 O O . SER A 1 333 ? -23.154 0.187 -5.765 1.00 81.25 333 SER A O 1
ATOM 2544 N N . PHE A 1 334 ? -24.988 -0.726 -4.848 1.00 85.50 334 PHE A N 1
ATOM 2545 C CA . PHE A 1 334 ? -24.479 -2.104 -4.795 1.00 85.50 334 PHE A CA 1
ATOM 2546 C C . PHE A 1 334 ? -23.870 -2.563 -6.120 1.00 85.50 334 PHE A C 1
ATOM 2548 O O . PHE A 1 334 ? -22.740 -3.053 -6.157 1.00 85.50 334 PHE A O 1
ATOM 2555 N N . ILE A 1 335 ? -24.615 -2.395 -7.217 1.00 80.88 335 ILE A N 1
ATOM 2556 C CA . ILE A 1 335 ? -24.198 -2.865 -8.544 1.00 80.88 335 ILE A CA 1
ATOM 2557 C C . ILE A 1 335 ? -23.006 -2.044 -9.039 1.00 80.88 335 ILE A C 1
ATOM 2559 O O . ILE A 1 335 ? -22.040 -2.599 -9.555 1.00 80.88 335 ILE A O 1
ATOM 2563 N N . VAL A 1 336 ? -23.059 -0.720 -8.868 1.00 84.06 336 VAL A N 1
ATOM 2564 C CA . VAL A 1 336 ? -22.014 0.196 -9.345 1.00 84.06 336 VAL A CA 1
ATOM 2565 C C . VAL A 1 336 ? -20.695 -0.050 -8.614 1.00 84.06 336 VAL A C 1
ATOM 2567 O O . VAL A 1 336 ? -19.645 -0.119 -9.253 1.00 84.06 336 VAL A O 1
ATOM 2570 N N . LEU A 1 337 ? -20.750 -0.217 -7.293 1.00 86.56 337 LEU A N 1
ATOM 2571 C CA . LEU A 1 337 ? -19.574 -0.455 -6.464 1.00 86.56 337 LEU A CA 1
ATOM 2572 C C . LEU A 1 337 ? -18.979 -1.836 -6.734 1.00 86.56 337 LEU A C 1
ATOM 2574 O O . LEU A 1 337 ? -17.792 -1.924 -7.021 1.00 86.56 337 LEU A O 1
ATOM 2578 N N . ASN A 1 338 ? -19.789 -2.899 -6.762 1.00 85.38 338 ASN A N 1
ATOM 2579 C CA . ASN A 1 338 ? -19.273 -4.231 -7.083 1.00 85.38 338 ASN A CA 1
ATOM 2580 C C . ASN A 1 338 ? -18.732 -4.326 -8.518 1.00 85.38 338 ASN A C 1
ATOM 2582 O O . ASN A 1 338 ? -17.786 -5.067 -8.758 1.00 85.38 338 ASN A O 1
ATOM 2586 N N . ARG A 1 339 ? -19.265 -3.557 -9.477 1.00 83.12 339 ARG A N 1
ATOM 2587 C CA . ARG A 1 339 ? -18.663 -3.474 -10.817 1.00 83.12 339 ARG A CA 1
ATOM 2588 C C . ARG A 1 339 ? -17.267 -2.860 -10.764 1.00 83.12 339 ARG A C 1
ATOM 2590 O O . ARG A 1 339 ? -16.362 -3.367 -11.411 1.00 83.12 339 ARG A O 1
ATOM 2597 N N . LYS A 1 340 ? -17.078 -1.805 -9.970 1.00 83.81 340 LYS A N 1
ATOM 2598 C CA . LYS A 1 340 ? -15.755 -1.204 -9.756 1.00 83.81 340 LYS A CA 1
ATOM 2599 C C . LYS A 1 340 ? -14.779 -2.201 -9.115 1.00 83.81 340 LYS A C 1
ATOM 2601 O O . LYS A 1 340 ? -13.608 -2.222 -9.474 1.00 83.81 340 LYS A O 1
ATOM 2606 N N . GLU A 1 341 ? -15.266 -3.065 -8.225 1.00 85.25 341 GLU A N 1
ATOM 2607 C CA . GLU A 1 341 ? -14.467 -4.142 -7.622 1.00 85.25 341 GLU A CA 1
ATOM 2608 C C . GLU A 1 341 ? -14.034 -5.227 -8.622 1.00 85.25 341 GLU A C 1
ATOM 2610 O O . GLU A 1 341 ? -12.967 -5.811 -8.453 1.00 85.25 341 GLU A O 1
ATOM 2615 N N . LEU A 1 342 ? -14.797 -5.481 -9.695 1.00 81.75 342 LEU A N 1
ATOM 2616 C CA . LEU A 1 342 ? -14.385 -6.428 -10.747 1.00 81.75 342 LEU A CA 1
ATOM 2617 C C . LEU A 1 342 ? -13.130 -5.975 -11.508 1.00 81.75 342 LEU A C 1
ATOM 2619 O O . LEU A 1 342 ? -12.424 -6.803 -12.088 1.00 81.75 342 LEU A O 1
ATOM 2623 N N . GLU A 1 343 ? -12.853 -4.673 -11.507 1.00 78.88 343 GLU A N 1
ATOM 2624 C CA . GLU A 1 343 ? -11.684 -4.068 -12.150 1.00 78.88 343 GLU A CA 1
ATOM 2625 C C . GLU A 1 343 ? -10.484 -3.941 -11.197 1.00 78.88 343 GLU A C 1
ATOM 2627 O O . GLU A 1 343 ? -9.423 -3.455 -11.600 1.00 78.88 343 GLU A O 1
ATOM 2632 N N . HIS A 1 344 ? -10.628 -4.391 -9.946 1.00 84.56 344 HIS A N 1
ATOM 2633 C CA . HIS A 1 344 ? -9.580 -4.310 -8.938 1.00 84.56 344 HIS A CA 1
ATOM 2634 C C . HIS A 1 344 ? -8.377 -5.192 -9.300 1.00 84.56 344 HIS A C 1
ATOM 2636 O O . HIS A 1 344 ? -8.505 -6.264 -9.891 1.00 84.56 344 HIS A O 1
ATOM 2642 N N . ILE A 1 345 ? -7.174 -4.785 -8.886 1.00 81.12 345 ILE A N 1
ATOM 2643 C CA . ILE A 1 345 ? -5.961 -5.590 -9.113 1.00 81.12 345 ILE A CA 1
ATOM 2644 C C . ILE A 1 345 ? -5.856 -6.822 -8.198 1.00 81.12 345 ILE A C 1
ATOM 2646 O O . ILE A 1 345 ? -4.975 -7.671 -8.379 1.00 81.12 345 ILE A O 1
ATOM 2650 N N . ASP A 1 346 ? -6.740 -6.901 -7.203 1.00 81.38 346 ASP A N 1
ATOM 2651 C CA . ASP A 1 346 ? -6.759 -7.948 -6.190 1.00 81.38 346 ASP A CA 1
ATOM 2652 C C . ASP A 1 346 ? -7.734 -9.028 -6.621 1.00 81.38 346 ASP A C 1
ATOM 2654 O O . ASP A 1 346 ? -8.921 -8.759 -6.795 1.00 81.38 346 ASP A O 1
ATOM 2658 N N . ILE A 1 347 ? -7.227 -10.242 -6.794 1.00 80.81 347 ILE A N 1
ATOM 2659 C CA . ILE A 1 347 ? -8.028 -11.348 -7.298 1.00 80.81 347 ILE A CA 1
ATOM 2660 C C . ILE A 1 347 ? -9.115 -11.764 -6.306 1.00 80.81 347 ILE A C 1
ATOM 2662 O O . ILE A 1 347 ? -10.215 -12.101 -6.734 1.00 80.81 347 ILE A O 1
ATOM 2666 N N . ASP A 1 348 ? -8.851 -11.670 -5.000 1.00 83.19 348 ASP A N 1
ATOM 2667 C CA . ASP A 1 348 ? -9.828 -12.052 -3.982 1.00 83.19 348 ASP A CA 1
ATOM 2668 C C . ASP A 1 348 ? -11.014 -11.079 -4.001 1.00 83.19 348 ASP A C 1
ATOM 2670 O O . ASP A 1 348 ? -12.168 -11.505 -4.011 1.00 83.19 348 ASP A O 1
ATOM 2674 N N . ARG A 1 349 ? -10.750 -9.774 -4.156 1.00 84.62 349 ARG A N 1
ATOM 2675 C CA . ARG A 1 349 ? -11.810 -8.758 -4.293 1.00 84.62 349 ARG A CA 1
ATOM 2676 C C . ARG A 1 349 ? -12.627 -8.935 -5.566 1.00 84.62 349 ARG A C 1
ATOM 2678 O O . ARG A 1 349 ? -13.852 -8.819 -5.520 1.00 84.62 349 ARG A O 1
ATOM 2685 N N . VAL A 1 350 ? -11.966 -9.244 -6.683 1.00 83.81 350 VAL A N 1
ATOM 2686 C CA . VAL A 1 350 ? -12.647 -9.521 -7.957 1.00 83.81 350 VAL A CA 1
ATOM 2687 C C . VAL A 1 350 ? -13.534 -10.762 -7.823 1.00 83.81 350 VAL A C 1
ATOM 2689 O O . VAL A 1 350 ? -14.690 -10.723 -8.245 1.00 83.81 350 VAL A O 1
ATOM 2692 N N . ARG A 1 351 ? -13.037 -11.839 -7.199 1.00 83.88 351 ARG A N 1
ATOM 2693 C CA . ARG A 1 351 ? -13.808 -13.067 -6.950 1.00 83.88 351 ARG A CA 1
ATOM 2694 C C . ARG A 1 351 ? -15.031 -12.785 -6.083 1.00 83.88 351 ARG A C 1
ATOM 2696 O O . ARG A 1 351 ? -16.143 -13.157 -6.457 1.00 83.88 351 ARG A O 1
ATOM 2703 N N . ASP A 1 352 ? -14.847 -12.090 -4.966 1.00 86.81 352 ASP A N 1
ATOM 2704 C CA . ASP A 1 352 ? -15.937 -11.780 -4.044 1.00 86.81 352 ASP A CA 1
ATOM 2705 C C . ASP A 1 352 ? -16.990 -10.881 -4.708 1.00 86.81 352 ASP A C 1
ATOM 2707 O O . ASP A 1 352 ? -18.194 -11.084 -4.537 1.00 86.81 352 ASP A O 1
ATOM 2711 N N . ALA A 1 353 ? -16.561 -9.912 -5.522 1.00 86.06 353 ALA A N 1
ATOM 2712 C CA . ALA A 1 353 ? -17.459 -9.065 -6.299 1.00 86.06 353 ALA A CA 1
ATOM 2713 C C . ALA A 1 353 ? -18.242 -9.857 -7.351 1.00 86.06 353 ALA A C 1
ATOM 2715 O O . ALA A 1 353 ? -19.454 -9.673 -7.477 1.00 86.06 353 ALA A O 1
ATOM 2716 N N . ALA A 1 354 ? -17.587 -10.777 -8.064 1.00 83.19 354 ALA A N 1
ATOM 2717 C CA . ALA A 1 354 ? -18.249 -11.658 -9.021 1.00 83.19 354 ALA A CA 1
ATOM 2718 C C . ALA A 1 354 ? -19.286 -12.555 -8.329 1.00 83.19 354 ALA A C 1
ATOM 2720 O O . ALA A 1 354 ? -20.414 -12.689 -8.813 1.00 83.19 354 ALA A O 1
ATOM 2721 N N . GLN A 1 355 ? -18.952 -13.100 -7.155 1.0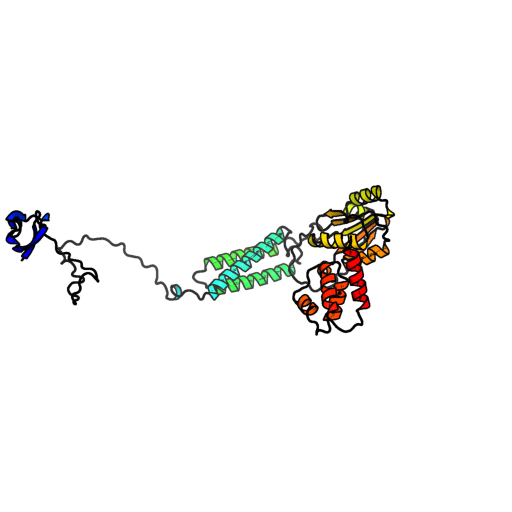0 84.69 355 GLN A N 1
ATOM 2722 C CA . GLN A 1 355 ? -19.870 -13.902 -6.353 1.00 84.69 355 GLN A CA 1
ATOM 2723 C C . GLN A 1 355 ? -21.074 -13.075 -5.887 1.00 84.69 355 GLN A C 1
ATOM 2725 O O . GLN A 1 355 ? -22.213 -13.500 -6.087 1.00 84.69 355 GLN A O 1
ATOM 2730 N N . ARG A 1 356 ? -20.858 -11.872 -5.343 1.00 85.94 356 ARG A N 1
ATOM 2731 C CA . ARG A 1 356 ? -21.943 -10.966 -4.927 1.00 85.94 356 ARG A CA 1
ATOM 2732 C C . ARG A 1 356 ? -22.852 -10.600 -6.100 1.00 85.94 356 ARG A C 1
ATOM 2734 O O . ARG A 1 356 ? -24.071 -10.729 -5.994 1.00 85.94 356 ARG A O 1
ATOM 2741 N N . LEU A 1 357 ? -22.278 -10.235 -7.245 1.00 81.38 357 LEU A N 1
ATOM 2742 C CA . LEU A 1 357 ? -23.035 -9.876 -8.448 1.00 81.38 357 LEU A CA 1
ATOM 2743 C C . LEU A 1 357 ? -23.803 -11.055 -9.057 1.00 81.38 357 LEU A C 1
ATOM 2745 O O . LEU A 1 357 ? -24.868 -10.842 -9.634 1.00 81.38 357 LEU A O 1
ATOM 2749 N N . SER A 1 358 ? -23.324 -12.293 -8.895 1.00 78.19 358 SER A N 1
ATOM 2750 C CA . SER A 1 358 ? -24.027 -13.488 -9.386 1.00 78.19 358 SER A CA 1
ATOM 2751 C C . SER A 1 358 ? -25.412 -13.687 -8.753 1.00 78.19 358 SER A C 1
ATOM 2753 O O . SER A 1 358 ? -26.293 -14.291 -9.367 1.00 78.19 358 SER A O 1
ATOM 2755 N N . THR A 1 359 ? -25.626 -13.145 -7.549 1.00 79.06 359 THR A N 1
ATOM 2756 C CA . THR A 1 359 ? -26.873 -13.303 -6.784 1.00 79.06 359 THR A CA 1
ATOM 2757 C C . THR A 1 359 ? -27.974 -12.314 -7.182 1.00 79.06 359 THR A C 1
ATOM 2759 O O . THR A 1 359 ? -29.131 -12.508 -6.808 1.00 79.06 359 THR A O 1
ATOM 2762 N N . VAL A 1 360 ? -27.650 -11.273 -7.961 1.00 74.25 360 VAL A N 1
ATOM 2763 C CA . VAL A 1 360 ? -28.557 -10.149 -8.241 1.00 74.25 360 VAL A CA 1
ATOM 2764 C C . VAL A 1 360 ? -29.134 -10.218 -9.656 1.00 74.25 360 VAL A C 1
ATOM 2766 O O . VAL A 1 360 ? -28.421 -10.382 -10.644 1.00 74.25 360 VAL A O 1
ATOM 2769 N N . ALA A 1 361 ? -30.452 -10.038 -9.769 1.00 67.56 361 ALA A N 1
ATOM 2770 C CA . ALA A 1 361 ? -31.122 -9.687 -11.024 1.00 67.56 361 ALA A CA 1
ATOM 2771 C C . ALA A 1 361 ? -31.252 -8.149 -11.092 1.00 67.56 361 ALA A C 1
ATOM 2773 O O . ALA A 1 361 ? -31.653 -7.559 -10.090 1.00 67.56 361 ALA A O 1
ATOM 2774 N N . PRO A 1 362 ? -30.940 -7.473 -12.220 1.00 62.06 362 PRO A N 1
ATOM 2775 C CA . PRO A 1 362 ? -31.157 -7.953 -13.582 1.00 62.06 362 PRO A CA 1
ATOM 2776 C C . PRO A 1 362 ? -29.912 -8.400 -14.368 1.00 62.06 362 PRO A C 1
ATOM 2778 O O . PRO A 1 362 ? -28.790 -7.934 -14.203 1.00 62.06 362 PRO A O 1
ATOM 2781 N N . THR A 1 363 ? -30.212 -9.235 -15.359 1.00 60.69 363 THR A N 1
ATOM 2782 C CA . THR A 1 363 ? -29.399 -9.867 -16.412 1.00 60.69 363 THR A CA 1
ATOM 2783 C C . THR A 1 363 ? -28.487 -8.959 -17.246 1.00 60.69 363 THR A C 1
ATOM 2785 O O . THR A 1 363 ? -27.686 -9.485 -18.017 1.00 60.69 363 THR A O 1
ATOM 2788 N N . ARG A 1 364 ? -28.590 -7.626 -17.138 1.00 62.56 364 ARG A N 1
ATOM 2789 C CA . ARG A 1 364 ? -27.921 -6.681 -18.055 1.00 62.56 364 ARG A CA 1
ATOM 2790 C C . ARG A 1 364 ? -26.395 -6.786 -18.017 1.00 62.56 364 ARG A C 1
ATOM 2792 O O . ARG A 1 364 ? -25.761 -6.608 -19.048 1.00 62.56 364 ARG A O 1
ATOM 2799 N N . PHE A 1 365 ? -25.829 -7.120 -16.860 1.00 64.62 365 PHE A N 1
ATOM 2800 C CA . PHE A 1 365 ? -24.381 -7.226 -16.660 1.00 64.62 365 PHE A CA 1
ATOM 2801 C C . PHE A 1 365 ? -23.872 -8.672 -16.686 1.00 64.62 365 PHE A C 1
ATOM 2803 O O . PHE A 1 365 ? -22.697 -8.908 -16.424 1.00 64.62 365 PHE A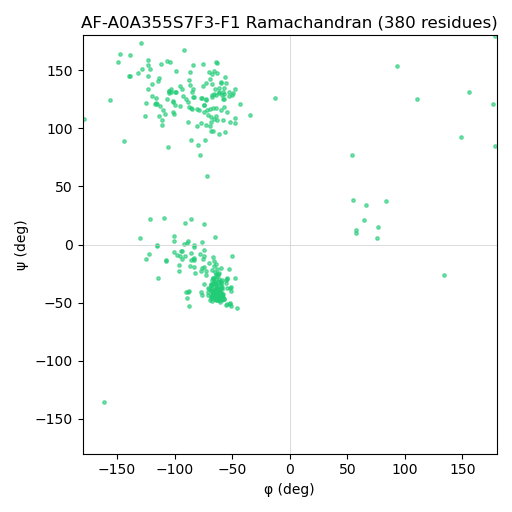 O 1
ATOM 2810 N N . ARG A 1 366 ? -24.721 -9.662 -17.023 1.00 70.69 366 ARG A N 1
ATOM 2811 C CA . ARG A 1 366 ? -24.290 -11.071 -17.061 1.00 70.69 366 ARG A CA 1
ATOM 2812 C C . ARG A 1 366 ? -23.139 -11.297 -18.028 1.00 70.69 366 ARG A C 1
ATOM 2814 O O . ARG A 1 366 ? -22.248 -12.053 -17.691 1.00 70.69 366 ARG A O 1
ATOM 2821 N N . ALA A 1 367 ? -23.136 -10.637 -19.184 1.00 73.44 367 ALA A N 1
ATOM 2822 C CA . ALA A 1 367 ? -22.053 -10.788 -20.151 1.00 73.44 367 ALA A CA 1
ATOM 2823 C C . ALA A 1 367 ? -20.697 -10.332 -19.580 1.00 73.44 367 ALA A C 1
ATOM 2825 O O . ALA A 1 367 ? -19.721 -11.060 -19.713 1.00 73.44 367 ALA A O 1
ATOM 2826 N N . GLU A 1 368 ? -20.647 -9.186 -18.893 1.00 68.38 368 GLU A N 1
ATOM 2827 C CA . GLU A 1 368 ? -19.425 -8.678 -18.245 1.00 68.38 368 GLU A CA 1
ATOM 2828 C C . GLU A 1 368 ? -18.987 -9.567 -17.075 1.00 68.38 368 GLU A C 1
ATOM 2830 O O . GLU A 1 368 ? -17.815 -9.924 -16.979 1.00 68.38 368 GLU A O 1
ATOM 2835 N N . ILE A 1 369 ? -19.928 -9.985 -16.221 1.00 70.50 369 ILE A N 1
ATOM 2836 C CA . ILE A 1 369 ? -19.645 -10.882 -15.090 1.00 70.50 369 ILE A CA 1
ATOM 2837 C C . ILE A 1 369 ? -19.133 -12.236 -15.597 1.00 70.50 369 ILE A C 1
ATOM 2839 O O . ILE A 1 369 ? -18.142 -12.749 -15.088 1.00 70.50 369 ILE A O 1
ATOM 2843 N N . SER A 1 370 ? -19.782 -12.812 -16.613 1.00 74.25 370 SER A N 1
ATOM 2844 C CA . SER A 1 370 ? -19.379 -14.082 -17.218 1.00 74.25 370 SER A CA 1
ATOM 2845 C C . SER A 1 370 ? -18.028 -13.976 -17.913 1.00 74.25 370 SER A C 1
ATOM 2847 O O . SER A 1 370 ? -17.207 -14.861 -17.719 1.00 74.25 370 SER A O 1
ATOM 2849 N N . ALA A 1 371 ? -17.763 -12.902 -18.664 1.00 76.06 371 ALA A N 1
ATOM 2850 C CA . ALA A 1 371 ? -16.454 -12.678 -19.273 1.00 76.06 371 ALA A CA 1
ATOM 2851 C C . ALA A 1 371 ? -15.353 -12.605 -18.208 1.00 76.06 371 ALA A C 1
ATOM 2853 O O . ALA A 1 371 ? -14.317 -13.244 -18.356 1.00 76.06 371 ALA A O 1
ATOM 2854 N N . ARG A 1 372 ? -15.608 -11.902 -17.098 1.00 72.56 372 ARG A N 1
ATOM 2855 C CA . ARG A 1 372 ? -14.636 -11.785 -16.009 1.00 72.56 372 ARG A CA 1
ATOM 2856 C C . ARG A 1 372 ? -14.437 -13.091 -15.245 1.00 72.56 372 ARG A C 1
ATOM 2858 O O . ARG A 1 372 ? -13.316 -13.406 -14.878 1.00 72.56 372 ARG A O 1
ATOM 2865 N N . LEU A 1 373 ? -15.502 -13.856 -15.015 1.00 71.25 373 LEU A N 1
ATOM 2866 C CA . LEU A 1 373 ? -15.411 -15.186 -14.407 1.00 71.25 373 LEU A CA 1
ATOM 2867 C C . LEU A 1 373 ? -14.649 -16.166 -15.300 1.00 71.25 373 LEU A C 1
ATOM 2869 O O . LEU A 1 373 ? -13.864 -16.945 -14.782 1.00 71.25 373 LEU A O 1
ATOM 2873 N N . VAL A 1 374 ? -14.853 -16.121 -16.619 1.00 75.12 374 VAL A N 1
ATOM 2874 C CA . VAL A 1 374 ? -14.069 -16.924 -17.571 1.00 75.12 374 VAL A CA 1
ATOM 2875 C C . VAL A 1 374 ? -12.598 -16.529 -17.507 1.00 75.12 374 VAL A C 1
ATOM 2877 O O . VAL A 1 374 ? -11.754 -17.403 -17.396 1.00 75.12 374 VAL A O 1
ATOM 2880 N N . GLU A 1 375 ? -12.299 -15.231 -17.472 1.00 72.12 375 GLU A N 1
ATOM 2881 C CA . GLU A 1 375 ? -10.929 -14.742 -17.304 1.00 72.12 375 GLU A CA 1
ATOM 2882 C C . GLU A 1 375 ? -10.306 -15.238 -15.990 1.00 72.12 375 GLU A C 1
ATOM 2884 O O . GLU A 1 375 ? -9.179 -15.704 -16.001 1.00 72.12 375 GLU A O 1
ATOM 2889 N N . LEU A 1 376 ? -11.048 -15.230 -14.876 1.00 70.31 376 LEU A N 1
ATOM 2890 C CA . LEU A 1 376 ? -10.581 -15.795 -13.602 1.00 70.31 376 LEU A CA 1
ATOM 2891 C C . LEU A 1 376 ? -10.350 -17.315 -13.657 1.00 70.31 376 LEU A C 1
ATOM 2893 O O . LEU A 1 376 ? -9.464 -17.814 -12.974 1.00 70.31 376 LEU A O 1
ATOM 2897 N N . LEU A 1 377 ? -11.158 -18.050 -14.426 1.00 67.19 377 LEU A N 1
ATOM 2898 C CA . LEU A 1 377 ? -11.059 -19.508 -14.550 1.00 67.19 377 LEU A CA 1
ATOM 2899 C C . LEU A 1 377 ? -9.899 -19.930 -15.453 1.00 67.19 377 LEU A C 1
ATOM 2901 O O . LEU A 1 377 ? -9.177 -20.859 -15.105 1.00 67.19 377 LEU A O 1
ATOM 2905 N N . ASP A 1 378 ? -9.688 -19.230 -16.569 1.00 65.69 378 ASP A N 1
ATOM 2906 C CA . ASP A 1 378 ? -8.493 -19.401 -17.402 1.00 65.69 378 ASP A CA 1
ATOM 2907 C C . ASP A 1 378 ? -7.218 -19.025 -16.613 1.00 65.69 378 ASP A C 1
ATOM 2909 O O . ASP A 1 378 ? -6.144 -19.550 -16.883 1.00 65.69 378 ASP A O 1
ATOM 2913 N N . GLU A 1 379 ? -7.347 -18.163 -15.596 1.00 60.72 379 GLU A N 1
ATOM 2914 C CA . GLU A 1 379 ? -6.277 -17.737 -14.682 1.00 60.72 379 GLU A CA 1
ATOM 2915 C C . GLU A 1 379 ? -6.008 -18.705 -13.495 1.00 60.72 379 GLU A C 1
ATOM 2917 O O . GLU A 1 379 ? -4.987 -18.536 -12.831 1.00 60.72 379 GLU A O 1
ATOM 2922 N N . GLU A 1 380 ? -6.875 -19.691 -13.194 1.00 52.94 380 GLU A N 1
ATOM 2923 C CA . GLU A 1 380 ? -6.694 -20.683 -12.097 1.00 52.94 380 GLU A CA 1
ATOM 2924 C C . GLU A 1 380 ? -6.025 -22.001 -12.545 1.00 52.94 380 GLU A C 1
ATOM 2926 O O . GLU A 1 380 ? -5.653 -22.824 -11.703 1.00 52.94 380 GLU A O 1
ATOM 2931 N N . VAL A 1 381 ? -5.908 -22.232 -13.856 1.00 45.84 381 VAL A N 1
ATOM 2932 C CA . VAL A 1 381 ? -5.417 -23.497 -14.441 1.00 45.84 381 VAL A CA 1
ATOM 2933 C C . VAL A 1 381 ? -3.890 -23.506 -14.666 1.00 45.84 381 VAL A C 1
ATOM 2935 O O . VAL A 1 381 ? -3.324 -24.582 -14.871 1.00 45.84 381 VAL A O 1
ATOM 2938 N N . ASP A 1 382 ? -3.223 -22.356 -14.520 1.00 38.44 382 ASP A N 1
ATOM 2939 C CA . ASP A 1 382 ? -1.757 -22.177 -14.533 1.00 38.44 382 ASP A CA 1
ATOM 2940 C C . ASP A 1 382 ? -1.208 -21.814 -13.137 1.00 38.44 382 ASP A C 1
ATOM 2942 O O . ASP A 1 382 ? -0.043 -22.181 -12.835 1.00 38.44 382 ASP A O 1
#

Radius of gyration: 45.6 Å; Cα contacts (8 Å, |Δi|>4): 414; chains: 1; bounding box: 53×72×133 Å